Protein AF-0000000080426226 (afdb_homodimer)

Radius of gyration: 27.93 Å; Cα contacts (8 Å, |Δi|>4): 652; chains: 2; bounding box: 45×86×62 Å

Sequence (478 aa):
MFKIFKRGINTQALSTSLQAKRVADLKEIATNCGVIVSGKKSDLVQRLTAHCASAAPRPSSILSFDLGYRNLAYCHLSADKTVLDWARVDLDLPSFHPSVVAPIVRQFIQKRVLQKLEVADRVLVEQQRARSNGSFNVLETTIRVNCVEAILWSGLYEGIDRINRPVDMTPVLRQNIDRAWKDEIQQVIEEDLGSLSKLKSSYEQKKRAGVYLVQKWLDTDAMVTCSDALKEMTTSATVMFKIFKRGINTQALSTSLQAKRVADLKEIATNCGVIVSGKKSDLVQRLTAHCASAAPRPSSILSFDLGYRNLAYCHLSADKTVLDWARVDLDLPSFHPSVVAPIVRQFIQKRVLQKLEVADRVLVEQQRARSNGSFNVLETTIRVNCVEAILWSGLYEGIDRINRPVDMTPVLRQNIDRAWKDEIQQVIEEDLGSLSKLKSSYEQKKRAGVYLVQKWLDTDAMVTCSDALKEMTTSATV

InterPro domains:
  IPR012337 Ribonuclease H-like superfamily [SSF53098] (61-223)
  IPR015242 Mitochondrial resolvase Ydc2, catalytic [PF09159] (62-223)
  IPR036361 SAP domain superfamily [SSF68906] (15-51)
  IPR036397 Ribonuclease H superfamily [G3DSA:3.30.420.10] (19-238)
  IPR039197 Mrs1/Cce1 [PTHR28072] (14-235)

Foldseek 3Di:
DPPLPDAPPPLVVQLVVLLPDDLVVLLVVCLQLQHDSDDDSNVSSVRVSCSSNPPPDQKQWEKEWDFAQQFTKIWIAGSVQATPDIDTDNLVQPDLDLVRLLVSLLVCCVVPNLVSQLRTQEYEYEDQDQDPPPDPDGDPRSVSRVSSVVSNVVSVVVSCVVSVDHHHYDYHYPVSVCVSCVVVLVVLLVVVVPDLVPDPDPVVSSVVSVLVSVLVCDVVVNPHYYDPVNNVVSVVVVD/DPPLLDEPPPLVVQLVVLLPDDLVVLLLVCLQLQHDSDDDSNVSSVRVSCSSHPPPPQKQWEKEWDFAQQFTKIWIAGSVQATPDIDTDNLVQPDLDLVRLLVSLLVCCVVPNLVSQLRTQEYEYEDQDQDPPPDPDGDPRSVSRVSSVVSNVVSVVVSCVVSVDHHHYDYHYPVSVCVSCVVVLVVLQVVVVPDLVPDPDPVVSSVVSVLVSVLVCDVVVNPHYYDPVVNVVSVVVVD

Solvent-accessible surface area (backbone atoms only — not comparable to full-atom values): 26185 Å² total; per-residue (Å²): 130,83,73,75,78,71,75,80,58,56,56,65,58,50,37,54,56,50,64,70,48,54,61,70,56,48,38,50,51,22,42,76,66,71,38,77,63,71,75,53,62,68,53,40,36,52,52,50,37,51,57,59,57,46,73,68,71,80,48,64,18,38,36,35,36,44,78,38,58,67,56,20,28,40,39,31,32,37,64,85,31,32,50,75,45,70,52,74,40,61,66,73,68,91,50,80,48,37,80,57,39,25,61,53,53,41,48,48,36,63,74,67,39,43,75,50,57,73,59,24,36,31,35,39,35,47,50,77,69,78,52,60,90,82,40,52,50,38,52,68,68,48,52,46,32,48,41,49,49,17,24,45,40,33,40,49,54,52,45,40,62,71,66,67,56,86,58,51,73,41,79,36,56,56,67,59,55,49,60,60,42,42,67,62,36,49,48,44,37,64,69,36,75,53,76,46,63,66,44,83,44,68,63,57,28,51,52,52,26,46,52,51,50,51,49,52,24,60,74,64,52,35,96,36,38,66,52,69,72,57,53,54,51,52,60,57,67,77,96,130,83,73,75,76,69,67,76,55,58,56,64,60,49,37,52,58,49,64,70,48,53,63,70,56,49,36,50,51,22,40,74,67,72,39,76,62,71,75,52,65,70,52,40,40,51,52,52,36,49,57,51,49,47,72,68,71,80,49,63,16,38,35,35,37,44,78,40,56,67,56,21,28,40,39,31,31,35,63,85,31,31,49,75,44,72,51,73,40,61,67,74,67,91,48,79,50,38,82,57,39,24,62,54,52,42,47,47,38,63,75,67,39,44,73,50,58,72,60,25,38,31,35,39,34,48,52,79,67,78,52,61,90,81,40,52,48,40,53,68,69,48,53,46,32,48,39,50,49,16,25,46,41,33,41,49,52,52,43,40,63,70,68,67,55,85,58,50,72,42,80,36,56,58,66,58,54,50,60,62,43,41,66,63,36,50,50,44,37,64,69,36,77,53,77,45,63,65,44,84,44,69,63,56,29,50,54,52,24,46,53,52,51,53,48,50,24,60,74,66,52,36,96,36,38,65,51,68,72,58,54,54,54,53,59,56,67,77,97

pLDDT: mean 84.38, std 14.94, range [23.69, 98.69]

Secondary structure (DSSP, 8-state):
------S---HHHHHHHHHTS-HHHHHHHHHHHT----S-HHHHHHHHHHHHH--PPPPSEEEEEE--SSSEEEEEEETTSEEEEEEEE----S--SHHHHHHHHHHHIIIIIHHHHTT-SEEEEEPPPSSSTT-SB--HHHHHHHHHHHHHHHHHHHHHHHHTS--EEEEE-HHHHHHHTHHHHHHHHHH-TTTTTT-S-HHHHHHHHHHHHHHHHHHHT-SSEE-HHHHHHHHHH--/------SS--HHHHHHHHHTS-HHHHHHHHHHHT----S-HHHHHHHHHHHHH--PPPPSEEEEEE--SSSEEEEEEETTSEEEEEEEE----S--SHHHHHHHHHHHIIIIIHHHHTT-SEEEEEPPPSSSTT-SB--HHHHHHHHHHHHHHHHHHHHHHHHTS--EEEEE-HHHHHHHTHHHHHHHHHH-TTTTTT-S-HHHHHHHHHHHHHHHHHHHT-SSEE-HHHHHHHHHHH-

Structure (mmCIF, N/CA/C/O backbone):
data_AF-0000000080426226-model_v1
#
loop_
_entity.id
_entity.type
_entity.pdbx_description
1 polymer 'Mitochondrial resolvase Ydc2 catalytic domain-containing protein'
#
loop_
_atom_site.group_PDB
_atom_site.id
_atom_site.type_symbol
_atom_site.label_atom_id
_atom_site.label_alt_id
_atom_site.label_comp_id
_atom_site.label_asym_id
_atom_site.label_entity_id
_atom_site.label_seq_id
_atom_site.pdbx_PDB_ins_code
_atom_site.Cartn_x
_atom_site.Cartn_y
_atom_site.Cartn_z
_atom_site.occupancy
_atom_site.B_iso_or_equiv
_atom_site.auth_seq_id
_atom_site.auth_comp_id
_atom_site.auth_asym_id
_atom_site.auth_atom_id
_atom_site.pdbx_PDB_model_num
ATOM 1 N N . MET A 1 1 ? 6.176 -39.062 -13.141 1 23.69 1 MET A N 1
ATOM 2 C CA . MET A 1 1 ? 4.75 -39.25 -12.891 1 23.69 1 MET A CA 1
ATOM 3 C C . MET A 1 1 ? 4.441 -39.125 -11.398 1 23.69 1 MET A C 1
ATOM 5 O O . MET A 1 1 ? 4.902 -39.969 -10.602 1 23.69 1 MET A O 1
ATOM 9 N N . PHE A 1 2 ? 4.492 -37.906 -10.883 1 30.28 2 PHE A N 1
ATOM 10 C CA . PHE A 1 2 ? 4.363 -37.656 -9.453 1 30.28 2 PHE A CA 1
ATOM 11 C C . PHE A 1 2 ? 3.064 -38.25 -8.914 1 30.28 2 PHE A C 1
ATOM 13 O O . PHE A 1 2 ? 1.979 -37.938 -9.414 1 30.28 2 PHE A O 1
ATOM 20 N N . LYS A 1 3 ? 3.119 -39.5 -8.508 1 33.75 3 LYS A N 1
ATOM 21 C CA . LYS A 1 3 ? 1.993 -40.188 -7.883 1 33.75 3 LYS A CA 1
ATOM 22 C C . LYS A 1 3 ? 1.352 -39.312 -6.805 1 33.75 3 LYS A C 1
ATOM 24 O O . LYS A 1 3 ? 2.045 -38.781 -5.926 1 33.75 3 LYS A O 1
ATOM 29 N N . ILE A 1 4 ? 0.27 -38.75 -7.109 1 38.12 4 ILE A N 1
ATOM 30 C CA . ILE A 1 4 ? -0.635 -38.031 -6.207 1 38.12 4 ILE A CA 1
ATOM 31 C C . ILE A 1 4 ? -0.785 -38.812 -4.906 1 38.12 4 ILE A C 1
ATOM 33 O O . ILE A 1 4 ? -1.238 -39.969 -4.914 1 38.12 4 ILE A O 1
ATOM 37 N N . PHE A 1 5 ? 0.066 -38.688 -3.992 1 39.19 5 PHE A N 1
ATOM 38 C CA . PHE A 1 5 ? -0.045 -39.344 -2.703 1 39.19 5 PHE A CA 1
ATOM 39 C C . PHE A 1 5 ? -1.458 -39.219 -2.146 1 39.19 5 PHE A C 1
ATOM 41 O O . PHE A 1 5 ? -2.023 -38.125 -2.117 1 39.19 5 PHE A O 1
ATOM 48 N N . LYS A 1 6 ? -2.279 -40.312 -2.273 1 41.34 6 LYS A N 1
ATOM 49 C CA . LYS A 1 6 ? -3.645 -40.438 -1.775 1 41.34 6 LYS A CA 1
ATOM 50 C C . LYS A 1 6 ? -3.773 -39.875 -0.363 1 41.34 6 LYS A C 1
ATOM 52 O O . LYS A 1 6 ? -2.932 -40.156 0.497 1 41.34 6 LYS A O 1
ATOM 57 N N . ARG A 1 7 ? -4.625 -39 -0.032 1 42.53 7 ARG A N 1
ATOM 58 C CA . ARG A 1 7 ? -5.277 -38.438 1.147 1 42.53 7 ARG A CA 1
ATOM 59 C C . ARG A 1 7 ? -5.918 -39.531 1.992 1 42.53 7 ARG A C 1
ATOM 61 O O . ARG A 1 7 ? -6.551 -40.438 1.457 1 42.53 7 ARG A O 1
ATOM 68 N N . GLY A 1 8 ? -5.41 -39.656 3.195 1 48.88 8 GLY A N 1
ATOM 69 C CA . GLY A 1 8 ? -5.766 -40.562 4.285 1 48.88 8 GLY A CA 1
ATOM 70 C C . GLY A 1 8 ? -4.605 -41.406 4.758 1 48.88 8 GLY A C 1
ATOM 71 O O . GLY A 1 8 ? -4.809 -42.5 5.273 1 48.88 8 GLY A O 1
ATOM 72 N N . ILE A 1 9 ? -3.568 -41.062 4.289 1 55.28 9 ILE A N 1
ATOM 73 C CA . ILE A 1 9 ? -2.404 -41.875 4.633 1 55.28 9 ILE A CA 1
ATOM 74 C C . ILE A 1 9 ? -2.086 -41.719 6.117 1 55.28 9 ILE A C 1
ATOM 76 O O . ILE A 1 9 ? -2.32 -40.656 6.699 1 55.28 9 ILE A O 1
ATOM 80 N N . ASN A 1 10 ? -1.938 -42.719 6.828 1 69 10 ASN A N 1
ATOM 81 C CA . ASN A 1 10 ? -1.329 -42.781 8.148 1 69 10 ASN A CA 1
ATOM 82 C C . ASN A 1 10 ? -0.174 -41.781 8.289 1 69 10 ASN A C 1
ATOM 84 O O . ASN A 1 10 ? 0.89 -42 7.699 1 69 10 ASN A O 1
ATOM 88 N N . THR A 1 11 ? -0.521 -40.5 8.82 1 80.5 11 THR A N 1
ATOM 89 C CA . THR A 1 11 ? 0.413 -39.406 9.008 1 80.5 11 THR A CA 1
ATOM 90 C C . THR A 1 11 ? 1.754 -39.906 9.531 1 80.5 11 THR A C 1
ATOM 92 O O . THR A 1 11 ? 2.809 -39.406 9.141 1 80.5 11 THR A O 1
ATOM 95 N N . GLN A 1 12 ? 1.604 -40.875 10.375 1 81.56 12 GLN A N 1
ATOM 96 C CA . GLN A 1 12 ? 2.84 -41.406 10.938 1 81.56 12 GLN A CA 1
ATOM 97 C C . GLN A 1 12 ? 3.652 -42.156 9.883 1 81.56 12 GLN A C 1
ATOM 99 O O . GLN A 1 12 ? 4.875 -42 9.82 1 81.56 12 GLN A O 1
ATOM 104 N N . ALA A 1 13 ? 2.953 -42.938 9.156 1 84.62 13 ALA A N 1
ATOM 105 C CA . ALA A 1 13 ? 3.629 -43.656 8.094 1 84.62 13 ALA A CA 1
ATOM 106 C C . ALA A 1 13 ? 4.234 -42.719 7.066 1 84.62 13 ALA A C 1
ATOM 108 O O . ALA A 1 13 ? 5.348 -42.938 6.59 1 84.62 13 ALA A O 1
ATOM 109 N N . LEU A 1 14 ? 3.523 -41.688 6.789 1 86.94 14 LEU A N 1
ATOM 110 C CA . LEU A 1 14 ? 3.994 -40.688 5.836 1 86.94 14 LEU A CA 1
ATOM 111 C C . LEU A 1 14 ? 5.242 -40 6.359 1 86.94 14 LEU A C 1
ATOM 113 O O . LEU A 1 14 ? 6.238 -39.875 5.641 1 86.94 14 LEU A O 1
ATOM 117 N N . SER A 1 15 ? 5.141 -39.594 7.578 1 89.81 15 SER A N 1
ATOM 118 C CA . SER A 1 15 ? 6.277 -38.906 8.188 1 89.81 15 SER A CA 1
ATOM 119 C C . SER A 1 15 ? 7.52 -39.781 8.18 1 89.81 15 SER A C 1
ATOM 121 O O . SER A 1 15 ? 8.617 -39.344 7.871 1 89.81 15 SER A O 1
ATOM 123 N N . THR A 1 16 ? 7.332 -41.062 8.492 1 89.75 16 THR A N 1
ATOM 124 C CA . THR A 1 16 ? 8.438 -42 8.508 1 89.75 16 THR A CA 1
ATOM 125 C C . THR A 1 16 ? 9.031 -42.156 7.113 1 89.75 16 THR A C 1
ATOM 127 O O . THR A 1 16 ? 10.258 -42.219 6.957 1 89.75 16 THR A O 1
ATOM 130 N N . SER A 1 17 ? 8.18 -42.281 6.152 1 91.38 17 SER A N 1
ATOM 131 C CA . SER A 1 17 ? 8.625 -42.406 4.77 1 91.38 17 SER A CA 1
ATOM 132 C C . SER A 1 17 ? 9.414 -41.188 4.312 1 91.38 17 SER A C 1
ATOM 134 O O . SER A 1 17 ? 10.438 -41.312 3.643 1 91.38 17 SER A O 1
ATOM 136 N N . LEU A 1 18 ? 8.93 -40.031 4.711 1 92.12 18 LEU A N 1
ATOM 137 C CA . LEU A 1 18 ? 9.586 -38.781 4.324 1 92.12 18 LEU A CA 1
ATOM 138 C C . LEU A 1 18 ? 10.922 -38.625 5.039 1 92.12 18 LEU A C 1
ATOM 140 O O . LEU A 1 18 ? 11.891 -38.125 4.457 1 92.12 18 LEU A O 1
ATOM 144 N N . GLN A 1 19 ? 10.977 -39.094 6.273 1 92.06 19 GLN A N 1
ATOM 145 C CA . GLN A 1 19 ? 12.203 -39 7.066 1 92.06 19 GLN A CA 1
ATOM 146 C C . GLN A 1 19 ? 13.312 -39.844 6.457 1 92.06 19 GLN A C 1
ATOM 148 O O . GLN A 1 19 ? 14.5 -39.531 6.629 1 92.06 19 GLN A O 1
ATOM 153 N N . ALA A 1 20 ? 12.93 -40.812 5.715 1 93.25 20 ALA A N 1
ATOM 154 C CA . ALA A 1 20 ? 13.891 -41.719 5.113 1 93.25 20 ALA A CA 1
ATOM 155 C C . ALA A 1 20 ? 14.5 -41.125 3.848 1 93.25 20 ALA A C 1
ATOM 157 O O . ALA A 1 20 ? 15.516 -41.594 3.35 1 93.25 20 ALA A O 1
ATOM 158 N N . LYS A 1 21 ? 13.969 -40.125 3.295 1 93.44 21 LYS A N 1
ATOM 159 C CA . LYS A 1 21 ? 14.422 -39.531 2.041 1 93.44 21 LYS A CA 1
ATOM 160 C C . LYS A 1 21 ? 15.562 -38.562 2.283 1 93.44 21 LYS A C 1
ATOM 162 O O . LYS A 1 21 ? 15.695 -38.031 3.381 1 93.44 21 LYS A O 1
ATOM 167 N N . ARG A 1 22 ? 16.438 -38.406 1.248 1 92.5 22 ARG A N 1
ATOM 168 C CA . ARG A 1 22 ? 17.5 -37.375 1.312 1 92.5 22 ARG A CA 1
ATOM 169 C C . ARG A 1 22 ? 16.922 -35.969 1.198 1 92.5 22 ARG A C 1
ATOM 171 O O . ARG A 1 22 ? 15.836 -35.781 0.641 1 92.5 22 ARG A O 1
ATOM 178 N N . VAL A 1 23 ? 17.578 -35.062 1.82 1 92.31 23 VAL A N 1
ATOM 179 C CA . VAL A 1 23 ? 17.141 -33.688 1.838 1 92.31 23 VAL A CA 1
ATOM 180 C C . VAL A 1 23 ? 16.859 -33.219 0.414 1 92.31 23 VAL A C 1
ATOM 182 O O . VAL A 1 23 ? 15.859 -32.531 0.17 1 92.31 23 VAL A O 1
ATOM 185 N N . ALA A 1 24 ? 17.703 -33.594 -0.491 1 90.69 24 ALA A N 1
ATOM 186 C CA . ALA A 1 24 ? 17.531 -33.188 -1.88 1 90.69 24 ALA A CA 1
ATOM 187 C C . ALA A 1 24 ? 16.188 -33.688 -2.43 1 90.69 24 ALA A C 1
ATOM 189 O O . ALA A 1 24 ? 15.5 -32.938 -3.143 1 90.69 24 ALA A O 1
ATOM 190 N N . ASP A 1 25 ? 15.906 -34.906 -2.102 1 91.81 25 ASP A N 1
ATOM 191 C CA . ASP A 1 25 ? 14.641 -35.469 -2.533 1 91.81 25 ASP A CA 1
ATOM 192 C C . ASP A 1 25 ? 13.461 -34.781 -1.853 1 91.81 25 ASP A C 1
ATOM 194 O O . ASP A 1 25 ? 12.43 -34.531 -2.48 1 91.81 25 ASP A O 1
ATOM 198 N N . LEU A 1 26 ? 13.648 -34.5 -0.612 1 91.69 26 LEU A N 1
ATOM 199 C CA . LEU A 1 26 ? 12.609 -33.812 0.125 1 91.69 26 LEU A CA 1
ATOM 200 C C . LEU A 1 26 ? 12.344 -32.438 -0.485 1 91.69 26 LEU A C 1
ATOM 202 O O . LEU A 1 26 ? 11.188 -32 -0.606 1 91.69 26 LEU A O 1
ATOM 206 N N . LYS A 1 27 ? 13.359 -31.766 -0.881 1 88.06 27 LYS A N 1
ATOM 207 C CA . LYS A 1 27 ? 13.227 -30.438 -1.496 1 88.06 27 LYS A CA 1
ATOM 208 C C . LYS A 1 27 ? 12.5 -30.531 -2.836 1 88.06 27 LYS A C 1
ATOM 210 O O . LYS A 1 27 ? 11.695 -29.656 -3.17 1 88.06 27 LYS A O 1
ATOM 215 N N . GLU A 1 28 ? 12.789 -31.547 -3.506 1 86.38 28 GLU A N 1
ATOM 216 C CA . GLU A 1 28 ? 12.094 -31.766 -4.773 1 86.38 28 GLU A CA 1
ATOM 217 C C . GLU A 1 28 ? 10.602 -31.984 -4.551 1 86.38 28 GLU A C 1
ATOM 219 O O . GLU A 1 28 ? 9.773 -31.422 -5.258 1 86.38 28 GLU A O 1
ATOM 224 N N . ILE A 1 29 ? 10.336 -32.812 -3.574 1 85.25 29 ILE A N 1
ATOM 225 C CA . ILE A 1 29 ? 8.938 -33.062 -3.236 1 85.25 29 ILE A CA 1
ATOM 226 C C . ILE A 1 29 ? 8.266 -31.766 -2.791 1 85.25 29 ILE A C 1
ATOM 228 O O . ILE A 1 29 ? 7.152 -31.453 -3.219 1 85.25 29 ILE A O 1
ATOM 232 N N . ALA A 1 30 ? 8.984 -31.031 -2 1 84.88 30 ALA A N 1
ATOM 233 C CA . ALA A 1 30 ? 8.453 -29.766 -1.503 1 84.88 30 ALA A CA 1
ATOM 234 C C . ALA A 1 30 ? 8.156 -28.812 -2.652 1 84.88 30 ALA A C 1
ATOM 236 O O . ALA A 1 30 ? 7.09 -28.188 -2.699 1 84.88 30 ALA A O 1
ATOM 237 N N . THR A 1 31 ? 9.023 -28.719 -3.543 1 81.44 31 THR A N 1
ATOM 238 C CA . THR A 1 31 ? 8.859 -27.859 -4.707 1 81.44 31 THR A CA 1
ATOM 239 C C . THR A 1 31 ? 7.625 -28.266 -5.508 1 81.44 31 THR A C 1
ATOM 241 O O . THR A 1 31 ? 6.809 -27.406 -5.867 1 81.44 31 THR A O 1
ATOM 244 N N . ASN A 1 32 ? 7.48 -29.547 -5.641 1 78.31 32 ASN A N 1
ATOM 245 C CA . ASN A 1 32 ? 6.367 -30.062 -6.434 1 78.31 32 ASN A CA 1
ATOM 246 C C . ASN A 1 32 ? 5.035 -29.859 -5.719 1 78.31 32 ASN A C 1
ATOM 248 O O . ASN A 1 32 ? 3.984 -29.781 -6.363 1 78.31 32 ASN A O 1
ATOM 252 N N . CYS A 1 33 ? 5.164 -29.75 -4.414 1 76.56 33 CYS A N 1
ATOM 253 C CA . CYS A 1 33 ? 3.957 -29.578 -3.611 1 76.56 33 CYS A CA 1
ATOM 254 C C . CYS A 1 33 ? 3.684 -28.109 -3.332 1 76.56 33 CYS A C 1
ATOM 256 O O . CYS A 1 33 ? 2.682 -27.766 -2.699 1 76.56 33 CYS A O 1
ATOM 258 N N . GLY A 1 34 ? 4.617 -27.297 -3.77 1 74 34 GLY A N 1
ATOM 259 C CA . GLY A 1 34 ? 4.457 -25.875 -3.482 1 74 34 GLY A CA 1
ATOM 260 C C . GLY A 1 34 ? 4.77 -25.516 -2.043 1 74 34 GLY A C 1
ATOM 261 O O . GLY A 1 34 ? 4.238 -24.547 -1.509 1 74 34 GLY A O 1
ATOM 262 N N . VAL A 1 35 ? 5.434 -26.375 -1.431 1 77.38 35 VAL A N 1
ATOM 263 C CA . VAL A 1 35 ? 5.84 -26.156 -0.046 1 77.38 35 VAL A CA 1
ATOM 264 C C . VAL A 1 35 ? 7.215 -25.5 -0.008 1 77.38 35 VAL A C 1
ATOM 266 O O . VAL A 1 35 ? 8.078 -25.797 -0.832 1 77.38 35 VAL A O 1
ATOM 269 N N . ILE A 1 36 ? 7.328 -24.594 0.969 1 79.56 36 ILE A N 1
ATOM 270 C CA . ILE A 1 36 ? 8.586 -23.875 1.104 1 79.56 36 ILE A CA 1
ATOM 271 C C . ILE A 1 36 ? 9.734 -24.859 1.306 1 79.56 36 ILE A C 1
ATOM 273 O O . ILE A 1 36 ? 9.625 -25.797 2.102 1 79.56 36 ILE A O 1
ATOM 277 N N . VAL A 1 37 ? 10.781 -24.656 0.645 1 82 37 VAL A N 1
ATOM 278 C CA . VAL A 1 37 ? 11.875 -25.625 0.623 1 82 37 VAL A CA 1
ATOM 279 C C . VAL A 1 37 ? 12.922 -25.234 1.661 1 82 37 VAL A C 1
ATOM 281 O O . VAL A 1 37 ? 13.781 -26.047 2.021 1 82 37 VAL A O 1
ATOM 284 N N . SER A 1 38 ? 12.766 -24.078 2.295 1 79.56 38 SER A N 1
ATOM 285 C CA . SER A 1 38 ? 13.789 -23.609 3.225 1 79.56 38 SER A CA 1
ATOM 286 C C . SER A 1 38 ? 13.688 -24.328 4.566 1 79.56 38 SER A C 1
ATOM 288 O O . SER A 1 38 ? 12.609 -24.797 4.945 1 79.56 38 SER A O 1
ATOM 290 N N . GLY A 1 39 ? 14.953 -24.453 5.301 1 82.75 39 GLY A N 1
ATOM 291 C CA . GLY A 1 39 ? 14.945 -25.016 6.641 1 82.75 39 GLY A CA 1
ATOM 292 C C . GLY A 1 39 ? 15.68 -26.344 6.73 1 82.75 39 GLY A C 1
ATOM 293 O O . GLY A 1 39 ? 16.188 -26.844 5.727 1 82.75 39 GLY A O 1
ATOM 294 N N . LYS A 1 40 ? 15.727 -26.875 7.977 1 89.12 40 LYS A N 1
ATOM 295 C CA . LYS A 1 40 ? 16.344 -28.156 8.266 1 89.12 40 LYS A CA 1
ATOM 296 C C . LYS A 1 40 ? 15.484 -29.312 7.758 1 89.12 40 LYS A C 1
ATOM 298 O O . LYS A 1 40 ? 14.297 -29.125 7.473 1 89.12 40 LYS A O 1
ATOM 303 N N . LYS A 1 41 ? 16.109 -30.422 7.602 1 92.56 41 LYS A N 1
ATOM 304 C CA . LYS A 1 41 ? 15.406 -31.609 7.148 1 92.56 41 LYS A CA 1
ATOM 305 C C . LYS A 1 41 ? 14.148 -31.859 7.98 1 92.56 41 LYS A C 1
ATOM 307 O O . LYS A 1 41 ? 13.086 -32.188 7.434 1 92.56 41 LYS A O 1
ATOM 312 N N . SER A 1 42 ? 14.305 -31.703 9.266 1 92.62 42 SER A N 1
ATOM 313 C CA . SER A 1 42 ? 13.172 -31.938 10.164 1 92.62 42 SER A CA 1
ATOM 314 C C . SER A 1 42 ? 12.023 -30.984 9.859 1 92.62 42 SER A C 1
ATOM 316 O O . SER A 1 42 ? 10.852 -31.375 9.922 1 92.62 42 SER A O 1
ATOM 318 N N . ASP A 1 43 ? 12.359 -29.734 9.539 1 92.25 43 ASP A N 1
ATOM 319 C CA . ASP A 1 43 ? 11.352 -28.75 9.164 1 92.25 43 ASP A CA 1
ATOM 320 C C . ASP A 1 43 ? 10.625 -29.156 7.887 1 92.25 43 ASP A C 1
ATOM 322 O O . ASP A 1 43 ? 9.398 -29.047 7.793 1 92.25 43 ASP A O 1
ATOM 326 N N . LEU A 1 44 ? 11.406 -29.594 6.977 1 92.12 44 LEU A N 1
ATOM 327 C CA . LEU A 1 44 ? 10.859 -30.016 5.691 1 92.12 44 LEU A CA 1
ATOM 328 C C . LEU A 1 44 ? 9.906 -31.188 5.867 1 92.12 44 LEU A C 1
ATOM 330 O O . LEU A 1 44 ? 8.812 -31.203 5.301 1 92.12 44 LEU A O 1
ATOM 334 N N . VAL A 1 45 ? 10.359 -32.156 6.648 1 92.62 45 VAL A N 1
ATOM 335 C CA . VAL A 1 45 ? 9.547 -33.344 6.887 1 92.62 45 VAL A CA 1
ATOM 336 C C . VAL A 1 45 ? 8.234 -32.938 7.559 1 92.62 45 VAL A C 1
ATOM 338 O O . VAL A 1 45 ? 7.168 -33.406 7.164 1 92.62 45 VAL A O 1
ATOM 341 N N . GLN A 1 46 ? 8.328 -32.125 8.484 1 90.31 46 GLN A N 1
ATOM 342 C CA . GLN A 1 46 ? 7.137 -31.688 9.203 1 90.31 46 GLN A CA 1
ATOM 343 C C . GLN A 1 46 ? 6.176 -30.953 8.281 1 90.31 46 GLN A C 1
ATOM 345 O O . GLN A 1 46 ? 4.973 -31.219 8.281 1 90.31 46 GLN A O 1
ATOM 350 N N . ARG A 1 47 ? 6.707 -30.047 7.508 1 87.62 47 ARG A N 1
ATOM 351 C CA . ARG A 1 47 ? 5.891 -29.25 6.598 1 87.62 47 ARG A CA 1
ATOM 352 C C . ARG A 1 47 ? 5.23 -30.141 5.543 1 87.62 47 ARG A C 1
ATOM 354 O O . ARG A 1 47 ? 4.051 -29.969 5.234 1 87.62 47 ARG A O 1
ATOM 361 N N . LEU A 1 48 ? 5.977 -31.031 5.031 1 88.44 48 LEU A N 1
ATOM 362 C CA . LEU A 1 48 ? 5.461 -31.938 4 1 88.44 48 LEU A CA 1
ATOM 363 C C . LEU A 1 48 ? 4.41 -32.875 4.582 1 88.44 48 LEU A C 1
ATOM 365 O O . LEU A 1 48 ? 3.395 -33.156 3.938 1 88.44 48 LEU A O 1
ATOM 369 N N . THR A 1 49 ? 4.656 -33.344 5.773 1 87.75 49 THR A N 1
ATOM 370 C CA . THR A 1 49 ? 3.695 -34.219 6.434 1 87.75 49 THR A CA 1
ATOM 371 C C . THR A 1 49 ? 2.379 -33.5 6.68 1 87.75 49 THR A C 1
ATOM 373 O O . THR A 1 49 ? 1.304 -34.031 6.402 1 87.75 49 THR A O 1
ATOM 376 N N . ALA A 1 50 ? 2.533 -32.312 7.094 1 84.5 50 ALA A N 1
ATOM 377 C CA . ALA A 1 50 ? 1.344 -31.5 7.355 1 84.5 50 ALA A CA 1
ATOM 378 C C . ALA A 1 50 ? 0.574 -31.219 6.066 1 84.5 50 ALA A C 1
ATOM 380 O O . ALA A 1 50 ? -0.658 -31.281 6.047 1 84.5 50 ALA A O 1
ATOM 381 N N . HIS A 1 51 ? 1.313 -30.906 5.078 1 81.5 51 HIS A N 1
ATOM 382 C CA . HIS A 1 51 ? 0.715 -30.594 3.787 1 81.5 51 HIS A CA 1
ATOM 383 C C . HIS A 1 51 ? -0.046 -31.797 3.23 1 81.5 51 HIS A C 1
ATOM 385 O O . HIS A 1 51 ? -1.18 -31.656 2.768 1 81.5 51 HIS A O 1
ATOM 391 N N . CYS A 1 52 ? 0.594 -32.938 3.307 1 79.44 52 CYS A N 1
ATOM 392 C CA . CYS A 1 52 ? 0.004 -34.125 2.721 1 79.44 52 CYS A CA 1
ATOM 393 C C . CYS A 1 52 ? -1.126 -34.656 3.592 1 79.44 52 CYS A C 1
ATOM 395 O O . CYS A 1 52 ? -2.035 -35.344 3.098 1 79.44 52 CYS A O 1
ATOM 397 N N . ALA A 1 53 ? -0.978 -34.312 4.848 1 75 53 ALA A N 1
ATOM 398 C CA . ALA A 1 53 ? -1.999 -34.781 5.785 1 75 53 ALA A CA 1
ATOM 399 C C . ALA A 1 53 ? -3.254 -33.906 5.695 1 75 53 ALA A C 1
ATOM 401 O O . ALA A 1 53 ? -4.344 -34.344 6.078 1 75 53 ALA A O 1
ATOM 402 N N . SER A 1 54 ? -2.936 -32.75 5.289 1 70.19 54 SER A N 1
ATOM 403 C CA . SER A 1 54 ? -4.062 -31.828 5.258 1 70.19 54 SER A CA 1
ATOM 404 C C . SER A 1 54 ? -5.078 -32.25 4.195 1 70.19 54 SER A C 1
ATOM 406 O O . SER A 1 54 ? -4.707 -32.594 3.078 1 70.19 54 SER A O 1
ATOM 408 N N . ALA A 1 55 ? -6.246 -32.75 4.555 1 62.75 55 ALA A N 1
ATOM 409 C CA . ALA A 1 55 ? -7.391 -33.125 3.715 1 62.75 55 ALA A CA 1
ATOM 410 C C . ALA A 1 55 ? -7.992 -31.875 3.057 1 62.75 55 ALA A C 1
ATOM 412 O O . ALA A 1 55 ? -9.203 -31.812 2.83 1 62.75 55 ALA A O 1
ATOM 413 N N . ALA A 1 56 ? -7.102 -30.969 2.797 1 63.94 56 ALA A N 1
ATOM 414 C CA . ALA A 1 56 ? -7.801 -29.797 2.27 1 63.94 56 ALA A CA 1
ATOM 415 C C . ALA A 1 56 ? -8.469 -30.125 0.932 1 63.94 56 ALA A C 1
ATOM 417 O O . ALA A 1 56 ? -7.863 -30.766 0.07 1 63.94 56 ALA A O 1
ATOM 418 N N . PRO A 1 57 ? -9.766 -29.938 0.994 1 68.56 57 PRO A N 1
ATOM 419 C CA . PRO A 1 57 ? -10.492 -30.203 -0.25 1 68.56 57 PRO A CA 1
ATOM 420 C C . PRO A 1 57 ? -9.875 -29.5 -1.455 1 68.56 57 PRO A C 1
ATOM 422 O O . PRO A 1 57 ? -9.242 -28.438 -1.305 1 68.56 57 PRO A O 1
ATOM 425 N N . ARG A 1 58 ? -9.883 -30.25 -2.502 1 79.19 58 ARG A N 1
ATOM 426 C CA . ARG A 1 58 ? -9.461 -29.656 -3.766 1 79.19 58 ARG A CA 1
ATOM 427 C C . ARG A 1 58 ? -10.219 -28.359 -4.039 1 79.19 58 ARG A C 1
ATOM 429 O O . ARG A 1 58 ? -11.453 -28.328 -3.957 1 79.19 58 ARG A O 1
ATOM 436 N N . PRO A 1 59 ? -9.438 -27.312 -4.277 1 86.88 59 PRO A N 1
ATOM 437 C CA . PRO A 1 59 ? -10.141 -26.062 -4.559 1 86.88 59 PRO A CA 1
ATOM 438 C C . PRO A 1 59 ? -10.953 -26.109 -5.848 1 86.88 59 PRO A C 1
ATOM 440 O O . PRO A 1 59 ? -10.547 -26.766 -6.812 1 86.88 59 PRO A O 1
ATOM 443 N N . SER A 1 60 ? -12.07 -25.5 -5.781 1 90.31 60 SER A N 1
ATOM 444 C CA . SER A 1 60 ? -12.891 -25.406 -6.98 1 90.31 60 SER A CA 1
ATOM 445 C C . SER A 1 60 ? -12.172 -24.641 -8.086 1 90.31 60 SER A C 1
ATOM 447 O O . SER A 1 60 ? -12.234 -25.016 -9.258 1 90.31 60 SER A O 1
ATOM 449 N N . SER A 1 61 ? -11.539 -23.578 -7.707 1 96 61 SER A N 1
ATOM 450 C CA . SER A 1 61 ? -10.727 -22.812 -8.648 1 96 61 SER A CA 1
ATOM 451 C C . SER A 1 61 ? -9.68 -21.969 -7.93 1 96 61 SER A C 1
ATOM 453 O O . SER A 1 61 ? -9.734 -21.828 -6.711 1 96 61 SER A O 1
ATOM 455 N N . ILE A 1 62 ? -8.672 -21.531 -8.703 1 96.62 62 ILE A N 1
ATOM 456 C CA . ILE A 1 62 ? -7.57 -20.75 -8.172 1 96.62 62 ILE A CA 1
ATOM 457 C C . ILE A 1 62 ? -7.434 -19.453 -8.977 1 96.62 62 ILE A C 1
ATOM 459 O O . ILE A 1 62 ? -7.484 -19.469 -10.211 1 96.62 62 ILE A O 1
ATOM 463 N N . LEU A 1 63 ? -7.379 -18.375 -8.266 1 98.12 63 LEU A N 1
ATOM 464 C CA . LEU A 1 63 ? -7.098 -17.062 -8.852 1 98.12 63 LEU A CA 1
ATOM 465 C C . LEU A 1 63 ? -5.684 -16.609 -8.508 1 98.12 63 LEU A C 1
ATOM 467 O O . LEU A 1 63 ? -5.293 -16.609 -7.34 1 98.12 63 LEU A O 1
ATOM 471 N N . SER A 1 64 ? -4.844 -16.344 -9.539 1 97.56 64 SER A N 1
ATOM 472 C CA . SER A 1 64 ? -3.459 -15.945 -9.289 1 97.56 64 SER A CA 1
ATOM 473 C C . SER A 1 64 ? -3.15 -14.586 -9.898 1 97.56 64 SER A C 1
ATOM 475 O O . SER A 1 64 ? -3.746 -14.203 -10.914 1 97.56 64 SER A O 1
ATOM 477 N N . PHE A 1 65 ? -2.236 -13.844 -9.219 1 97.75 65 PHE A N 1
ATOM 478 C CA . PHE A 1 65 ? -1.84 -12.523 -9.695 1 97.75 65 PHE A CA 1
ATOM 479 C C . PHE A 1 65 ? -0.332 -12.453 -9.898 1 97.75 65 PHE A C 1
ATOM 481 O O . PHE A 1 65 ? 0.438 -12.961 -9.078 1 97.75 65 PHE A O 1
ATOM 488 N N . ASP A 1 66 ? 0.103 -11.93 -11.016 1 94.38 66 ASP A N 1
ATOM 489 C CA . ASP A 1 66 ? 1.462 -11.461 -11.273 1 94.38 66 ASP A CA 1
ATOM 490 C C . ASP A 1 66 ? 1.542 -9.938 -11.203 1 94.38 66 ASP A C 1
ATOM 492 O O . ASP A 1 66 ? 0.881 -9.242 -11.977 1 94.38 66 ASP A O 1
ATOM 496 N N . LEU A 1 67 ? 2.377 -9.453 -10.344 1 93.5 67 LEU A N 1
ATOM 497 C CA . LEU A 1 67 ? 2.338 -8.039 -9.984 1 93.5 67 LEU A CA 1
ATOM 498 C C . LEU A 1 67 ? 3.074 -7.191 -11.016 1 93.5 67 LEU A C 1
ATOM 500 O O . LEU A 1 67 ? 4.121 -7.598 -11.523 1 93.5 67 LEU A O 1
ATOM 504 N N . GLY A 1 68 ? 2.568 -6.031 -11.305 1 90.62 68 GLY A N 1
ATOM 505 C CA . GLY A 1 68 ? 3.066 -4.957 -12.148 1 90.62 68 GLY A CA 1
ATOM 506 C C . GLY A 1 68 ? 2.135 -3.762 -12.203 1 90.62 68 GLY A C 1
ATOM 507 O O . GLY A 1 68 ? 0.932 -3.893 -11.969 1 90.62 68 GLY A O 1
ATOM 508 N N . TYR A 1 69 ? 2.744 -2.633 -12.398 1 91 69 TYR A N 1
ATOM 509 C CA . TYR A 1 69 ? 1.86 -1.479 -12.516 1 91 69 TYR A CA 1
ATOM 510 C C . TYR A 1 69 ? 1.489 -1.22 -13.977 1 91 69 TYR A C 1
ATOM 512 O O . TYR A 1 69 ? 0.457 -0.608 -14.258 1 91 69 TYR A O 1
ATOM 520 N N . ARG A 1 70 ? 2.295 -1.742 -14.93 1 92.19 70 ARG A N 1
ATOM 521 C CA . ARG A 1 70 ? 1.977 -1.621 -16.344 1 92.19 70 ARG A CA 1
ATOM 522 C C . ARG A 1 70 ? 1.547 -2.965 -16.938 1 92.19 70 ARG A C 1
ATOM 524 O O . ARG A 1 70 ? 0.967 -3.02 -18.016 1 92.19 70 ARG A O 1
ATOM 531 N N . ASN A 1 71 ? 1.872 -4.023 -16.234 1 92.19 71 ASN A N 1
ATOM 532 C CA . ASN A 1 71 ? 1.618 -5.375 -16.719 1 92.19 71 ASN A CA 1
ATOM 533 C C . ASN A 1 71 ? 1.065 -6.27 -15.609 1 92.19 71 ASN A C 1
ATOM 535 O O . ASN A 1 71 ? 1.479 -7.422 -15.477 1 92.19 71 ASN A O 1
ATOM 539 N N . LEU A 1 72 ? 0.226 -5.688 -14.789 1 95.94 72 LEU A N 1
ATOM 540 C CA . LEU A 1 72 ? -0.485 -6.516 -13.82 1 95.94 72 LEU A CA 1
ATOM 541 C C . LEU A 1 72 ? -1.294 -7.602 -14.523 1 95.94 72 LEU A C 1
ATOM 543 O O . LEU A 1 72 ? -2.002 -7.324 -15.492 1 95.94 72 LEU A O 1
ATOM 547 N N . ALA A 1 73 ? -1.156 -8.828 -14.078 1 95.12 73 ALA A N 1
ATOM 548 C CA . ALA A 1 73 ? -1.863 -9.93 -14.734 1 95.12 73 ALA A CA 1
ATOM 549 C C . ALA A 1 73 ? -2.537 -10.836 -13.711 1 95.12 73 ALA A C 1
ATOM 551 O O . ALA A 1 73 ? -2.094 -10.922 -12.562 1 95.12 73 ALA A O 1
ATOM 552 N N . TYR A 1 74 ? -3.59 -11.398 -14.125 1 97.06 74 TYR A N 1
ATOM 553 C CA . TYR A 1 74 ? -4.223 -12.43 -13.32 1 97.06 74 TYR A CA 1
ATOM 554 C C . TYR A 1 74 ? -4.645 -13.617 -14.18 1 97.06 74 TYR A C 1
ATOM 556 O O . TYR A 1 74 ? -4.75 -13.492 -15.406 1 97.06 74 TYR A O 1
ATOM 564 N N . CYS A 1 75 ? -4.75 -14.766 -13.57 1 95.31 75 CYS A N 1
ATOM 565 C CA . CYS A 1 75 ? -5.242 -15.984 -14.195 1 95.31 75 CYS A CA 1
ATOM 566 C C . CYS A 1 75 ? -6.199 -16.734 -13.273 1 95.31 75 CYS A C 1
ATOM 568 O O . CYS A 1 75 ? -5.91 -16.906 -12.086 1 95.31 75 CYS A O 1
ATOM 570 N N . HIS A 1 76 ? -7.348 -17.047 -13.805 1 96.88 76 HIS A N 1
ATOM 571 C CA . HIS A 1 76 ? -8.336 -17.859 -13.102 1 96.88 76 HIS A CA 1
ATOM 572 C C . HIS A 1 76 ? -8.398 -19.266 -13.672 1 96.88 76 HIS A C 1
ATOM 574 O O . HIS A 1 76 ? -8.766 -19.469 -14.828 1 96.88 76 HIS A O 1
ATOM 580 N N . LEU A 1 77 ? -8.008 -20.25 -12.859 1 95.69 77 LEU A N 1
ATOM 581 C CA . LEU A 1 77 ? -7.879 -21.641 -13.273 1 95.69 77 LEU A CA 1
ATOM 582 C C . LEU A 1 77 ? -8.836 -22.547 -12.492 1 95.69 77 LEU A C 1
ATOM 584 O O . LEU A 1 77 ? -8.914 -22.453 -11.266 1 95.69 77 LEU A O 1
ATOM 588 N N . SER A 1 78 ? -9.555 -23.359 -13.219 1 94.94 78 SER A N 1
ATOM 589 C CA . SER A 1 78 ? -10.469 -24.297 -12.555 1 94.94 78 SER A CA 1
ATOM 590 C C . SER A 1 78 ? -9.719 -25.516 -12.016 1 94.94 78 SER A C 1
ATOM 592 O O . SER A 1 78 ? -8.539 -25.703 -12.336 1 94.94 78 SER A O 1
ATOM 594 N N . ALA A 1 79 ? -10.359 -26.375 -11.211 1 91.62 79 ALA A N 1
ATOM 595 C CA . ALA A 1 79 ? -9.773 -27.578 -10.625 1 91.62 79 ALA A CA 1
ATOM 596 C C . ALA A 1 79 ? -9.336 -28.547 -11.703 1 91.62 79 ALA A C 1
ATOM 598 O O . ALA A 1 79 ? -8.375 -29.297 -11.516 1 91.62 79 ALA A O 1
ATOM 599 N N . ASP A 1 80 ? -10.016 -28.547 -12.781 1 90.06 80 ASP A N 1
ATOM 600 C CA . ASP A 1 80 ? -9.688 -29.453 -13.875 1 90.06 80 ASP A CA 1
ATOM 601 C C . ASP A 1 80 ? -8.672 -28.828 -14.828 1 90.06 80 ASP A C 1
ATOM 603 O O . ASP A 1 80 ? -8.547 -29.25 -15.984 1 90.06 80 ASP A O 1
ATOM 607 N N . LYS A 1 81 ? -8.055 -27.734 -14.375 1 91.62 81 LYS A N 1
ATOM 608 C CA . LYS A 1 81 ? -6.949 -27.078 -15.07 1 91.62 81 LYS A CA 1
ATOM 609 C C . LYS A 1 81 ? -7.43 -26.375 -16.344 1 91.62 81 LYS A C 1
ATOM 611 O O . LYS A 1 81 ? -6.746 -26.406 -17.359 1 91.62 81 LYS A O 1
ATOM 616 N N . THR A 1 82 ? -8.609 -25.953 -16.281 1 92.88 82 THR A N 1
ATOM 617 C CA . THR A 1 82 ? -9.109 -25.125 -17.359 1 92.88 82 THR A CA 1
ATOM 618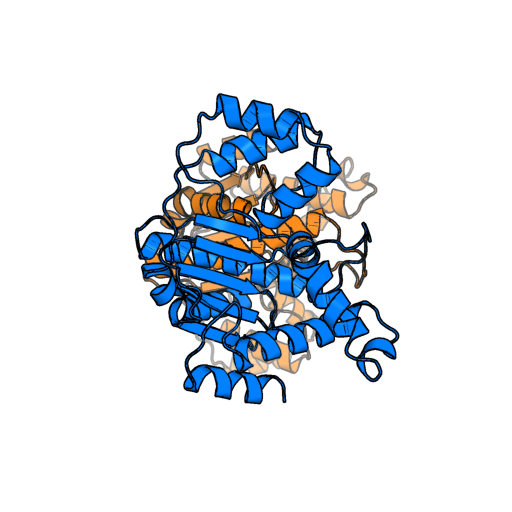 C C . THR A 1 82 ? -8.93 -23.641 -17.031 1 92.88 82 THR A C 1
ATOM 620 O O . THR A 1 82 ? -9.312 -23.203 -15.945 1 92.88 82 THR A O 1
ATOM 623 N N . VAL A 1 83 ? -8.32 -22.891 -17.969 1 93.62 83 VAL A N 1
ATOM 624 C CA . VAL A 1 83 ? -8.211 -21.453 -17.781 1 93.62 83 VAL A CA 1
ATOM 625 C C . VAL A 1 83 ? -9.57 -20.797 -18 1 93.62 83 VAL A C 1
ATOM 627 O O . VAL A 1 83 ? -10.086 -20.766 -19.125 1 93.62 83 VAL A O 1
ATOM 630 N N . LEU A 1 84 ? -10.133 -20.297 -16.922 1 94.06 84 LEU A N 1
ATOM 631 C CA . LEU A 1 84 ? -11.453 -19.688 -16.984 1 94.06 84 LEU A CA 1
ATOM 632 C C . LEU A 1 84 ? -11.367 -18.234 -17.438 1 94.06 84 LEU A C 1
ATOM 634 O O . LEU A 1 84 ? -12.281 -17.734 -18.094 1 94.06 84 LEU A O 1
ATOM 638 N N . ASP A 1 85 ? -10.367 -17.547 -17.031 1 93.44 85 ASP A N 1
ATOM 639 C CA . ASP A 1 85 ? -10.109 -16.156 -17.406 1 93.44 85 ASP A CA 1
ATOM 640 C C . ASP A 1 85 ? -8.641 -15.805 -17.219 1 93.44 85 ASP A C 1
ATOM 642 O O . ASP A 1 85 ? -7.949 -16.391 -16.391 1 93.44 85 ASP A O 1
ATOM 646 N N . TRP A 1 86 ? -8.164 -14.969 -18.031 1 92.69 86 TRP A N 1
ATOM 647 C CA . TRP A 1 86 ? -6.809 -14.445 -17.953 1 92.69 86 TRP A CA 1
ATOM 648 C C . TRP A 1 86 ? -6.715 -13.07 -18.594 1 92.69 86 TRP A C 1
ATOM 650 O O . TRP A 1 86 ? -7.363 -12.812 -19.625 1 92.69 86 TRP A O 1
ATOM 660 N N . ALA A 1 87 ? -5.965 -12.172 -17.953 1 92.44 87 ALA A N 1
ATOM 661 C CA . ALA A 1 87 ? -5.785 -10.859 -18.578 1 92.44 87 ALA A CA 1
ATOM 662 C C . ALA A 1 87 ? -4.508 -10.188 -18.078 1 92.44 87 ALA A C 1
ATOM 664 O O . ALA A 1 87 ? -4.027 -10.492 -16.984 1 92.44 87 ALA A O 1
ATOM 665 N N . ARG A 1 88 ? -3.92 -9.453 -18.906 1 93.25 88 ARG A N 1
ATOM 666 C CA . ARG A 1 88 ? -2.902 -8.469 -18.562 1 93.25 88 ARG A CA 1
ATOM 667 C C . ARG A 1 88 ? -3.488 -7.059 -18.531 1 93.25 88 ARG A C 1
ATOM 669 O O . ARG A 1 88 ? -4.168 -6.648 -19.484 1 93.25 88 ARG A O 1
ATOM 676 N N . VAL A 1 89 ? -3.229 -6.34 -17.516 1 94.75 89 VAL A N 1
ATOM 677 C CA . VAL A 1 89 ? -3.896 -5.059 -17.297 1 94.75 89 VAL A CA 1
ATOM 678 C C . VAL A 1 89 ? -2.855 -3.959 -17.094 1 94.75 89 VAL A C 1
ATOM 680 O O . VAL A 1 89 ? -1.95 -4.102 -16.266 1 94.75 89 VAL A O 1
ATOM 683 N N . ASP A 1 90 ? -2.93 -2.912 -17.938 1 95.75 90 ASP A N 1
ATOM 684 C CA . ASP A 1 90 ? -2.236 -1.662 -17.641 1 95.75 90 ASP A CA 1
ATOM 685 C C . ASP A 1 90 ? -3.082 -0.767 -16.734 1 95.75 90 ASP A C 1
ATOM 687 O O . ASP A 1 90 ? -4.156 -0.31 -17.125 1 95.75 90 ASP A O 1
ATOM 691 N N . LEU A 1 91 ? -2.645 -0.538 -15.562 1 96.5 91 LEU A N 1
ATOM 692 C CA . LEU A 1 91 ? -3.418 0.266 -14.617 1 96.5 91 LEU A CA 1
ATOM 693 C C . LEU A 1 91 ? -3.432 1.731 -15.039 1 96.5 91 LEU A C 1
ATOM 695 O O . LEU A 1 91 ? -4.238 2.52 -14.539 1 96.5 91 LEU A O 1
ATOM 699 N N . ASP A 1 92 ? -2.6 2.104 -15.992 1 95.38 92 ASP A N 1
ATOM 700 C CA . ASP A 1 92 ? -2.539 3.459 -16.531 1 95.38 92 ASP A CA 1
ATOM 701 C C . ASP A 1 92 ? -2.473 4.496 -15.414 1 95.38 92 ASP A C 1
ATOM 703 O O . ASP A 1 92 ? -3.279 5.426 -15.375 1 95.38 92 ASP A O 1
ATOM 707 N N . LEU A 1 93 ? -1.486 4.289 -14.539 1 94.62 93 LEU A N 1
ATOM 708 C CA . LEU A 1 93 ? -1.377 5.137 -13.352 1 94.62 93 LEU A CA 1
ATOM 709 C C . LEU A 1 93 ? -0.843 6.516 -13.719 1 94.62 93 LEU A C 1
ATOM 711 O O . LEU A 1 93 ? 0.286 6.645 -14.195 1 94.62 93 LEU A O 1
ATOM 715 N N . PRO A 1 94 ? -1.639 7.551 -13.516 1 93.94 94 PRO A N 1
ATOM 716 C CA . PRO A 1 94 ? -1.136 8.898 -13.789 1 93.94 94 PRO A CA 1
ATOM 717 C C . PRO A 1 94 ? -0.113 9.375 -12.758 1 93.94 94 PRO A C 1
ATOM 719 O O . PRO A 1 94 ? 0.622 10.328 -13.008 1 93.94 94 PRO A O 1
ATOM 722 N N . SER A 1 95 ? -0.147 8.828 -11.609 1 90.88 95 SER A N 1
ATOM 723 C CA . SER A 1 95 ? 0.775 9.055 -10.5 1 90.88 95 SER A CA 1
ATOM 724 C C . SER A 1 95 ? 0.999 7.773 -9.695 1 90.88 95 SER A C 1
ATOM 726 O O . SER A 1 95 ? 0.179 6.855 -9.742 1 90.88 95 SER A O 1
ATOM 728 N N . PHE A 1 96 ? 2.072 7.781 -8.984 1 90.06 96 PHE A N 1
ATOM 729 C CA . PHE A 1 96 ? 2.373 6.562 -8.242 1 90.06 96 PHE A CA 1
ATOM 730 C C . PHE A 1 96 ? 2.162 6.777 -6.746 1 90.06 96 PHE A C 1
ATOM 732 O O . PHE A 1 96 ? 2.543 5.93 -5.934 1 90.06 96 PHE A O 1
ATOM 739 N N . HIS A 1 97 ? 1.66 7.922 -6.461 1 93.06 97 HIS A N 1
ATOM 740 C CA . HIS A 1 97 ? 1.28 8.125 -5.066 1 93.06 97 HIS A CA 1
ATOM 741 C C . HIS A 1 97 ? 0.083 7.254 -4.695 1 93.06 97 HIS A C 1
ATOM 743 O O . HIS A 1 97 ? -0.863 7.125 -5.473 1 93.06 97 HIS A O 1
ATOM 749 N N . PRO A 1 98 ? 0.091 6.754 -3.439 1 96.62 98 PRO A N 1
ATOM 750 C CA . PRO A 1 98 ? -0.961 5.816 -3.041 1 96.62 98 PRO A CA 1
ATOM 751 C C . PRO A 1 98 ? -2.357 6.434 -3.111 1 96.62 98 PRO A C 1
ATOM 753 O O . PRO A 1 98 ? -3.336 5.723 -3.357 1 96.62 98 PRO A O 1
ATOM 756 N N . SER A 1 99 ? -2.467 7.758 -2.898 1 96.88 99 SER A N 1
ATOM 757 C CA . SER A 1 99 ? -3.77 8.414 -2.971 1 96.88 99 SER A CA 1
ATOM 758 C C . SER A 1 99 ? -4.375 8.289 -4.363 1 96.88 99 SER A C 1
ATOM 760 O O . SER A 1 99 ? -5.598 8.312 -4.52 1 96.88 99 SER A O 1
ATOM 762 N N . VAL A 1 100 ? -3.584 8.148 -5.348 1 97.12 100 VAL A N 1
ATOM 763 C CA . VAL A 1 100 ? -4.027 8.016 -6.73 1 97.12 100 VAL A CA 1
ATOM 764 C C . VAL A 1 100 ? -4.113 6.535 -7.105 1 97.12 100 VAL A C 1
ATOM 766 O O . VAL A 1 100 ? -5.07 6.109 -7.758 1 97.12 100 VAL A O 1
ATOM 769 N N . VAL A 1 101 ? -3.188 5.762 -6.672 1 97.88 101 VAL A N 1
ATOM 770 C CA . VAL A 1 101 ? -3.082 4.352 -7.043 1 97.88 101 VAL A CA 1
ATOM 771 C C . VAL A 1 101 ? -4.219 3.562 -6.398 1 97.88 101 VAL A C 1
ATOM 773 O O . VAL A 1 101 ? -4.82 2.695 -7.039 1 97.88 101 VAL A O 1
ATOM 776 N N . ALA A 1 102 ? -4.555 3.918 -5.188 1 98.5 102 ALA A N 1
ATOM 777 C CA . ALA A 1 102 ? -5.488 3.127 -4.391 1 98.5 102 ALA A CA 1
ATOM 778 C C . ALA A 1 102 ? -6.852 3.041 -5.066 1 98.5 102 ALA A C 1
ATOM 780 O O . ALA A 1 102 ? -7.363 1.944 -5.309 1 98.5 102 ALA A O 1
ATOM 781 N N . PRO A 1 103 ? -7.43 4.176 -5.477 1 98.19 103 PRO A N 1
ATOM 782 C CA . PRO A 1 103 ? -8.742 4.062 -6.117 1 98.19 103 PRO A CA 1
ATOM 783 C C . PRO A 1 103 ? -8.695 3.271 -7.422 1 98.19 103 PRO A C 1
ATOM 785 O O . PRO A 1 103 ? -9.656 2.572 -7.762 1 98.19 103 PRO A O 1
ATOM 788 N N . ILE A 1 104 ? -7.656 3.334 -8.133 1 98.44 104 ILE A N 1
ATOM 789 C CA . ILE A 1 104 ? -7.535 2.66 -9.422 1 98.44 104 ILE A CA 1
ATOM 790 C C . ILE A 1 104 ? -7.43 1.151 -9.211 1 98.44 104 ILE A C 1
ATOM 792 O O . ILE A 1 104 ? -8.117 0.375 -9.875 1 98.44 104 ILE A O 1
ATOM 796 N N . VAL A 1 105 ? -6.586 0.722 -8.281 1 98.5 105 VAL A N 1
ATOM 797 C CA . VAL A 1 105 ? -6.438 -0.699 -7.977 1 98.5 105 VAL A CA 1
ATOM 798 C C . VAL A 1 105 ? -7.738 -1.243 -7.395 1 98.5 105 VAL A C 1
ATOM 800 O O . VAL A 1 105 ? -8.156 -2.354 -7.727 1 98.5 105 VAL A O 1
ATOM 803 N N . ARG A 1 106 ? -8.391 -0.468 -6.547 1 98.12 106 ARG A N 1
ATOM 804 C CA . ARG A 1 106 ? -9.672 -0.882 -5.988 1 98.12 106 ARG A CA 1
ATOM 805 C C . ARG A 1 106 ? -10.719 -1.051 -7.082 1 98.12 106 ARG A C 1
ATOM 807 O O . ARG A 1 106 ? -11.523 -1.985 -7.039 1 98.12 106 ARG A O 1
ATOM 814 N N . GLN A 1 107 ? -10.719 -0.132 -8.008 1 97.81 107 GLN A N 1
ATOM 815 C CA . GLN A 1 107 ? -11.648 -0.245 -9.133 1 97.81 107 GLN A CA 1
ATOM 816 C C . GLN A 1 107 ? -11.359 -1.494 -9.961 1 97.81 107 GLN A C 1
ATOM 818 O O . GLN A 1 107 ? -12.281 -2.186 -10.391 1 97.81 107 GLN A O 1
ATOM 823 N N . PHE A 1 108 ? -10.117 -1.753 -10.219 1 97.94 108 PHE A N 1
ATOM 824 C CA . PHE A 1 108 ? -9.719 -2.979 -10.898 1 97.94 108 PHE A CA 1
ATOM 825 C C . PHE A 1 108 ? -10.281 -4.203 -10.188 1 97.94 108 PHE A C 1
ATOM 827 O O . PHE A 1 108 ? -10.844 -5.094 -10.828 1 97.94 108 PHE A O 1
ATOM 834 N N . ILE A 1 109 ? -10.148 -4.27 -8.891 1 98.12 109 ILE A N 1
ATOM 835 C CA . ILE A 1 109 ? -10.625 -5.398 -8.102 1 98.12 109 ILE A CA 1
ATOM 836 C C . ILE A 1 109 ? -12.148 -5.496 -8.211 1 98.12 109 ILE A C 1
ATOM 838 O O . ILE A 1 109 ? -12.688 -6.582 -8.43 1 98.12 109 ILE A O 1
ATOM 842 N N . GLN A 1 110 ? -12.797 -4.383 -8.094 1 97.19 110 GLN A N 1
ATOM 843 C CA . GLN A 1 110 ? -14.25 -4.355 -8.156 1 97.19 110 GLN A CA 1
ATOM 844 C C . GLN A 1 110 ? -14.75 -4.836 -9.516 1 97.19 110 GLN A C 1
ATOM 846 O O . GLN A 1 110 ? -15.711 -5.609 -9.594 1 97.19 110 GLN A O 1
ATOM 851 N N . LYS A 1 111 ? -14.094 -4.438 -10.531 1 96.94 111 LYS A N 1
ATOM 852 C CA . LYS A 1 111 ? -14.602 -4.668 -11.883 1 96.94 111 LYS A CA 1
ATOM 853 C C . LYS A 1 111 ? -14.172 -6.035 -12.406 1 96.94 111 LYS A C 1
ATOM 855 O O . LYS A 1 111 ? -14.906 -6.684 -13.148 1 96.94 111 LYS A O 1
ATOM 860 N N . ARG A 1 112 ? -13.016 -6.504 -11.984 1 96.69 112 ARG A N 1
ATOM 861 C CA . ARG A 1 112 ? -12.453 -7.648 -12.695 1 96.69 112 ARG A CA 1
ATOM 862 C C . ARG A 1 112 ? -12.219 -8.82 -11.742 1 96.69 112 ARG A C 1
ATOM 864 O O . ARG A 1 112 ? -12.117 -9.969 -12.18 1 96.69 112 ARG A O 1
ATOM 871 N N . VAL A 1 113 ? -12.102 -8.531 -10.484 1 97.94 113 VAL A N 1
ATOM 872 C CA . VAL A 1 113 ? -11.57 -9.547 -9.586 1 97.94 113 VAL A CA 1
ATOM 873 C C . VAL A 1 113 ? -12.688 -10.055 -8.672 1 97.94 113 VAL A C 1
ATOM 875 O O . VAL A 1 113 ? -12.75 -11.25 -8.375 1 97.94 113 VAL A O 1
ATOM 878 N N . LEU A 1 114 ? -13.617 -9.211 -8.289 1 97.81 114 LEU A N 1
ATOM 879 C CA . LEU A 1 114 ? -14.609 -9.508 -7.262 1 97.81 114 LEU A CA 1
ATOM 880 C C . LEU A 1 114 ? -15.445 -10.727 -7.645 1 97.81 114 LEU A C 1
ATOM 882 O O . LEU A 1 114 ? -15.641 -11.625 -6.832 1 97.81 114 LEU A O 1
ATOM 886 N N . GLN A 1 115 ? -15.922 -10.758 -8.844 1 97.19 115 GLN A N 1
ATOM 887 C CA . GLN A 1 115 ? -16.734 -11.883 -9.289 1 97.19 115 GLN A CA 1
ATOM 888 C C . GLN A 1 115 ? -15.961 -13.195 -9.219 1 97.19 115 GLN A C 1
ATOM 890 O O . GLN A 1 115 ? -16.531 -14.242 -8.891 1 97.19 115 GLN A O 1
ATOM 895 N N . LYS A 1 116 ? -14.742 -13.164 -9.5 1 97.56 116 LYS A N 1
ATOM 896 C CA . LYS A 1 116 ? -13.898 -14.359 -9.469 1 97.56 116 LYS A CA 1
ATOM 897 C C . LYS A 1 116 ? -13.648 -14.812 -8.031 1 97.56 116 LYS A C 1
ATOM 899 O O . LYS A 1 116 ? -13.562 -16.016 -7.766 1 97.56 116 LYS A O 1
ATOM 904 N N . LEU A 1 117 ? -13.547 -13.828 -7.129 1 97.12 117 LEU A N 1
ATOM 905 C CA . LEU A 1 117 ? -13.367 -14.156 -5.719 1 97.12 117 LEU A CA 1
ATOM 906 C C . LEU A 1 117 ? -14.57 -14.922 -5.176 1 97.12 117 LEU A C 1
ATOM 908 O O . LEU A 1 117 ? -14.438 -15.68 -4.211 1 97.12 117 LEU A O 1
ATOM 912 N N . GLU A 1 118 ? -15.711 -14.773 -5.781 1 96.69 118 GLU A N 1
ATOM 913 C CA . GLU A 1 118 ? -16.922 -15.438 -5.332 1 96.69 118 GLU A CA 1
ATOM 914 C C . GLU A 1 118 ? -16.844 -16.953 -5.539 1 96.69 118 GLU A C 1
ATOM 916 O O . GLU A 1 118 ? -17.562 -17.703 -4.895 1 96.69 118 GLU A O 1
ATOM 921 N N . VAL A 1 119 ? -15.977 -17.344 -6.43 1 95.88 119 VAL A N 1
ATOM 922 C CA . VAL A 1 119 ? -15.969 -18.766 -6.766 1 95.88 119 VAL A CA 1
ATOM 923 C C . VAL A 1 119 ? -14.594 -19.359 -6.477 1 95.88 119 VAL A C 1
ATOM 925 O O . VAL A 1 119 ? -14.469 -20.562 -6.223 1 95.88 119 VAL A O 1
ATOM 928 N N . ALA A 1 120 ? -13.562 -18.594 -6.508 1 96.94 120 ALA A N 1
ATOM 929 C CA . ALA A 1 120 ? -12.219 -19.094 -6.258 1 96.94 120 ALA A CA 1
ATOM 930 C C . ALA A 1 120 ? -12.023 -19.438 -4.781 1 96.94 120 ALA A C 1
ATOM 932 O O . ALA A 1 120 ? -12.43 -18.672 -3.904 1 96.94 120 ALA A O 1
ATOM 933 N N . ASP A 1 121 ? -11.398 -20.578 -4.516 1 95.81 121 ASP A N 1
ATOM 934 C CA . ASP A 1 121 ? -11.141 -21 -3.141 1 95.81 121 ASP A CA 1
ATOM 935 C C . ASP A 1 121 ? -9.766 -20.531 -2.676 1 95.81 121 ASP A C 1
ATOM 937 O O . ASP A 1 121 ? -9.5 -20.469 -1.474 1 95.81 121 ASP A O 1
ATOM 941 N N . ARG A 1 122 ? -8.93 -20.281 -3.65 1 96 122 ARG A N 1
ATOM 942 C CA . ARG A 1 122 ? -7.562 -19.875 -3.344 1 96 122 ARG A CA 1
ATOM 943 C C . ARG A 1 122 ? -7.125 -18.703 -4.227 1 96 122 ARG A C 1
ATOM 945 O O . ARG A 1 122 ? -7.441 -18.672 -5.418 1 96 122 ARG A O 1
ATOM 952 N N . VAL A 1 123 ? -6.398 -17.812 -3.613 1 97.88 123 VAL A N 1
ATOM 953 C CA . VAL A 1 123 ? -5.789 -16.703 -4.332 1 97.88 123 VAL A CA 1
ATOM 954 C C . VAL A 1 123 ? -4.277 -16.703 -4.113 1 97.88 123 VAL A C 1
ATOM 956 O O . VAL A 1 123 ? -3.811 -16.781 -2.975 1 97.88 123 VAL A O 1
ATOM 959 N N . LEU A 1 124 ? -3.537 -16.75 -5.164 1 96.12 124 LEU A N 1
ATOM 960 C CA . LEU A 1 124 ? -2.08 -16.672 -5.113 1 96.12 124 LEU A CA 1
ATOM 961 C C . LEU A 1 124 ? -1.588 -15.336 -5.637 1 96.12 124 LEU A C 1
ATOM 963 O O . LEU A 1 124 ? -2 -14.898 -6.715 1 96.12 124 LEU A O 1
ATOM 967 N N . VAL A 1 125 ? -0.754 -14.641 -4.84 1 97.19 125 VAL A N 1
ATOM 968 C CA . VAL A 1 125 ? -0.169 -13.383 -5.285 1 97.19 125 VAL A CA 1
ATOM 969 C C . VAL A 1 125 ? 1.354 -13.492 -5.297 1 97.19 125 VAL A C 1
ATOM 971 O O . VAL A 1 125 ? 1.967 -13.797 -4.27 1 97.19 125 VAL A O 1
ATOM 974 N N . GLU A 1 126 ? 1.907 -13.328 -6.469 1 93.06 126 GLU A N 1
ATOM 975 C CA . GLU A 1 126 ? 3.367 -13.312 -6.5 1 93.06 126 GLU A CA 1
ATOM 976 C C . GLU A 1 126 ? 3.928 -12.172 -5.664 1 93.06 126 GLU A C 1
ATOM 978 O O . GLU A 1 126 ? 3.49 -11.023 -5.801 1 93.06 126 GLU A O 1
ATOM 983 N N . GLN A 1 127 ? 4.848 -12.508 -4.883 1 89.38 127 GLN A N 1
ATOM 984 C CA . GLN A 1 127 ? 5.426 -11.516 -3.982 1 89.38 127 GLN A CA 1
ATOM 985 C C . GLN A 1 127 ? 6.555 -10.742 -4.664 1 89.38 127 GLN A C 1
ATOM 987 O O . GLN A 1 127 ? 7.363 -11.328 -5.391 1 89.38 127 GLN A O 1
ATOM 992 N N . GLN A 1 128 ? 6.539 -9.469 -4.43 1 79.56 128 GLN A N 1
ATOM 993 C CA . GLN A 1 128 ? 7.609 -8.625 -4.953 1 79.56 128 GLN A CA 1
ATOM 994 C C . GLN A 1 128 ? 8.711 -8.438 -3.916 1 79.56 128 GLN A C 1
ATOM 996 O O . GLN A 1 128 ? 8.445 -8.383 -2.715 1 79.56 128 GLN A O 1
ATOM 1001 N N . ARG A 1 129 ? 9.859 -8.555 -4.438 1 67.06 129 ARG A N 1
ATOM 1002 C CA . ARG A 1 129 ? 10.984 -8.289 -3.547 1 67.06 129 ARG A CA 1
ATOM 1003 C C . ARG A 1 129 ? 11.18 -6.789 -3.35 1 67.06 129 ARG A C 1
ATOM 1005 O O . ARG A 1 129 ? 11.164 -6.023 -4.316 1 67.06 129 ARG A O 1
ATOM 1012 N N . ALA A 1 130 ? 11.172 -6.41 -2.123 1 59.78 130 ALA A N 1
ATOM 1013 C CA . ALA A 1 130 ? 11.422 -4.992 -1.879 1 59.78 130 ALA A CA 1
ATOM 1014 C C . ALA A 1 130 ? 12.883 -4.641 -2.162 1 59.78 130 ALA A C 1
ATOM 1016 O O . ALA A 1 130 ? 13.188 -3.523 -2.586 1 59.78 130 ALA A O 1
ATOM 1017 N N . ARG A 1 131 ? 13.789 -5.59 -1.823 1 57.09 131 ARG A N 1
ATOM 1018 C CA . ARG A 1 131 ? 15.211 -5.355 -2.025 1 57.09 131 ARG A CA 1
ATOM 1019 C C . ARG A 1 131 ? 15.852 -6.508 -2.797 1 57.09 131 ARG A C 1
ATOM 1021 O O . ARG A 1 131 ? 15.438 -7.66 -2.658 1 57.09 131 ARG A O 1
ATOM 1028 N N . SER A 1 132 ? 16.469 -6.195 -3.91 1 51.31 132 SER A N 1
ATOM 1029 C CA . SER A 1 132 ? 17.25 -7.234 -4.574 1 51.31 132 SER A CA 1
ATOM 1030 C C . SER A 1 132 ? 18.688 -7.258 -4.062 1 51.31 132 SER A C 1
ATOM 1032 O O . SER A 1 132 ? 19.359 -6.223 -4.023 1 51.31 132 SER A O 1
ATOM 1034 N N . ASN A 1 133 ? 19.141 -8.453 -3.748 1 49.69 133 ASN A N 1
ATOM 1035 C CA . ASN A 1 133 ? 20.531 -8.773 -3.43 1 49.69 133 ASN A CA 1
ATOM 1036 C C . ASN A 1 133 ? 21.062 -7.895 -2.303 1 49.69 133 ASN A C 1
ATOM 1038 O O . ASN A 1 133 ? 22.219 -7.457 -2.346 1 49.69 133 ASN A O 1
ATOM 1042 N N . GLY A 1 134 ? 20.188 -7.551 -1.353 1 51.75 134 GLY A N 1
ATOM 1043 C CA . GLY A 1 134 ? 20.703 -6.793 -0.22 1 51.75 134 GLY A CA 1
ATOM 1044 C C . GLY A 1 134 ? 21.062 -5.363 -0.573 1 51.75 134 GLY A C 1
ATOM 1045 O O . GLY A 1 134 ? 21.672 -4.656 0.232 1 51.75 134 GLY A O 1
ATOM 1046 N N . SER A 1 135 ? 20.828 -5.031 -1.861 1 55.72 135 SER A N 1
ATOM 1047 C CA . SER A 1 135 ? 21.2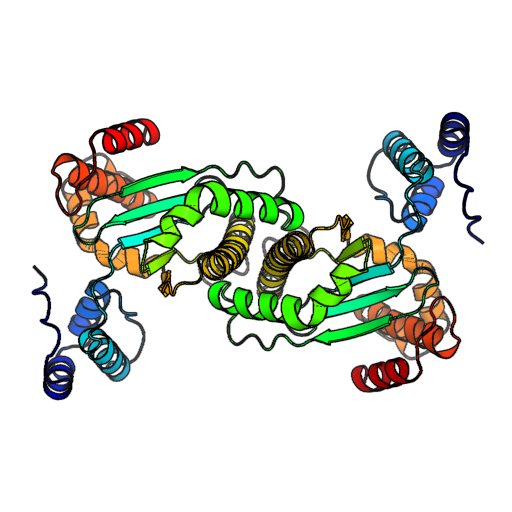81 -3.729 -2.34 1 55.72 135 SER A CA 1
ATOM 1048 C C . SER A 1 135 ? 20.469 -2.6 -1.708 1 55.72 135 SER A C 1
ATOM 1050 O O . SER A 1 135 ? 19.281 -2.77 -1.409 1 55.72 135 SER A O 1
ATOM 1052 N N . PHE A 1 136 ? 21.188 -1.715 -1.256 1 57.91 136 PHE A N 1
ATOM 1053 C CA . PHE A 1 136 ? 20.625 -0.507 -0.672 1 57.91 136 PHE A CA 1
ATOM 1054 C C . PHE A 1 136 ? 19.844 0.284 -1.717 1 57.91 136 PHE A C 1
ATOM 1056 O O . PHE A 1 136 ? 19 1.111 -1.373 1 57.91 136 PHE A O 1
ATOM 1063 N N . ASN A 1 137 ? 20.016 -0.178 -3.039 1 63.41 137 ASN A N 1
ATOM 1064 C CA . ASN A 1 137 ? 19.391 0.547 -4.145 1 63.41 137 ASN A CA 1
ATOM 1065 C C . ASN A 1 137 ? 18.031 -0.046 -4.512 1 63.41 137 ASN A C 1
ATOM 1067 O O . ASN A 1 137 ? 17.938 -1.243 -4.785 1 63.41 137 ASN A O 1
ATOM 1071 N N . VAL A 1 138 ? 17.016 0.572 -4.027 1 66.31 138 VAL A N 1
ATOM 1072 C CA . VAL A 1 138 ? 15.711 0.131 -4.52 1 66.31 138 VAL A CA 1
ATOM 1073 C C . VAL A 1 138 ? 15.289 0.997 -5.703 1 66.31 138 VAL A C 1
ATOM 1075 O O . VAL A 1 138 ? 15.211 2.223 -5.586 1 66.31 138 VAL A O 1
ATOM 1078 N N . LEU A 1 139 ? 15.109 0.295 -6.816 1 72.62 139 LEU A N 1
ATOM 1079 C CA . LEU A 1 139 ? 14.703 0.971 -8.047 1 72.62 139 LEU A CA 1
ATOM 1080 C C . LEU A 1 139 ? 13.312 1.586 -7.898 1 72.62 139 LEU A C 1
ATOM 1082 O O . LEU A 1 139 ? 12.477 1.065 -7.156 1 72.62 139 LEU A O 1
ATOM 1086 N N . GLU A 1 140 ? 13.141 2.705 -8.5 1 79.25 140 GLU A N 1
ATOM 1087 C CA . GLU A 1 140 ? 11.852 3.383 -8.508 1 79.25 140 GLU A CA 1
ATOM 1088 C C . GLU A 1 140 ? 10.734 2.441 -8.961 1 79.25 140 GLU A C 1
ATOM 1090 O O . GLU A 1 140 ? 9.641 2.451 -8.391 1 79.25 140 GLU A O 1
ATOM 1095 N N . THR A 1 141 ? 11.055 1.666 -9.961 1 81.12 141 THR A N 1
ATOM 1096 C CA . THR A 1 141 ? 10.078 0.713 -10.477 1 81.12 141 THR A CA 1
ATOM 1097 C C . THR A 1 141 ? 9.648 -0.262 -9.383 1 81.12 141 THR A C 1
ATOM 1099 O O . THR A 1 141 ? 8.469 -0.618 -9.289 1 81.12 141 THR A O 1
ATOM 1102 N N . THR A 1 142 ? 10.586 -0.66 -8.516 1 83.31 142 THR A N 1
ATOM 1103 C CA . THR A 1 142 ? 10.281 -1.576 -7.426 1 83.31 142 THR A CA 1
ATOM 1104 C C . THR A 1 142 ? 9.352 -0.915 -6.41 1 83.31 142 THR A C 1
ATOM 1106 O O . THR A 1 142 ? 8.406 -1.539 -5.922 1 83.31 142 THR A O 1
ATOM 1109 N N . ILE A 1 143 ? 9.555 0.31 -6.195 1 85.75 143 ILE A N 1
ATOM 1110 C CA . ILE A 1 143 ? 8.727 1.051 -5.246 1 85.75 143 ILE A CA 1
ATOM 1111 C C . ILE A 1 143 ? 7.297 1.154 -5.777 1 85.75 143 ILE A C 1
ATOM 1113 O O . ILE A 1 143 ? 6.336 0.97 -5.027 1 85.75 143 ILE A O 1
ATOM 1117 N N . ARG A 1 144 ? 7.207 1.403 -7 1 89.06 144 ARG A N 1
ATOM 1118 C CA . ARG A 1 144 ? 5.898 1.54 -7.629 1 89.06 144 ARG A CA 1
ATOM 1119 C C . ARG A 1 144 ? 5.121 0.228 -7.57 1 89.06 144 ARG A C 1
ATOM 1121 O O . ARG A 1 144 ? 3.941 0.213 -7.219 1 89.06 144 ARG A O 1
ATOM 1128 N N . VAL A 1 145 ? 5.766 -0.844 -7.863 1 91.88 145 VAL A N 1
ATOM 1129 C CA . VAL A 1 145 ? 5.109 -2.148 -7.855 1 91.88 145 VAL A CA 1
ATOM 1130 C C . VAL A 1 145 ? 4.758 -2.545 -6.426 1 91.88 145 VAL A C 1
ATOM 1132 O O . VAL A 1 145 ? 3.715 -3.154 -6.18 1 91.88 145 VAL A O 1
ATOM 1135 N N . ASN A 1 146 ? 5.656 -2.201 -5.504 1 91.44 146 ASN A N 1
ATOM 1136 C CA . ASN A 1 146 ? 5.371 -2.475 -4.102 1 91.44 146 ASN A CA 1
ATOM 1137 C C . ASN A 1 146 ? 4.113 -1.746 -3.633 1 91.44 146 ASN A C 1
ATOM 1139 O O . ASN A 1 146 ? 3.332 -2.287 -2.848 1 91.44 146 ASN A O 1
ATOM 1143 N N . CYS A 1 147 ? 3.992 -0.553 -4.102 1 94.44 147 CYS A N 1
ATOM 1144 C CA . CYS A 1 147 ? 2.785 0.205 -3.791 1 94.44 147 CYS A CA 1
ATOM 1145 C C . CYS A 1 147 ? 1.545 -0.503 -4.32 1 94.44 147 CYS A C 1
ATOM 1147 O O . CYS A 1 147 ? 0.569 -0.686 -3.592 1 94.44 147 CYS A O 1
ATOM 1149 N N . VAL A 1 148 ? 1.617 -0.942 -5.516 1 97.12 148 VAL A N 1
ATOM 1150 C CA . VAL A 1 148 ? 0.508 -1.657 -6.137 1 97.12 148 VAL A CA 1
ATOM 1151 C C . VAL A 1 148 ? 0.22 -2.941 -5.359 1 97.12 148 VAL A C 1
ATOM 1153 O O . VAL A 1 148 ? -0.938 -3.26 -5.082 1 97.12 148 VAL A O 1
ATOM 1156 N N . GLU A 1 149 ? 1.248 -3.639 -5.023 1 97.06 149 GLU A N 1
ATOM 1157 C CA . GLU A 1 149 ? 1.084 -4.879 -4.27 1 97.06 149 GLU A CA 1
ATOM 1158 C C . GLU A 1 149 ? 0.363 -4.629 -2.947 1 97.06 149 GLU A C 1
ATOM 1160 O O . GLU A 1 149 ? -0.573 -5.352 -2.598 1 97.06 149 GLU A O 1
ATOM 1165 N N . ALA A 1 150 ? 0.832 -3.635 -2.248 1 97.5 150 ALA A N 1
ATOM 1166 C CA . ALA A 1 150 ? 0.243 -3.324 -0.949 1 97.5 150 ALA A CA 1
ATOM 1167 C C . ALA A 1 150 ? -1.249 -3.029 -1.078 1 97.5 150 ALA A C 1
ATOM 1169 O O . ALA A 1 150 ? -2.061 -3.559 -0.317 1 97.5 150 ALA A O 1
ATOM 1170 N N . ILE A 1 151 ? -1.572 -2.266 -2.027 1 98.56 151 ILE A N 1
ATOM 1171 C CA . ILE A 1 151 ? -2.957 -1.851 -2.227 1 98.56 151 ILE A CA 1
ATOM 1172 C C . ILE A 1 151 ? -3.779 -3.029 -2.742 1 98.56 151 ILE A C 1
ATOM 1174 O O . ILE A 1 151 ? -4.945 -3.188 -2.377 1 98.56 151 ILE A O 1
ATOM 1178 N N . LEU A 1 152 ? -3.191 -3.861 -3.564 1 98.62 152 LEU A N 1
ATOM 1179 C CA . LEU A 1 152 ? -3.879 -5.059 -4.043 1 98.62 152 LEU A CA 1
ATOM 1180 C C . LEU A 1 152 ? -4.262 -5.965 -2.877 1 98.62 152 LEU A C 1
ATOM 1182 O O . LEU A 1 152 ? -5.406 -6.422 -2.791 1 98.62 152 LEU A O 1
ATOM 1186 N N . TRP A 1 153 ? -3.328 -6.242 -2.004 1 98.62 153 TRP A N 1
ATOM 1187 C CA . TRP A 1 153 ? -3.619 -7.07 -0.84 1 98.62 153 TRP A CA 1
ATOM 1188 C C . TRP A 1 153 ? -4.754 -6.473 -0.016 1 98.62 153 TRP A C 1
ATOM 1190 O O . TRP A 1 153 ? -5.688 -7.18 0.371 1 98.62 153 TRP A O 1
ATOM 1200 N N . SER A 1 154 ? -4.617 -5.152 0.24 1 98.69 154 SER A N 1
ATOM 1201 C CA . SER A 1 154 ? -5.668 -4.477 0.999 1 98.69 154 SER A CA 1
ATOM 1202 C C . SER A 1 154 ? -7.02 -4.609 0.308 1 98.69 154 SER A C 1
ATOM 1204 O O . SER A 1 154 ? -8.023 -4.914 0.953 1 98.69 154 SER A O 1
ATOM 1206 N N . GLY A 1 155 ? -7.012 -4.406 -0.977 1 98.44 155 GLY A N 1
ATOM 1207 C CA . GLY A 1 155 ? -8.234 -4.512 -1.757 1 98.44 155 GLY A CA 1
ATOM 1208 C C . GLY A 1 155 ? -8.797 -5.922 -1.802 1 98.44 155 GLY A C 1
ATOM 1209 O O . GLY A 1 155 ? -10.008 -6.109 -1.832 1 98.44 155 GLY A O 1
ATOM 1210 N N . LEU A 1 156 ? -7.922 -6.914 -1.885 1 98.56 156 LEU A N 1
ATOM 1211 C CA . LEU A 1 156 ? -8.367 -8.297 -1.862 1 98.56 156 LEU A CA 1
ATOM 1212 C C . LEU A 1 156 ? -9.055 -8.625 -0.539 1 98.56 156 LEU A C 1
ATOM 1214 O O . LEU A 1 156 ? -10.102 -9.281 -0.521 1 98.56 156 LEU A O 1
ATOM 1218 N N . TYR A 1 157 ? -8.477 -8.172 0.564 1 98.31 157 TYR A N 1
ATOM 1219 C CA . TYR A 1 157 ? -9.117 -8.391 1.857 1 98.31 157 TYR A CA 1
ATOM 1220 C C . TYR A 1 157 ? -10.477 -7.711 1.914 1 98.31 157 TYR A C 1
ATOM 1222 O O . TYR A 1 157 ? -11.438 -8.281 2.443 1 98.31 157 TYR A O 1
ATOM 1230 N N . GLU A 1 158 ? -10.531 -6.492 1.371 1 97.94 158 GLU A N 1
ATOM 1231 C CA . GLU A 1 158 ? -11.812 -5.809 1.267 1 97.94 158 GLU A CA 1
ATOM 1232 C C . GLU A 1 158 ? -12.812 -6.637 0.463 1 97.94 158 GLU A C 1
ATOM 1234 O O . GLU A 1 158 ? -13.977 -6.77 0.856 1 97.94 158 GLU A O 1
ATOM 1239 N N . GLY A 1 159 ? -12.344 -7.168 -0.654 1 97.69 159 GLY A N 1
ATOM 1240 C CA . GLY A 1 159 ? -13.195 -8.008 -1.485 1 97.69 159 GLY A CA 1
ATOM 1241 C C . GLY A 1 159 ? -13.703 -9.242 -0.766 1 97.69 159 GLY A C 1
ATOM 1242 O O . GLY A 1 159 ? -14.883 -9.578 -0.865 1 97.69 159 GLY A O 1
ATOM 1243 N N . ILE A 1 160 ? -12.828 -9.867 -0.055 1 97.44 160 ILE A N 1
ATOM 1244 C CA . ILE A 1 160 ? -13.18 -11.07 0.683 1 97.44 160 ILE A CA 1
ATOM 1245 C C . ILE A 1 160 ? -14.242 -10.742 1.734 1 97.44 160 ILE A C 1
ATOM 1247 O O . ILE A 1 160 ? -15.195 -11.5 1.922 1 97.44 160 ILE A O 1
ATOM 1251 N N . ASP A 1 161 ? -14.094 -9.609 2.4 1 96.25 161 ASP A N 1
ATOM 1252 C CA . ASP A 1 161 ? -15.086 -9.172 3.373 1 96.25 161 ASP A CA 1
ATOM 1253 C C . ASP A 1 161 ? -16.453 -8.961 2.713 1 96.25 161 ASP A C 1
ATOM 1255 O O . ASP A 1 161 ? -17.484 -9.273 3.303 1 96.25 161 ASP A O 1
ATOM 1259 N N . ARG A 1 162 ? -16.469 -8.492 1.553 1 95.19 162 ARG A N 1
ATOM 1260 C CA . ARG A 1 162 ? -17.703 -8.18 0.833 1 95.19 162 ARG A CA 1
ATOM 1261 C C . ARG A 1 162 ? -18.422 -9.453 0.415 1 95.19 162 ARG A C 1
ATOM 1263 O O . ARG A 1 162 ? -19.656 -9.531 0.516 1 95.19 162 ARG A O 1
ATOM 1270 N N . ILE A 1 163 ? -17.688 -10.391 -0.096 1 96.19 163 ILE A N 1
ATOM 1271 C CA . ILE A 1 163 ? -18.328 -11.602 -0.596 1 96.19 163 ILE A CA 1
ATOM 1272 C C . ILE A 1 163 ? -18.703 -12.508 0.574 1 96.19 163 ILE A C 1
ATOM 1274 O O . ILE A 1 163 ? -19.5 -13.43 0.421 1 96.19 163 ILE A O 1
ATOM 1278 N N . ASN A 1 164 ? -18.125 -12.359 1.668 1 94.94 164 ASN A N 1
ATOM 1279 C CA . ASN A 1 164 ? -18.438 -13.023 2.928 1 94.94 164 ASN A CA 1
ATOM 1280 C C . ASN A 1 164 ? -18.266 -14.531 2.828 1 94.94 164 ASN A C 1
ATOM 1282 O O . ASN A 1 164 ? -19.156 -15.297 3.211 1 94.94 164 ASN A O 1
ATOM 1286 N N . ARG A 1 165 ? -17.234 -15.039 2.303 1 93.44 165 ARG A N 1
ATOM 1287 C CA . ARG A 1 165 ? -16.812 -16.438 2.277 1 93.44 165 ARG A CA 1
ATOM 1288 C C . ARG A 1 165 ? -15.305 -16.562 2.441 1 93.44 165 ARG A C 1
ATOM 1290 O O . ARG A 1 165 ? -14.562 -15.664 2.068 1 93.44 165 ARG A O 1
ATOM 1297 N N . PRO A 1 166 ? -14.969 -17.656 2.92 1 93.12 166 PRO A N 1
ATOM 1298 C CA . PRO A 1 166 ? -13.531 -17.828 3.143 1 93.12 166 PRO A CA 1
ATOM 1299 C C . PRO A 1 166 ? -12.758 -18.062 1.845 1 93.12 166 PRO A C 1
ATOM 1301 O O . PRO A 1 166 ? -13.234 -18.766 0.952 1 93.12 166 PRO A O 1
ATOM 1304 N N . VAL A 1 167 ? -11.742 -17.422 1.646 1 96.19 167 VAL A N 1
ATOM 1305 C CA . VAL A 1 167 ? -10.789 -17.609 0.555 1 96.19 167 VAL A CA 1
ATOM 1306 C C . VAL A 1 167 ? -9.367 -17.641 1.11 1 96.19 167 VAL A C 1
ATOM 1308 O O . VAL A 1 167 ? -8.977 -16.781 1.898 1 96.19 167 VAL A O 1
ATOM 1311 N N . ASP A 1 168 ? -8.625 -18.656 0.741 1 94.06 168 ASP A N 1
ATOM 1312 C CA . ASP A 1 168 ? -7.234 -18.75 1.173 1 94.06 168 ASP A CA 1
ATOM 1313 C C . ASP A 1 168 ? -6.316 -17.938 0.266 1 94.06 168 ASP A C 1
ATOM 1315 O O . ASP A 1 168 ? -6.18 -18.234 -0.921 1 94.06 168 ASP A O 1
ATOM 1319 N N . MET A 1 169 ? -5.73 -16.891 0.81 1 96.56 169 MET A N 1
ATOM 1320 C CA . MET A 1 169 ? -4.816 -16.062 0.038 1 96.56 169 MET A CA 1
ATOM 1321 C C . MET A 1 169 ? -3.373 -16.297 0.472 1 96.56 169 MET A C 1
ATOM 1323 O O . MET A 1 169 ? -3.072 -16.281 1.667 1 96.56 169 MET A O 1
ATOM 1327 N N . THR A 1 170 ? -2.5 -16.484 -0.53 1 92.94 170 THR A N 1
ATOM 1328 C CA . THR A 1 170 ? -1.125 -16.859 -0.221 1 92.94 170 THR A CA 1
ATOM 1329 C C . THR A 1 170 ? -0.142 -16.078 -1.093 1 92.94 170 THR A C 1
ATOM 1331 O O . THR A 1 170 ? -0.265 -16.078 -2.318 1 92.94 170 THR A O 1
ATOM 1334 N N . PRO A 1 171 ? 0.778 -15.328 -0.403 1 93.44 171 PRO A N 1
ATOM 1335 C CA . PRO A 1 171 ? 1.888 -14.812 -1.208 1 93.44 171 PRO A CA 1
ATOM 1336 C C . PRO A 1 171 ? 2.826 -15.914 -1.694 1 93.44 171 PRO A C 1
ATOM 1338 O O . PRO A 1 171 ? 3.111 -16.859 -0.954 1 93.44 171 PRO A O 1
ATOM 1341 N N . VAL A 1 172 ? 3.293 -15.844 -2.926 1 90.12 172 VAL A N 1
ATOM 1342 C CA . VAL A 1 172 ? 4.164 -16.859 -3.496 1 90.12 172 VAL A CA 1
ATOM 1343 C C . VAL A 1 172 ? 5.469 -16.234 -3.971 1 90.12 172 VAL A C 1
ATOM 1345 O O . VAL A 1 172 ? 5.449 -15.227 -4.688 1 90.12 172 VAL A O 1
ATOM 1348 N N . LEU A 1 173 ? 6.527 -16.812 -3.59 1 85.12 173 LEU A N 1
ATOM 1349 C CA . LEU A 1 173 ? 7.832 -16.328 -4.031 1 85.12 173 LEU A CA 1
ATOM 1350 C C . LEU A 1 173 ? 8.086 -16.703 -5.488 1 85.12 173 LEU A C 1
ATOM 1352 O O . LEU A 1 173 ? 7.832 -17.844 -5.895 1 85.12 173 LEU A O 1
ATOM 1356 N N . ARG A 1 174 ? 8.578 -15.758 -6.168 1 81.31 174 ARG A N 1
ATOM 1357 C CA . ARG A 1 174 ? 8.922 -16 -7.566 1 81.31 174 ARG A CA 1
ATOM 1358 C C . ARG A 1 174 ? 9.898 -17.172 -7.699 1 81.31 174 ARG A C 1
ATOM 1360 O O . ARG A 1 174 ? 9.797 -17.969 -8.633 1 81.31 174 ARG A O 1
ATOM 1367 N N . GLN A 1 175 ? 10.844 -17.219 -6.789 1 80.56 175 GLN A N 1
ATOM 1368 C CA . GLN A 1 175 ? 11.867 -18.25 -6.828 1 80.56 175 GLN A CA 1
ATOM 1369 C C . GLN A 1 175 ? 11.25 -19.641 -6.785 1 80.56 175 GLN A C 1
ATOM 1371 O O . GLN A 1 175 ? 11.75 -20.578 -7.418 1 80.56 175 GLN A O 1
ATOM 1376 N N . ASN A 1 176 ? 10.258 -19.734 -6 1 81.56 176 ASN A N 1
ATOM 1377 C CA . ASN A 1 176 ? 9.57 -21.016 -5.914 1 81.56 176 ASN A CA 1
ATOM 1378 C C . ASN A 1 176 ? 8.93 -21.406 -7.25 1 81.56 176 ASN A C 1
ATOM 1380 O O . ASN A 1 176 ? 8.961 -22.578 -7.637 1 81.56 176 ASN A O 1
ATOM 1384 N N . ILE A 1 177 ? 8.43 -20.453 -7.953 1 81.25 177 ILE A N 1
ATOM 1385 C CA . ILE A 1 177 ? 7.805 -20.688 -9.25 1 81.25 177 ILE A CA 1
ATOM 1386 C C . ILE A 1 177 ? 8.867 -21.078 -10.273 1 81.25 177 ILE A C 1
ATOM 1388 O O . ILE A 1 177 ? 8.68 -22.031 -11.031 1 81.25 177 ILE A O 1
ATOM 1392 N N . ASP A 1 178 ? 9.938 -20.359 -10.164 1 81.88 178 ASP A N 1
ATOM 1393 C CA . ASP A 1 178 ? 11.047 -20.672 -11.07 1 81.88 178 ASP A CA 1
ATOM 1394 C C . ASP A 1 178 ? 11.523 -22.109 -10.891 1 81.88 178 ASP A C 1
ATOM 1396 O O . ASP A 1 178 ? 11.797 -22.797 -11.875 1 81.88 178 ASP A O 1
ATOM 1400 N N . ARG A 1 179 ? 11.641 -22.484 -9.719 1 83.19 179 ARG A N 1
ATOM 1401 C CA . ARG A 1 179 ? 12.148 -23.812 -9.406 1 83.19 179 ARG A CA 1
ATOM 1402 C C . ARG A 1 179 ? 11.172 -24.891 -9.875 1 83.19 179 ARG A C 1
ATOM 1404 O O . ARG A 1 179 ? 11.594 -25.938 -10.359 1 83.19 179 ARG A O 1
ATOM 1411 N N . ALA A 1 180 ? 9.953 -24.609 -9.797 1 82.56 180 ALA A N 1
ATOM 1412 C CA . ALA A 1 180 ? 8.93 -25.594 -10.141 1 82.56 180 ALA A CA 1
ATOM 1413 C C . ALA A 1 180 ? 8.984 -25.953 -11.625 1 82.56 180 ALA A C 1
ATOM 1415 O O . ALA A 1 180 ? 8.68 -27.078 -12.016 1 82.56 180 ALA A O 1
ATOM 1416 N N . TRP A 1 181 ? 9.492 -24.984 -12.477 1 86.38 181 TRP A N 1
ATOM 1417 C CA . TRP A 1 181 ? 9.43 -25.219 -13.914 1 86.38 181 TRP A CA 1
ATOM 1418 C C . TRP A 1 181 ? 10.836 -25.234 -14.523 1 86.38 181 TRP A C 1
ATOM 1420 O O . TRP A 1 181 ? 10.984 -25.109 -15.742 1 86.38 181 TRP A O 1
ATOM 1430 N N . LYS A 1 182 ? 11.766 -25.328 -13.664 1 86.12 182 LYS A N 1
ATOM 1431 C CA . LYS A 1 182 ? 13.156 -25.234 -14.086 1 86.12 182 LYS A CA 1
ATOM 1432 C C . LYS A 1 182 ? 13.484 -26.266 -15.164 1 86.12 182 LYS A C 1
ATOM 1434 O O . LYS A 1 182 ? 14.094 -25.922 -16.188 1 86.12 182 LYS A O 1
ATOM 1439 N N . ASP A 1 183 ? 13.094 -27.484 -14.984 1 86.94 183 ASP A N 1
ATOM 1440 C CA . ASP A 1 183 ? 13.43 -28.562 -15.906 1 86.94 183 ASP A CA 1
ATOM 1441 C C . ASP A 1 183 ? 12.727 -28.359 -17.25 1 86.94 183 ASP A C 1
ATOM 1443 O O . ASP A 1 183 ? 13.344 -28.547 -18.312 1 86.94 183 ASP A O 1
ATOM 1447 N N . GLU A 1 184 ? 11.461 -28.016 -17.219 1 87 184 GLU A N 1
ATOM 1448 C CA . GLU A 1 184 ? 10.703 -27.781 -18.438 1 87 184 GLU A CA 1
ATOM 1449 C C . GLU A 1 184 ? 11.281 -26.609 -19.219 1 87 184 GLU A C 1
ATOM 1451 O O . GLU A 1 184 ? 11.383 -26.656 -20.453 1 87 184 GLU A O 1
ATOM 1456 N N . ILE A 1 185 ? 11.633 -25.594 -18.516 1 88.69 185 ILE A N 1
ATOM 1457 C CA . ILE A 1 185 ? 12.195 -24.406 -19.141 1 88.69 185 ILE A CA 1
ATOM 1458 C C . ILE A 1 185 ? 13.547 -24.766 -19.781 1 88.69 185 ILE A C 1
ATOM 1460 O O . ILE A 1 185 ? 13.828 -24.359 -20.906 1 88.69 185 ILE A O 1
ATOM 1464 N N . GLN A 1 186 ? 14.312 -25.531 -19.031 1 87.81 186 GLN A N 1
ATOM 1465 C CA . GLN A 1 186 ? 15.609 -25.953 -19.547 1 87.81 186 GLN A CA 1
ATOM 1466 C C . GLN A 1 186 ? 15.445 -26.797 -20.812 1 87.81 186 GLN A C 1
ATOM 1468 O O . GLN A 1 186 ? 16.219 -26.672 -21.766 1 87.81 186 GLN A O 1
ATOM 1473 N N . GLN A 1 187 ? 14.508 -27.656 -20.812 1 89.31 187 GLN A N 1
ATOM 1474 C CA . GLN A 1 187 ? 14.227 -28.484 -21.984 1 89.31 187 GLN A CA 1
ATOM 1475 C C . GLN A 1 187 ? 13.875 -27.625 -23.188 1 89.31 187 GLN A C 1
ATOM 1477 O O . GLN A 1 187 ? 14.344 -27.875 -24.297 1 89.31 187 GLN A O 1
ATOM 1482 N N . VAL A 1 188 ? 13.086 -26.594 -22.969 1 88.44 188 VAL A N 1
ATOM 1483 C CA . VAL A 1 188 ? 12.695 -25.688 -24.047 1 88.44 188 VAL A CA 1
ATOM 1484 C C . VAL A 1 188 ? 13.922 -24.984 -24.609 1 88.44 188 VAL A C 1
ATOM 1486 O O . VAL A 1 188 ? 14.062 -24.812 -25.812 1 88.44 188 VAL A O 1
ATOM 1489 N N . ILE A 1 189 ? 14.734 -24.578 -23.719 1 87.56 189 ILE A N 1
ATOM 1490 C CA . ILE A 1 189 ? 15.938 -23.859 -24.125 1 87.56 189 ILE A CA 1
ATOM 1491 C C . ILE A 1 189 ? 16.844 -24.781 -24.938 1 87.56 189 ILE A C 1
ATOM 1493 O O . ILE A 1 189 ? 17.359 -24.375 -25.984 1 87.56 189 ILE A O 1
ATOM 1497 N N . GLU A 1 190 ? 16.953 -25.984 -24.547 1 86.12 190 GLU A N 1
ATOM 1498 C CA . GLU A 1 190 ? 17.812 -26.953 -25.219 1 86.12 190 GLU A CA 1
ATOM 1499 C C . GLU A 1 190 ? 17.234 -27.344 -26.578 1 86.12 190 GLU A C 1
ATOM 1501 O O . GLU A 1 190 ? 18 -27.641 -27.5 1 86.12 190 GLU A O 1
ATOM 1506 N N . GLU A 1 191 ? 15.953 -27.422 -26.531 1 84.5 191 GLU A N 1
ATOM 1507 C CA . GLU A 1 191 ? 15.297 -27.812 -27.781 1 84.5 191 GLU A CA 1
ATOM 1508 C C . GLU A 1 191 ? 15.344 -26.688 -28.812 1 84.5 191 GLU A C 1
ATOM 1510 O O . GLU A 1 191 ? 15.258 -26.938 -30.016 1 84.5 191 GLU A O 1
ATOM 1515 N N . ASP A 1 192 ? 15.297 -25.422 -28.234 1 74.88 192 ASP A N 1
ATOM 1516 C CA . ASP A 1 192 ? 15.344 -24.281 -29.125 1 74.88 192 ASP A CA 1
ATOM 1517 C C . ASP A 1 192 ? 16.781 -23.953 -29.531 1 74.88 192 ASP A C 1
ATOM 1519 O O . ASP A 1 192 ? 17.5 -23.266 -28.797 1 74.88 192 ASP A O 1
ATOM 1523 N N . LEU A 1 193 ? 17.5 -24.781 -30.156 1 62.38 193 LEU A N 1
ATOM 1524 C CA . LEU A 1 193 ? 18.875 -24.781 -30.625 1 62.38 193 LEU A CA 1
ATOM 1525 C C . LEU A 1 193 ? 19.281 -23.406 -31.141 1 62.38 193 LEU A C 1
ATOM 1527 O O . LEU A 1 193 ? 20.453 -23.141 -31.375 1 62.38 193 LEU A O 1
ATOM 1531 N N . GLY A 1 194 ? 18.422 -22.438 -31.312 1 66.19 194 GLY A N 1
ATOM 1532 C CA . GLY A 1 194 ? 18.891 -21.25 -32.031 1 66.19 194 GLY A CA 1
ATOM 1533 C C . GLY A 1 194 ? 18.609 -19.953 -31.25 1 66.19 194 GLY A C 1
ATOM 1534 O O . GLY A 1 194 ? 19.547 -19.344 -30.719 1 66.19 194 GLY A O 1
ATOM 1535 N N . SER A 1 195 ? 17.391 -19.609 -31.234 1 74.5 195 SER A N 1
ATOM 1536 C CA . SER A 1 195 ? 17.031 -18.234 -30.906 1 74.5 195 SER A CA 1
ATOM 1537 C C . SER A 1 195 ? 17.188 -17.984 -29.406 1 74.5 195 SER A C 1
ATOM 1539 O O . SER A 1 195 ? 17.766 -16.969 -29 1 74.5 195 SER A O 1
ATOM 1541 N N . LEU A 1 196 ? 16.906 -18.953 -28.609 1 77.44 196 LEU A N 1
ATOM 1542 C CA . LEU A 1 196 ? 16.891 -18.734 -27.172 1 77.44 196 LEU A CA 1
ATOM 1543 C C . LEU A 1 196 ? 18.297 -18.875 -26.594 1 77.44 196 LEU A C 1
ATOM 1545 O O . LEU A 1 196 ? 18.703 -18.109 -25.719 1 77.44 196 LEU A O 1
ATOM 1549 N N . SER A 1 197 ? 19.016 -19.859 -27.156 1 72.5 197 SER A N 1
ATOM 1550 C CA . SER A 1 197 ? 20.344 -20.156 -26.625 1 72.5 197 SER A CA 1
ATOM 1551 C C . SER A 1 197 ? 21.328 -19.031 -26.922 1 72.5 197 SER A C 1
ATOM 1553 O O . SER A 1 197 ? 22.344 -18.891 -26.25 1 72.5 197 SER A O 1
ATOM 1555 N N . LYS A 1 198 ? 20.953 -18.281 -27.828 1 74.88 198 LYS A N 1
ATOM 1556 C CA . LYS A 1 198 ? 21.844 -17.188 -28.25 1 74.88 198 LYS A CA 1
ATOM 1557 C C . LYS A 1 198 ? 21.625 -15.953 -27.391 1 74.88 198 LYS A C 1
ATOM 1559 O O . LYS A 1 198 ? 22.406 -15 -27.438 1 74.88 198 LYS A O 1
ATOM 1564 N N . LEU A 1 199 ? 20.672 -16.094 -26.594 1 76.12 199 LEU A N 1
ATOM 1565 C CA . LEU A 1 199 ? 20.406 -14.945 -25.75 1 76.12 199 LEU A CA 1
ATOM 1566 C C . LEU A 1 199 ? 21.422 -14.859 -24.609 1 76.12 199 LEU A C 1
ATOM 1568 O O . LEU A 1 199 ? 21.781 -15.875 -24 1 76.12 199 LEU A O 1
ATOM 1572 N N . LYS A 1 200 ? 21.938 -13.719 -24.422 1 69.38 200 LYS A N 1
ATOM 1573 C CA . LYS A 1 200 ? 23.016 -13.484 -23.469 1 69.38 200 LYS A CA 1
ATOM 1574 C C . LYS A 1 200 ? 22.5 -13.461 -22.031 1 69.38 200 LYS A C 1
ATOM 1576 O O . LYS A 1 200 ? 23.172 -13.922 -21.109 1 69.38 200 LYS A O 1
ATOM 1581 N N . SER A 1 201 ? 21.344 -12.977 -21.953 1 76.25 201 SER A N 1
ATOM 1582 C CA . SER A 1 201 ? 20.812 -12.812 -20.609 1 76.25 201 SER A CA 1
ATOM 1583 C C . SER A 1 201 ? 20.016 -14.023 -20.172 1 76.25 201 SER A C 1
ATOM 1585 O O . SER A 1 201 ? 19.062 -14.414 -20.844 1 76.25 201 SER A O 1
ATOM 1587 N N . SER A 1 202 ? 20.453 -14.633 -19.109 1 78.75 202 SER A N 1
ATOM 1588 C CA . SER A 1 202 ? 19.734 -15.766 -18.547 1 78.75 202 SER A CA 1
ATOM 1589 C C . SER A 1 202 ? 18.297 -15.406 -18.203 1 78.75 202 SER A C 1
ATOM 1591 O O . SER A 1 202 ? 17.391 -16.234 -18.359 1 78.75 202 SER A O 1
ATOM 1593 N N . TYR A 1 203 ? 18.156 -14.195 -17.922 1 80.12 203 TYR A N 1
ATOM 1594 C CA . TYR A 1 203 ? 16.812 -13.727 -17.594 1 80.12 203 TYR A CA 1
ATOM 1595 C C . TYR A 1 203 ? 15.914 -13.719 -18.812 1 80.12 203 TYR A C 1
ATOM 1597 O O . TYR A 1 203 ? 14.805 -14.25 -18.781 1 80.12 203 TYR A O 1
ATOM 1605 N N . GLU A 1 204 ? 16.406 -13.141 -19.812 1 82.94 204 GLU A N 1
ATOM 1606 C CA . GLU A 1 204 ? 15.648 -13.07 -21.062 1 82.94 204 GLU A CA 1
ATOM 1607 C C . GLU A 1 204 ? 15.406 -14.469 -21.625 1 82.94 204 GLU A C 1
ATOM 1609 O O . GLU A 1 204 ? 14.344 -14.734 -22.188 1 82.94 204 GLU A O 1
ATOM 1614 N N . GLN A 1 205 ? 16.375 -15.266 -21.5 1 85.06 205 GLN A N 1
ATOM 1615 C CA . GLN A 1 205 ? 16.25 -16.641 -21.953 1 85.06 205 GLN A CA 1
ATOM 1616 C C . GLN A 1 205 ? 15.102 -17.359 -21.25 1 85.06 205 GLN A C 1
ATOM 1618 O O . GLN A 1 205 ? 14.258 -17.984 -21.891 1 85.06 205 GLN A O 1
ATOM 1623 N N . LYS A 1 206 ? 15.102 -17.203 -19.984 1 83.75 206 LYS A N 1
ATOM 1624 C CA . LYS A 1 206 ? 14.07 -17.859 -19.172 1 83.75 206 LYS A CA 1
ATOM 1625 C C . LYS A 1 206 ? 12.688 -17.297 -19.484 1 83.75 206 LYS A C 1
ATOM 1627 O O . LYS A 1 206 ? 11.711 -18.047 -19.562 1 83.75 206 LYS A O 1
ATOM 1632 N N . LYS A 1 207 ? 12.711 -16.016 -19.641 1 85.12 207 LYS A N 1
ATOM 1633 C CA . LYS A 1 207 ? 11.438 -15.359 -19.938 1 85.12 207 LYS A CA 1
ATOM 1634 C C . LYS A 1 207 ? 10.867 -15.859 -21.266 1 85.12 207 LYS A C 1
ATOM 1636 O O . LYS A 1 207 ? 9.703 -16.266 -21.328 1 85.12 207 LYS A O 1
ATOM 1641 N N . ARG A 1 208 ? 11.641 -15.875 -22.234 1 87.75 208 ARG A N 1
ATOM 1642 C CA . ARG A 1 208 ? 11.203 -16.312 -23.562 1 87.75 208 ARG A CA 1
ATOM 1643 C C . ARG A 1 208 ? 10.867 -17.812 -23.547 1 87.75 208 ARG A C 1
ATOM 1645 O O . ARG A 1 208 ? 9.898 -18.234 -24.172 1 87.75 208 ARG A O 1
ATOM 1652 N N . ALA A 1 209 ? 11.742 -18.516 -22.922 1 89.12 209 ALA A N 1
ATOM 1653 C CA . ALA A 1 209 ? 11.484 -19.953 -22.797 1 89.12 209 ALA A CA 1
ATOM 1654 C C . ALA A 1 209 ? 10.148 -20.203 -22.125 1 89.12 209 ALA A C 1
ATOM 1656 O O . ALA A 1 209 ? 9.422 -21.141 -22.484 1 89.12 209 ALA A O 1
ATOM 1657 N N . GLY A 1 210 ? 9.82 -19.422 -21.125 1 89 210 GLY A N 1
ATOM 1658 C CA . GLY A 1 210 ? 8.539 -19.531 -20.453 1 89 210 GLY A CA 1
ATOM 1659 C C . GLY A 1 210 ? 7.359 -19.281 -21.375 1 89 210 GLY A C 1
ATOM 1660 O O . GLY A 1 210 ? 6.367 -20.016 -21.328 1 89 210 GLY A O 1
ATOM 1661 N N . VAL A 1 211 ? 7.488 -18.297 -22.188 1 87.5 211 VAL A N 1
ATOM 1662 C CA . VAL A 1 211 ? 6.438 -17.984 -23.156 1 87.5 211 VAL A CA 1
ATOM 1663 C C . VAL A 1 211 ? 6.223 -19.172 -24.094 1 87.5 211 VAL A C 1
ATOM 1665 O O . VAL A 1 211 ? 5.082 -19.578 -24.344 1 87.5 211 VAL A O 1
ATOM 1668 N N . TYR A 1 212 ? 7.328 -19.719 -24.531 1 87.75 212 TYR A N 1
ATOM 1669 C CA . TYR A 1 212 ? 7.25 -20.875 -25.438 1 87.75 212 TYR A CA 1
ATOM 1670 C C . TYR A 1 212 ? 6.598 -22.062 -24.734 1 87.75 212 TYR A C 1
ATOM 1672 O O . TYR A 1 212 ? 5.797 -22.781 -25.344 1 87.75 212 TYR A O 1
ATOM 1680 N N . LEU A 1 213 ? 6.977 -22.25 -23.594 1 88.62 213 LEU A N 1
ATOM 1681 C CA . LEU A 1 213 ? 6.426 -23.359 -22.828 1 88.62 213 LEU A CA 1
ATOM 1682 C C . LEU A 1 213 ? 4.91 -23.234 -22.688 1 88.62 213 LEU A C 1
ATOM 1684 O O . LEU A 1 213 ? 4.18 -24.203 -22.953 1 88.62 213 LEU A O 1
ATOM 1688 N N . VAL A 1 214 ? 4.445 -22.094 -22.328 1 87.75 214 VAL A N 1
ATOM 1689 C CA . VAL A 1 214 ? 3.016 -21.875 -22.156 1 87.75 214 VAL A CA 1
ATOM 1690 C C . VAL A 1 214 ? 2.299 -22.016 -23.484 1 87.75 214 VAL A C 1
ATOM 1692 O O . VAL A 1 214 ? 1.216 -22.594 -23.562 1 87.75 214 VAL A O 1
ATOM 1695 N N . GLN A 1 215 ? 2.904 -21.469 -24.484 1 85.88 215 GLN A N 1
ATOM 1696 C CA . GLN A 1 215 ? 2.33 -21.609 -25.828 1 85.88 215 GLN A CA 1
ATOM 1697 C C . GLN A 1 215 ? 2.154 -23.078 -26.188 1 85.88 215 GLN A C 1
ATOM 1699 O O . GLN A 1 215 ? 1.119 -23.469 -26.734 1 85.88 215 GLN A O 1
ATOM 1704 N N . LYS A 1 216 ? 3.156 -23.828 -25.922 1 86 216 LYS A N 1
ATOM 1705 C CA . LYS A 1 216 ? 3.088 -25.266 -26.188 1 86 216 LYS A CA 1
ATOM 1706 C C . LYS A 1 216 ? 1.943 -25.922 -25.406 1 86 216 LYS A C 1
ATOM 1708 O O . LYS A 1 216 ? 1.215 -26.75 -25.953 1 86 216 LYS A O 1
ATOM 1713 N N . TRP A 1 217 ? 1.811 -25.516 -24.172 1 87.38 217 TRP A N 1
ATOM 1714 C CA . TRP A 1 217 ? 0.735 -26.047 -23.344 1 87.38 217 TRP A CA 1
ATOM 1715 C C . TRP A 1 217 ? -0.629 -25.703 -23.922 1 87.38 217 TRP A C 1
ATOM 1717 O O . TRP A 1 217 ? -1.529 -26.547 -23.953 1 87.38 217 TRP A O 1
ATOM 1727 N N . LEU A 1 218 ? -0.767 -24.516 -24.375 1 84.19 218 LEU A N 1
ATOM 1728 C CA . LEU A 1 218 ? -2.041 -24.047 -24.922 1 84.19 218 LEU A CA 1
ATOM 1729 C C . LEU A 1 218 ? -2.342 -24.719 -26.25 1 84.19 218 LEU A C 1
ATOM 1731 O O . LEU A 1 218 ? -3.49 -25.078 -26.531 1 84.19 218 LEU A O 1
ATOM 1735 N N . ASP A 1 219 ? -1.316 -24.891 -27.031 1 84.75 219 ASP A N 1
ATOM 1736 C CA . ASP A 1 219 ? -1.485 -25.469 -28.359 1 84.75 219 ASP A CA 1
ATOM 1737 C C . ASP A 1 219 ? -1.838 -26.953 -28.281 1 84.75 219 ASP A C 1
ATOM 1739 O O . ASP A 1 219 ? -2.588 -27.469 -29.109 1 84.75 219 ASP A O 1
ATOM 1743 N N . THR A 1 220 ? -1.369 -27.609 -27.297 1 86.38 220 THR A N 1
ATOM 1744 C CA . THR A 1 220 ? -1.52 -29.062 -27.219 1 86.38 220 THR A CA 1
ATOM 1745 C C . THR A 1 220 ? -2.553 -29.438 -26.172 1 86.38 220 THR A C 1
ATOM 1747 O O . THR A 1 220 ? -2.797 -30.625 -25.938 1 86.38 220 THR A O 1
ATOM 1750 N N . ASP A 1 221 ? -3.127 -28.391 -25.516 1 83.25 221 ASP A N 1
ATOM 1751 C CA . ASP A 1 221 ? -4.027 -28.609 -24.391 1 83.25 221 ASP A CA 1
ATOM 1752 C C . ASP A 1 221 ? -3.389 -29.531 -23.359 1 83.25 221 ASP A C 1
ATOM 1754 O O . ASP A 1 221 ? -4.055 -30.422 -22.812 1 83.25 221 ASP A O 1
ATOM 1758 N N . ALA A 1 222 ? -2.062 -29.328 -23.453 1 82.44 222 ALA A N 1
ATOM 1759 C CA . ALA A 1 222 ? -1.312 -30.047 -22.438 1 82.44 222 ALA A CA 1
ATOM 1760 C C . ALA A 1 222 ? -1.295 -29.281 -21.109 1 82.44 222 ALA A C 1
ATOM 1762 O O . ALA A 1 222 ? -1.344 -28.047 -21.109 1 82.44 222 ALA A O 1
ATOM 1763 N N . MET A 1 223 ? -1.308 -29.906 -19.969 1 82.88 223 MET A N 1
ATOM 1764 C CA . MET A 1 223 ? -1.186 -29.344 -18.625 1 82.88 223 MET A CA 1
ATOM 1765 C C . MET A 1 223 ? -2.414 -28.516 -18.281 1 82.88 223 MET A C 1
ATOM 1767 O O . MET A 1 223 ? -2.955 -28.641 -17.172 1 82.88 223 MET A O 1
ATOM 1771 N N . VAL A 1 224 ? -2.762 -27.484 -19.344 1 87.44 224 VAL A N 1
ATOM 1772 C CA . VAL A 1 224 ? -3.943 -26.656 -19.141 1 87.44 224 VAL A CA 1
ATOM 1773 C C . VAL A 1 224 ? -4.789 -26.641 -20.406 1 87.44 224 VAL A C 1
ATOM 1775 O O . VAL A 1 224 ? -4.273 -26.844 -21.5 1 87.44 224 VAL A O 1
ATOM 1778 N N . THR A 1 225 ? -6.094 -26.484 -20.203 1 88.62 225 THR A N 1
ATOM 1779 C CA . THR A 1 225 ? -7.004 -26.312 -21.328 1 88.62 225 THR A CA 1
ATOM 1780 C C . THR A 1 225 ? -7.57 -24.891 -21.344 1 88.62 225 THR A C 1
ATOM 1782 O O . THR A 1 225 ? -7.617 -24.219 -20.312 1 88.62 225 THR A O 1
ATOM 1785 N N . CYS A 1 226 ? -7.805 -24.359 -22.469 1 87.19 226 CYS A N 1
ATOM 1786 C CA . CYS A 1 226 ? -8.297 -23 -22.641 1 87.19 226 CYS A CA 1
ATOM 1787 C C . CYS A 1 226 ? -9.266 -22.906 -23.797 1 87.19 226 CYS A C 1
ATOM 1789 O O . CYS A 1 226 ? -9.125 -23.609 -24.797 1 87.19 226 CYS A O 1
ATOM 1791 N N . SER A 1 227 ? -10.305 -22.094 -23.547 1 81.94 227 SER A N 1
ATOM 1792 C CA . SER A 1 227 ? -11.242 -21.875 -24.641 1 81.94 227 SER A CA 1
ATOM 1793 C C . SER A 1 227 ? -10.539 -21.219 -25.828 1 81.94 227 SER A C 1
ATOM 1795 O O . SER A 1 227 ? -9.5 -20.578 -25.672 1 81.94 227 SER A O 1
ATOM 1797 N N . ASP A 1 228 ? -11.102 -21.406 -26.969 1 80.12 228 ASP A N 1
ATOM 1798 C CA . ASP A 1 228 ? -10.531 -20.828 -28.188 1 80.12 228 ASP A CA 1
ATOM 1799 C C . ASP A 1 228 ? -10.508 -19.312 -28.125 1 80.12 228 ASP A C 1
ATOM 1801 O O . ASP A 1 228 ? -9.57 -18.672 -28.609 1 80.12 228 ASP A O 1
ATOM 1805 N N . ALA A 1 229 ? -11.5 -18.766 -27.484 1 76.06 229 ALA A N 1
ATOM 1806 C CA . ALA A 1 229 ? -11.57 -17.312 -27.359 1 76.06 229 ALA A CA 1
ATOM 1807 C C . ALA A 1 229 ? -10.391 -16.781 -26.562 1 76.06 229 ALA A C 1
ATOM 1809 O O . ALA A 1 229 ? -9.805 -15.758 -26.922 1 76.06 229 ALA A O 1
ATOM 1810 N N . LEU A 1 230 ? -10 -17.469 -25.578 1 76.81 230 LEU A N 1
ATOM 1811 C CA . LEU A 1 230 ? -8.906 -17.047 -24.719 1 76.81 230 LEU A CA 1
ATOM 1812 C C . LEU A 1 230 ? -7.559 -17.281 -25.406 1 76.81 230 LEU A C 1
ATOM 1814 O O . LEU A 1 230 ? -6.629 -16.484 -25.219 1 76.81 230 LEU A O 1
ATOM 1818 N N . LYS A 1 231 ? -7.496 -18.297 -26.203 1 75.88 231 LYS A N 1
ATOM 1819 C CA . LYS A 1 231 ? -6.273 -18.594 -26.953 1 75.88 231 LYS A CA 1
ATOM 1820 C C . LYS A 1 231 ? -5.949 -17.469 -27.938 1 75.88 231 LYS A C 1
ATOM 1822 O O . LYS A 1 231 ? -4.785 -17.125 -28.125 1 75.88 231 LYS A O 1
ATOM 1827 N N . GLU A 1 232 ? -6.969 -16.891 -28.453 1 73.69 232 GLU A N 1
ATOM 1828 C CA . GLU A 1 232 ? -6.789 -15.828 -29.438 1 73.69 232 GLU A CA 1
ATOM 1829 C C . GLU A 1 232 ? -6.32 -14.539 -28.781 1 73.69 232 GLU A C 1
ATOM 1831 O O . GLU A 1 232 ? -5.586 -13.758 -29.375 1 73.69 232 GLU A O 1
ATOM 1836 N N . MET A 1 233 ? -6.703 -14.32 -27.578 1 63.12 233 MET A N 1
ATOM 1837 C CA . MET A 1 233 ? -6.285 -13.125 -26.844 1 63.12 233 MET A CA 1
ATOM 1838 C C . MET A 1 233 ? -4.793 -13.164 -26.547 1 63.12 233 MET A C 1
ATOM 1840 O O . MET A 1 233 ? -4.129 -12.125 -26.547 1 63.12 233 MET A O 1
ATOM 1844 N N . THR A 1 234 ? -4.309 -14.336 -26.203 1 59.31 234 THR A N 1
ATOM 1845 C CA . THR A 1 234 ? -2.906 -14.516 -25.844 1 59.31 234 THR A CA 1
ATOM 1846 C C . THR A 1 234 ? -2.008 -14.266 -27.047 1 59.31 234 THR A C 1
ATOM 1848 O O . THR A 1 234 ? -0.911 -13.719 -26.922 1 59.31 234 THR A O 1
ATOM 1851 N N . THR A 1 235 ? -2.457 -14.711 -28.141 1 56.06 235 THR A N 1
ATOM 1852 C CA . THR A 1 235 ? -1.675 -14.531 -29.359 1 56.06 235 THR A CA 1
ATOM 1853 C C . THR A 1 235 ? -1.57 -13.047 -29.719 1 56.06 235 THR A C 1
ATOM 1855 O O . THR A 1 235 ? -0.54 -12.594 -30.219 1 56.06 235 THR A O 1
ATOM 1858 N N . SER A 1 236 ? -2.613 -12.367 -29.344 1 49.28 236 SER A N 1
ATOM 1859 C CA . SER A 1 236 ? -2.602 -10.945 -29.672 1 49.28 236 SER A CA 1
ATOM 1860 C C . SER A 1 236 ? -1.774 -10.156 -28.672 1 49.28 236 SER A C 1
ATOM 1862 O O . SER A 1 236 ? -1.275 -9.078 -28.969 1 49.28 236 SER A O 1
ATOM 1864 N N . ALA A 1 237 ? -1.705 -10.625 -27.469 1 46.16 237 ALA A N 1
ATOM 1865 C CA . ALA A 1 237 ? -0.994 -9.914 -26.406 1 46.16 237 ALA A CA 1
ATOM 1866 C C . ALA A 1 237 ? 0.515 -10.109 -26.531 1 46.16 237 ALA A C 1
ATOM 1868 O O . ALA A 1 237 ? 1.295 -9.312 -26.016 1 46.16 237 ALA A O 1
ATOM 1869 N N . THR A 1 238 ? 1.028 -11.219 -27 1 40.5 238 THR A N 1
ATOM 1870 C CA . THR A 1 238 ? 2.445 -11.508 -27.188 1 40.5 238 THR A CA 1
ATOM 1871 C C . THR A 1 238 ? 2.986 -10.766 -28.422 1 40.5 238 THR A C 1
ATOM 1873 O O . THR A 1 238 ? 4.199 -10.641 -28.578 1 40.5 238 THR A O 1
ATOM 1876 N N . VAL A 1 239 ? 2.092 -10.32 -29.25 1 32.22 239 VAL A N 1
ATOM 1877 C CA . VAL A 1 239 ? 2.578 -9.57 -30.406 1 32.22 239 VAL A CA 1
ATOM 1878 C C . VAL A 1 239 ? 2.705 -8.094 -30.047 1 32.22 239 VAL A C 1
ATOM 1880 O O . VAL A 1 239 ? 1.833 -7.531 -29.375 1 32.22 239 VAL A O 1
ATOM 1883 N N . MET B 1 1 ? -0.553 38.188 12.18 1 25.33 1 MET B N 1
ATOM 1884 C CA . MET B 1 1 ? -1.978 37.906 12.344 1 25.33 1 MET B CA 1
ATOM 1885 C C . MET B 1 1 ? -2.682 37.875 10.992 1 25.33 1 MET B C 1
ATOM 1887 O O . MET B 1 1 ? -2.725 38.875 10.273 1 25.33 1 MET B O 1
ATOM 1891 N N . PHE B 1 2 ? -2.471 36.812 10.234 1 31.27 2 PHE B N 1
ATOM 1892 C CA . PHE B 1 2 ? -2.98 36.688 8.875 1 31.27 2 PHE B CA 1
ATOM 1893 C C . PHE B 1 2 ? -4.48 36.969 8.836 1 31.27 2 PHE B C 1
ATOM 1895 O O . PHE B 1 2 ? -5.246 36.344 9.57 1 31.27 2 PHE B O 1
ATOM 1902 N N . LYS B 1 3 ? -4.852 38.188 8.609 1 35.16 3 LYS B N 1
ATOM 1903 C CA . LYS B 1 3 ? -6.238 38.594 8.375 1 35.16 3 LYS B CA 1
ATOM 1904 C C . LYS B 1 3 ? -6.941 37.594 7.445 1 35.16 3 LYS B C 1
ATOM 1906 O O . LYS B 1 3 ? -6.414 37.25 6.383 1 35.16 3 LYS B O 1
ATOM 1911 N N . ILE B 1 4 ? -7.773 36.781 7.965 1 38.84 4 ILE B N 1
ATOM 1912 C CA . ILE B 1 4 ? -8.695 35.844 7.32 1 38.84 4 ILE B CA 1
ATOM 1913 C C . ILE B 1 4 ? -9.305 36.5 6.082 1 38.84 4 ILE B C 1
ATOM 1915 O O . ILE B 1 4 ? -9.984 37.531 6.184 1 38.84 4 ILE B O 1
ATOM 1919 N N . PHE B 1 5 ? -8.672 36.469 5.012 1 40.53 5 PHE B N 1
ATOM 1920 C CA . PHE B 1 5 ? -9.266 36.969 3.779 1 40.53 5 PHE B CA 1
ATOM 1921 C C . PHE B 1 5 ? -10.703 36.5 3.627 1 40.53 5 PHE B C 1
ATOM 1923 O O . PHE B 1 5 ? -10.977 35.312 3.777 1 40.53 5 PHE B O 1
ATOM 1930 N N . LYS B 1 6 ? -11.68 37.375 3.984 1 43.12 6 LYS B N 1
ATOM 1931 C CA . LYS B 1 6 ? -13.109 37.125 3.857 1 43.12 6 LYS B CA 1
ATOM 1932 C C . LYS B 1 6 ? -13.445 36.469 2.518 1 43.12 6 LYS B C 1
ATOM 1934 O O . LYS B 1 6 ? -13 36.938 1.467 1 43.12 6 LYS B O 1
ATOM 1939 N N . ARG B 1 7 ? -14 35.375 2.42 1 44.62 7 ARG B N 1
ATOM 1940 C CA . ARG B 1 7 ? -14.703 34.594 1.406 1 44.62 7 ARG B CA 1
ATOM 1941 C C . ARG B 1 7 ? -15.875 35.375 0.822 1 44.62 7 ARG B C 1
ATOM 1943 O O . ARG B 1 7 ? -16.547 36.125 1.538 1 44.62 7 ARG B O 1
ATOM 1950 N N . GLY B 1 8 ? -15.836 35.5 -0.483 1 49.53 8 GLY B N 1
ATOM 1951 C CA . GLY B 1 8 ? -16.797 36.156 -1.364 1 49.53 8 GLY B CA 1
ATOM 1952 C C . GLY B 1 8 ? -16.203 37.344 -2.107 1 49.53 8 GLY B C 1
ATOM 1953 O O . GLY B 1 8 ? -16.922 38.281 -2.473 1 49.53 8 GLY B O 1
ATOM 1954 N N . ILE B 1 9 ? -15.016 37.375 -1.999 1 56.06 9 ILE B N 1
ATOM 1955 C CA . ILE B 1 9 ? -14.359 38.531 -2.6 1 56.06 9 ILE B CA 1
ATOM 1956 C C . ILE B 1 9 ? -14.445 38.438 -4.121 1 56.06 9 ILE B C 1
ATOM 1958 O O . ILE B 1 9 ? -14.492 37.344 -4.684 1 56.06 9 ILE B O 1
ATOM 1962 N N . ASN B 1 10 ? -14.781 39.469 -4.773 1 69.56 10 ASN B N 1
ATOM 1963 C CA . ASN B 1 10 ? -14.602 39.656 -6.207 1 69.56 10 ASN B CA 1
ATOM 1964 C C . ASN B 1 10 ? -13.305 39.031 -6.703 1 69.56 10 ASN B C 1
ATOM 1966 O O . ASN B 1 10 ? -12.211 39.531 -6.414 1 69.56 10 ASN B O 1
ATOM 1970 N N . THR B 1 11 ? -13.422 37.719 -7.219 1 80.62 11 THR B N 1
ATOM 1971 C CA . THR B 1 11 ? -12.312 36.875 -7.684 1 80.62 11 THR B CA 1
ATOM 1972 C C . THR B 1 11 ? -11.352 37.719 -8.539 1 80.62 11 THR B C 1
ATOM 1974 O O . THR B 1 11 ? -10.133 37.531 -8.469 1 80.62 11 THR B O 1
ATOM 1977 N N . GLN B 1 12 ? -11.977 38.562 -9.297 1 81.38 12 GLN B N 1
ATOM 1978 C CA . GLN B 1 12 ? -11.133 39.375 -10.172 1 81.38 12 GLN B CA 1
ATOM 1979 C C . GLN B 1 12 ? -10.281 40.344 -9.359 1 81.38 12 GLN B C 1
ATOM 1981 O O . GLN B 1 12 ? -9.102 40.531 -9.641 1 81.38 12 GLN B O 1
ATOM 1986 N N . ALA B 1 13 ? -10.93 40.969 -8.445 1 84.31 13 ALA B N 1
ATOM 1987 C CA . ALA B 1 13 ? -10.211 41.906 -7.59 1 84.31 13 ALA B CA 1
ATOM 1988 C C . ALA B 1 13 ? -9.125 41.188 -6.797 1 84.31 13 ALA B C 1
ATOM 1990 O O . ALA B 1 13 ? -8.016 41.719 -6.641 1 84.31 13 ALA B O 1
ATOM 1991 N N . LEU B 1 14 ? -9.438 40.031 -6.367 1 86.31 14 LEU B N 1
ATOM 1992 C CA . LEU B 1 14 ? -8.477 39.25 -5.609 1 86.31 14 LEU B CA 1
ATOM 1993 C C . LEU B 1 14 ? -7.277 38.875 -6.473 1 86.31 14 LEU B C 1
ATOM 1995 O O . LEU B 1 14 ? -6.133 39.062 -6.059 1 86.31 14 LEU B O 1
ATOM 1999 N N . SER B 1 15 ? -7.586 38.406 -7.637 1 89.56 15 SER B N 1
ATOM 2000 C CA . SER B 1 15 ? -6.52 38 -8.555 1 89.56 15 SER B CA 1
ATOM 2001 C C . SER B 1 15 ? -5.598 39.188 -8.859 1 89.56 15 SER B C 1
ATOM 2003 O O . SER B 1 15 ? -4.375 39.031 -8.867 1 89.56 15 SER B O 1
ATOM 2005 N N . THR B 1 16 ? -6.18 40.344 -9.086 1 89.31 16 THR B N 1
ATOM 2006 C CA . THR B 1 16 ? -5.41 41.531 -9.383 1 89.31 16 THR B CA 1
ATOM 2007 C C . THR B 1 16 ? -4.523 41.906 -8.195 1 89.31 16 THR B C 1
ATOM 2009 O O . THR B 1 16 ? -3.359 42.281 -8.383 1 89.31 16 THR B O 1
ATOM 2012 N N . SER B 1 17 ? -5.094 41.844 -7.035 1 91 17 SER B N 1
ATOM 2013 C CA . SER B 1 17 ? -4.348 42.156 -5.824 1 91 17 SER B CA 1
ATOM 2014 C C . SER B 1 17 ? -3.172 41.219 -5.629 1 91 17 SER B C 1
ATOM 2016 O O . SER B 1 17 ? -2.074 41.625 -5.262 1 91 17 SER B O 1
ATOM 2018 N N . LEU B 1 18 ? -3.424 39.938 -5.914 1 91.81 18 LEU B N 1
ATOM 2019 C CA . LEU B 1 18 ? -2.385 38.938 -5.746 1 91.81 18 LEU B CA 1
ATOM 2020 C C . LEU B 1 18 ? -1.297 39.094 -6.805 1 91.81 18 LEU B C 1
ATOM 2022 O O . LEU B 1 18 ? -0.113 38.906 -6.516 1 91.81 18 LEU B O 1
ATOM 2026 N N . GLN B 1 19 ? -1.662 39.5 -7.996 1 91.69 19 GLN B N 1
ATOM 2027 C CA . GLN B 1 19 ? -0.718 39.688 -9.094 1 91.69 19 GLN B CA 1
ATOM 2028 C C . GLN B 1 19 ? 0.258 40.812 -8.789 1 91.69 19 GLN B C 1
ATOM 2030 O O . GLN B 1 19 ? 1.389 40.812 -9.281 1 91.69 19 GLN B O 1
ATOM 2035 N N . ALA B 1 20 ? -0.168 41.688 -7.953 1 92.81 20 ALA B N 1
ATOM 2036 C CA . ALA B 1 20 ? 0.649 42.844 -7.617 1 92.81 20 ALA B CA 1
ATOM 2037 C C . ALA B 1 20 ? 1.708 42.5 -6.578 1 92.81 20 ALA B C 1
ATOM 2039 O O . ALA B 1 20 ? 2.658 43.25 -6.363 1 92.81 20 ALA B O 1
ATOM 2040 N N . LYS B 1 21 ? 1.598 41.406 -5.906 1 93.19 21 LYS B N 1
ATOM 2041 C CA . LYS B 1 21 ? 2.518 41.031 -4.844 1 93.19 21 LYS B CA 1
ATOM 2042 C C . LYS B 1 21 ? 3.766 40.375 -5.414 1 93.19 21 LYS B C 1
ATOM 2044 O O . LYS B 1 21 ? 3.734 39.812 -6.52 1 93.19 21 LYS B O 1
ATOM 2049 N N . ARG B 1 22 ? 4.918 40.469 -4.684 1 92.19 22 ARG B N 1
ATOM 2050 C CA . ARG B 1 22 ? 6.141 39.781 -5.062 1 92.19 22 ARG B CA 1
ATOM 2051 C C . ARG B 1 22 ? 6.012 38.281 -4.832 1 92.19 22 ARG B C 1
ATOM 2053 O O . ARG B 1 22 ? 5.211 37.844 -4.004 1 92.19 22 ARG B O 1
ATOM 2060 N N . VAL B 1 23 ? 6.68 37.531 -5.594 1 92 23 VAL B N 1
ATOM 2061 C CA . VAL B 1 23 ? 6.645 36.094 -5.535 1 92 23 VAL B CA 1
ATOM 2062 C C . VAL B 1 23 ? 6.883 35.625 -4.098 1 92 23 VAL B C 1
ATOM 2064 O O . VAL B 1 23 ? 6.207 34.719 -3.615 1 92 23 VAL B O 1
ATOM 2067 N N . ALA B 1 24 ? 7.805 36.25 -3.447 1 90.31 24 ALA B N 1
ATOM 2068 C CA . ALA B 1 24 ? 8.117 35.875 -2.072 1 90.31 24 ALA B CA 1
ATOM 2069 C C . ALA B 1 24 ? 6.898 36.031 -1.17 1 90.31 24 ALA B C 1
ATOM 2071 O O . ALA B 1 24 ? 6.637 35.188 -0.316 1 90.31 24 ALA B O 1
ATOM 2072 N N . ASP B 1 25 ? 6.211 37.125 -1.376 1 91.56 25 ASP B N 1
ATOM 2073 C CA . ASP B 1 25 ? 4.996 37.375 -0.599 1 91.56 25 ASP B CA 1
ATOM 2074 C C . ASP B 1 25 ? 3.904 36.375 -0.954 1 91.56 25 ASP B C 1
ATOM 2076 O O . ASP B 1 25 ? 3.178 35.906 -0.076 1 91.56 25 ASP B O 1
ATOM 2080 N N . LEU B 1 26 ? 3.82 36.06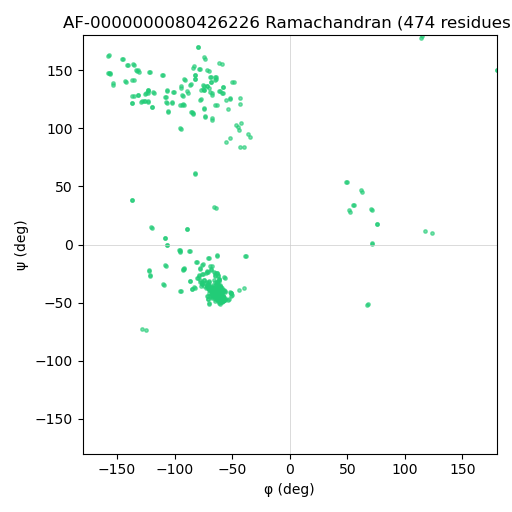2 -2.184 1 91.44 26 LEU B N 1
ATOM 2081 C CA . LEU B 1 26 ? 2.842 35.094 -2.629 1 91.44 26 LEU B CA 1
ATOM 2082 C C . LEU B 1 26 ? 3.121 33.719 -2.008 1 91.44 26 LEU B C 1
ATOM 2084 O O . LEU B 1 26 ? 2.193 33.031 -1.589 1 91.44 26 LEU B O 1
ATOM 2088 N N . LYS B 1 27 ? 4.352 33.375 -1.92 1 87.75 27 LYS B N 1
ATOM 2089 C CA . LYS B 1 27 ? 4.738 32.094 -1.33 1 87.75 27 LYS B CA 1
ATOM 2090 C C . LYS B 1 27 ? 4.398 32.062 0.157 1 87.75 27 LYS B C 1
ATOM 2092 O O . LYS B 1 27 ? 3.969 31.016 0.67 1 87.75 27 LYS B O 1
ATOM 2097 N N . GLU B 1 28 ? 4.586 33.156 0.756 1 86.06 28 GLU B N 1
ATOM 2098 C CA . GLU B 1 28 ? 4.227 33.219 2.168 1 86.06 28 GLU B CA 1
ATOM 2099 C C . GLU B 1 28 ? 2.725 33.031 2.367 1 86.06 28 GLU B C 1
ATOM 2101 O O . GLU B 1 28 ? 2.295 32.312 3.256 1 86.06 28 GLU B O 1
ATOM 2106 N N . ILE B 1 29 ? 1.985 33.719 1.516 1 85 29 ILE B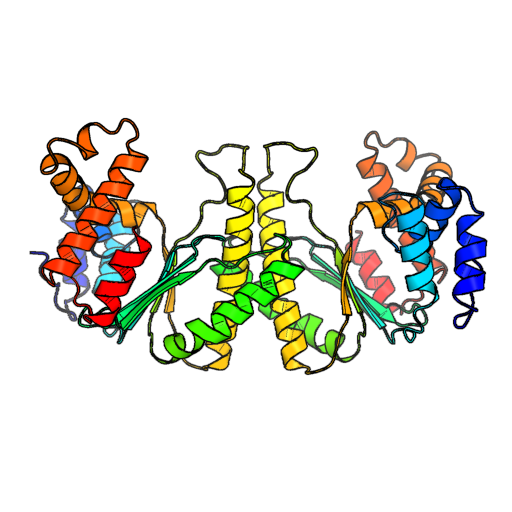 N 1
ATOM 2107 C CA . ILE B 1 29 ? 0.534 33.562 1.575 1 85 29 ILE B CA 1
ATOM 2108 C C . ILE B 1 29 ? 0.137 32.125 1.293 1 85 29 ILE B C 1
ATOM 2110 O O . ILE B 1 29 ? -0.7 31.562 1.997 1 85 29 ILE B O 1
ATOM 2114 N N . ALA B 1 30 ? 0.791 31.594 0.321 1 84.56 30 ALA B N 1
ATOM 2115 C CA . ALA B 1 30 ? 0.496 30.203 -0.051 1 84.56 30 ALA B CA 1
ATOM 2116 C C . ALA B 1 30 ? 0.784 29.25 1.106 1 84.56 30 ALA B C 1
ATOM 2118 O O . ALA B 1 30 ? -0.032 28.391 1.419 1 84.56 30 ALA B O 1
ATOM 2119 N N . THR B 1 31 ? 1.853 29.438 1.723 1 81.19 31 THR B N 1
ATOM 2120 C CA . THR B 1 31 ? 2.238 28.609 2.863 1 81.19 31 THR B CA 1
ATOM 2121 C C . THR B 1 31 ? 1.199 28.703 3.979 1 81.19 31 THR B C 1
ATOM 2123 O O . THR B 1 31 ? 0.761 27.688 4.516 1 81.19 31 THR B O 1
ATOM 2126 N N . ASN B 1 32 ? 0.754 29.922 4.195 1 78 32 ASN B N 1
ATOM 2127 C CA . ASN B 1 32 ? -0.199 30.156 5.277 1 78 32 ASN B CA 1
ATOM 2128 C C . ASN B 1 32 ? -1.576 29.594 4.941 1 78 32 ASN B C 1
ATOM 2130 O O . ASN B 1 32 ? -2.357 29.281 5.84 1 78 32 ASN B O 1
ATOM 2134 N N . CYS B 1 33 ? -1.778 29.453 3.645 1 76.31 33 CYS B N 1
ATOM 2135 C CA . CYS B 1 33 ? -3.07 28.953 3.189 1 76.31 33 CYS B CA 1
ATOM 2136 C C . CYS B 1 33 ? -3.016 27.453 2.947 1 76.31 33 CYS B C 1
ATOM 2138 O O . CYS B 1 33 ? -4.027 26.828 2.598 1 76.31 33 CYS B O 1
ATOM 2140 N N . GLY B 1 34 ? -1.815 26.922 3.092 1 73.81 34 GLY B N 1
ATOM 2141 C CA . GLY B 1 34 ? -1.674 25.5 2.814 1 73.81 34 GLY B CA 1
ATOM 2142 C C . GLY B 1 34 ? -1.674 25.188 1.331 1 73.81 34 GLY B C 1
ATOM 2143 O O . GLY B 1 34 ? -2.059 24.078 0.928 1 73.81 34 GLY B O 1
ATOM 2144 N N . VAL B 1 35 ? -1.446 26.156 0.585 1 77.12 35 VAL B N 1
ATOM 2145 C CA . VAL B 1 35 ? -1.381 26 -0.864 1 77.12 35 VAL B CA 1
ATOM 2146 C C . VAL B 1 35 ? 0.058 25.703 -1.288 1 77.12 35 VAL B C 1
ATOM 2148 O O . VAL B 1 35 ? 1.001 26.266 -0.716 1 77.12 35 VAL B O 1
ATOM 2151 N N . ILE B 1 36 ? 0.143 24.828 -2.273 1 79.31 36 ILE B N 1
ATOM 2152 C CA . ILE B 1 36 ? 1.464 24.453 -2.762 1 79.31 36 ILE B CA 1
ATOM 2153 C C . ILE B 1 36 ? 2.215 25.688 -3.24 1 79.31 36 ILE B C 1
ATOM 2155 O O . ILE B 1 36 ? 1.652 26.531 -3.947 1 79.31 36 ILE B O 1
ATOM 2159 N N . VAL B 1 37 ? 3.422 25.797 -2.893 1 81.19 37 VAL B N 1
ATOM 2160 C CA . VAL B 1 37 ? 4.195 27.016 -3.145 1 81.19 37 VAL B CA 1
ATOM 2161 C C . VAL B 1 37 ? 4.992 26.859 -4.438 1 81.19 37 VAL B C 1
ATOM 2163 O O . VAL B 1 37 ? 5.48 27.844 -4.992 1 81.19 37 VAL B O 1
ATOM 2166 N N . SER B 1 38 ? 4.969 25.672 -5.035 1 78.81 38 SER B N 1
ATOM 2167 C CA . SER B 1 38 ? 5.793 25.438 -6.215 1 78.81 38 SER B CA 1
ATOM 2168 C C . SER B 1 38 ? 5.152 26.031 -7.465 1 78.81 38 SER B C 1
ATOM 2170 O O . SER B 1 38 ? 3.93 26.188 -7.527 1 78.81 38 SER B O 1
ATOM 2172 N N . GLY B 1 39 ? 6.098 26.469 -8.523 1 82.44 39 GLY B N 1
ATOM 2173 C CA . GLY B 1 39 ? 5.59 26.953 -9.797 1 82.44 39 GLY B CA 1
ATOM 2174 C C . GLY B 1 39 ? 5.898 28.406 -10.055 1 82.44 39 GLY B C 1
ATOM 2175 O O . GLY B 1 39 ? 6.512 29.078 -9.219 1 82.44 39 GLY B O 1
ATOM 2176 N N . LYS B 1 40 ? 5.445 28.828 -11.227 1 90.62 40 LYS B N 1
ATOM 2177 C CA . LYS B 1 40 ? 5.613 30.219 -11.641 1 90.62 40 LYS B CA 1
ATOM 2178 C C . LYS B 1 40 ? 4.652 31.141 -10.891 1 90.62 40 LYS B C 1
ATOM 2180 O O . LYS B 1 40 ? 3.674 30.672 -10.297 1 90.62 40 LYS B O 1
ATOM 2185 N N . LYS B 1 41 ? 5 32.375 -10.914 1 92.5 41 LYS B N 1
ATOM 2186 C CA . LYS B 1 41 ? 4.156 33.375 -10.258 1 92.5 41 LYS B CA 1
ATOM 2187 C C . LYS B 1 41 ? 2.705 33.25 -10.711 1 92.5 41 LYS B C 1
ATOM 2189 O O . LYS B 1 41 ? 1.787 33.312 -9.891 1 92.5 41 LYS B O 1
ATOM 2194 N N . SER B 1 42 ? 2.568 33.094 -11.977 1 92.31 42 SER B N 1
ATOM 2195 C CA . SER B 1 42 ? 1.22 32.969 -12.523 1 92.31 42 SER B CA 1
ATOM 2196 C C . SER B 1 42 ? 0.476 31.781 -11.945 1 92.31 42 SER B C 1
ATOM 2198 O O . SER B 1 42 ? -0.726 31.859 -11.68 1 92.31 42 SER B O 1
ATOM 2200 N N . ASP B 1 43 ? 1.19 30.672 -11.742 1 91.94 43 ASP B N 1
ATOM 2201 C CA . ASP B 1 43 ? 0.604 29.484 -11.141 1 91.94 43 ASP B CA 1
ATOM 2202 C C . ASP B 1 43 ? 0.168 29.75 -9.703 1 91.94 43 ASP B C 1
ATOM 2204 O O . ASP B 1 43 ? -0.917 29.328 -9.289 1 91.94 43 ASP B O 1
ATOM 2208 N N . LEU B 1 44 ? 1.008 30.406 -9.031 1 91.94 44 LEU B N 1
ATOM 2209 C CA . LEU B 1 44 ? 0.734 30.734 -7.637 1 91.94 44 LEU B CA 1
ATOM 2210 C C . LEU B 1 44 ? -0.502 31.625 -7.516 1 91.94 44 LEU B C 1
ATOM 2212 O O . LEU B 1 44 ? -1.367 31.375 -6.672 1 91.94 44 LEU B O 1
ATOM 2216 N N . VAL B 1 45 ? -0.539 32.625 -8.359 1 92.44 45 VAL B N 1
ATOM 2217 C CA . VAL B 1 45 ? -1.66 33.562 -8.344 1 92.44 45 VAL B CA 1
ATOM 2218 C C . VAL B 1 45 ? -2.959 32.812 -8.641 1 92.44 45 VAL B C 1
ATOM 2220 O O . VAL B 1 45 ? -3.967 33 -7.957 1 92.44 45 VAL B O 1
ATOM 2223 N N . GLN B 1 46 ? -2.895 32 -9.562 1 90.31 46 GLN B N 1
ATOM 2224 C CA . GLN B 1 46 ? -4.078 31.234 -9.945 1 90.31 46 GLN B CA 1
ATOM 2225 C C . GLN B 1 46 ? -4.535 30.312 -8.812 1 90.31 46 GLN B C 1
ATOM 2227 O O . GLN B 1 46 ? -5.723 30.266 -8.484 1 90.31 46 GLN B O 1
ATOM 2232 N N . ARG B 1 47 ? -3.611 29.625 -8.242 1 87.44 47 ARG B N 1
ATOM 2233 C CA . ARG B 1 47 ? -3.922 28.688 -7.164 1 87.44 47 ARG B CA 1
ATOM 2234 C C . ARG B 1 47 ? -4.484 29.422 -5.949 1 87.44 47 ARG B C 1
ATOM 2236 O O . ARG B 1 47 ? -5.449 28.953 -5.336 1 87.44 47 ARG B O 1
ATOM 2243 N N . LEU B 1 48 ? -3.877 30.5 -5.629 1 88.31 48 LEU B N 1
ATOM 2244 C CA . LEU B 1 48 ? -4.312 31.281 -4.473 1 88.31 48 LEU B CA 1
ATOM 2245 C C . LEU B 1 48 ? -5.688 31.891 -4.723 1 88.31 48 LEU B C 1
ATOM 2247 O O . LEU B 1 48 ? -6.531 31.922 -3.82 1 88.31 48 LEU B O 1
ATOM 2251 N N . THR B 1 49 ? -5.906 32.344 -5.934 1 87.5 49 THR B N 1
ATOM 2252 C CA . THR B 1 49 ? -7.203 32.906 -6.285 1 87.5 49 THR B CA 1
ATOM 2253 C C . THR B 1 49 ? -8.297 31.859 -6.184 1 87.5 49 THR B C 1
ATOM 2255 O O . THR B 1 49 ? -9.359 32.125 -5.609 1 87.5 49 THR B O 1
ATOM 2258 N N . ALA B 1 50 ? -7.957 30.734 -6.652 1 84.31 50 ALA B N 1
ATOM 2259 C CA . ALA B 1 50 ? -8.922 29.641 -6.602 1 84.31 50 ALA B CA 1
ATOM 2260 C C . ALA B 1 50 ? -9.219 29.234 -5.16 1 84.31 50 ALA B C 1
ATOM 2262 O O . ALA B 1 50 ? -10.375 28.984 -4.809 1 84.31 50 ALA B O 1
ATOM 2263 N N . HIS B 1 51 ? -8.195 29.172 -4.422 1 81.44 51 HIS B N 1
ATOM 2264 C CA . HIS B 1 51 ? -8.32 28.781 -3.021 1 81.44 51 HIS B CA 1
ATOM 2265 C C . HIS B 1 51 ? -9.195 29.766 -2.252 1 81.44 51 HIS B C 1
ATOM 2267 O O . HIS B 1 51 ? -10.086 29.359 -1.501 1 81.44 51 HIS B O 1
ATOM 2273 N N . CYS B 1 52 ? -8.914 31.031 -2.475 1 79.25 52 CYS B N 1
ATOM 2274 C CA . CYS B 1 52 ? -9.617 32.062 -1.721 1 79.25 52 CYS B CA 1
ATOM 2275 C C . CYS B 1 52 ? -11.039 32.25 -2.24 1 79.25 52 CYS B C 1
ATOM 2277 O O . CYS B 1 52 ? -11.922 32.688 -1.498 1 79.25 52 CYS B O 1
ATOM 2279 N N . ALA B 1 53 ? -11.148 31.891 -3.496 1 75 53 ALA B N 1
ATOM 2280 C CA . ALA B 1 53 ? -12.469 32.031 -4.109 1 75 53 ALA B CA 1
ATOM 2281 C C . ALA B 1 53 ? -13.383 30.891 -3.697 1 75 53 ALA B C 1
ATOM 2283 O O . ALA B 1 53 ? -14.609 31.016 -3.758 1 75 53 ALA B O 1
ATOM 2284 N N . SER B 1 54 ? -12.68 29.859 -3.422 1 70.06 54 SER B N 1
ATOM 2285 C CA . SER B 1 54 ? -13.477 28.688 -3.104 1 70.06 54 SER B CA 1
ATOM 2286 C C . SER B 1 54 ? -14.234 28.859 -1.794 1 70.06 54 SER B C 1
ATOM 2288 O O . SER B 1 54 ? -13.68 29.359 -0.81 1 70.06 54 SER B O 1
ATOM 2290 N N . ALA B 1 55 ? -15.562 29.062 -1.812 1 62.5 55 ALA B N 1
ATOM 2291 C CA . ALA B 1 55 ? -16.484 29.156 -0.684 1 62.5 55 ALA B CA 1
ATOM 2292 C C . ALA B 1 55 ? -16.547 27.828 0.08 1 62.5 55 ALA B C 1
ATOM 2294 O O . ALA B 1 55 ? -17.562 27.531 0.719 1 62.5 55 ALA B O 1
ATOM 2295 N N . ALA B 1 56 ? -15.438 27.172 0.044 1 63.72 56 ALA B N 1
ATOM 2296 C CA . ALA B 1 56 ? -15.648 25.875 0.7 1 63.72 56 ALA B CA 1
ATOM 2297 C C . ALA B 1 56 ? -15.992 26.062 2.174 1 63.72 56 ALA B C 1
ATOM 2299 O O . ALA B 1 56 ? -15.375 26.875 2.865 1 63.72 56 ALA B O 1
ATOM 2300 N N . PRO B 1 57 ? -17.172 25.547 2.457 1 67.75 57 PRO B N 1
ATOM 2301 C CA . PRO B 1 57 ? -17.594 25.641 3.859 1 67.75 57 PRO B CA 1
ATOM 2302 C C . PRO B 1 57 ? -16.5 25.188 4.828 1 67.75 57 PRO B C 1
ATOM 2304 O O . PRO B 1 57 ? -15.672 24.344 4.48 1 67.75 57 PRO B O 1
ATOM 2307 N N . ARG B 1 58 ? -16.438 25.938 5.875 1 78.94 58 ARG B N 1
ATOM 2308 C CA . ARG B 1 58 ? -15.555 25.531 6.953 1 78.94 58 ARG B CA 1
ATOM 2309 C C . ARG B 1 58 ? -15.828 24.094 7.371 1 78.94 58 ARG B C 1
ATOM 2311 O O . ARG B 1 58 ? -16.969 23.719 7.629 1 78.94 58 ARG B O 1
ATOM 2318 N N . PRO B 1 59 ? -14.742 23.312 7.336 1 86.62 59 PRO B N 1
ATOM 2319 C CA . PRO B 1 59 ? -14.977 21.922 7.754 1 86.62 59 PRO B CA 1
ATOM 2320 C C . PRO B 1 59 ? -15.398 21.812 9.219 1 86.62 59 PRO B C 1
ATOM 2322 O O . PRO B 1 59 ? -14.938 22.594 10.055 1 86.62 59 PRO B O 1
ATOM 2325 N N . SER B 1 60 ? -16.281 20.906 9.43 1 90.06 60 SER B N 1
ATOM 2326 C CA . SER B 1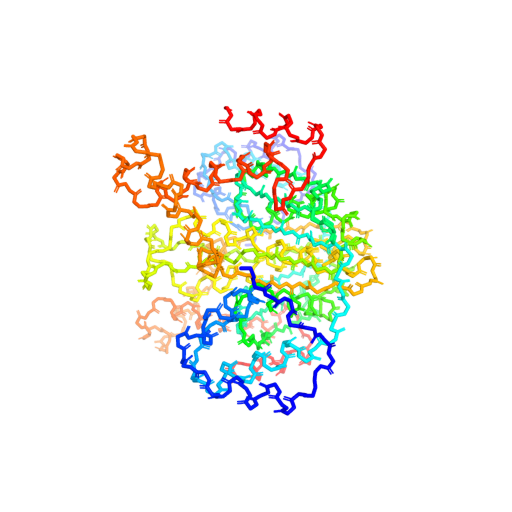 60 ? -16.703 20.641 10.805 1 90.06 60 SER B CA 1
ATOM 2327 C C . SER B 1 60 ? -15.531 20.156 11.648 1 90.06 60 SER B C 1
ATOM 2329 O O . SER B 1 60 ? -15.383 20.562 12.805 1 90.06 60 SER B O 1
ATOM 2331 N N . SER B 1 61 ? -14.773 19.281 11.086 1 95.94 61 SER B N 1
ATOM 2332 C CA . SER B 1 61 ? -13.562 18.812 11.75 1 95.94 61 SER B CA 1
ATOM 2333 C C . SER B 1 61 ? -12.562 18.25 10.75 1 95.94 61 SER B C 1
ATOM 2335 O O . SER B 1 61 ? -12.891 18.047 9.578 1 95.94 61 SER B O 1
ATOM 2337 N N . ILE B 1 62 ? -11.297 18.125 11.211 1 96.56 62 ILE B N 1
ATOM 2338 C CA . ILE B 1 62 ? -10.211 17.625 10.375 1 96.56 62 ILE B CA 1
ATOM 2339 C C . ILE B 1 62 ? -9.531 16.438 11.062 1 96.56 62 ILE B C 1
ATOM 2341 O O . ILE B 1 62 ? -9.258 16.484 12.266 1 96.56 62 ILE B O 1
ATOM 2345 N N . LEU B 1 63 ? -9.375 15.391 10.328 1 98.06 63 LEU B N 1
ATOM 2346 C CA . LEU B 1 63 ? -8.617 14.234 10.773 1 98.06 63 LEU B CA 1
ATOM 2347 C C . LEU B 1 63 ? -7.277 14.148 10.047 1 98.06 63 LEU B C 1
ATOM 2349 O O . LEU B 1 63 ? -7.23 14.203 8.812 1 98.06 63 LEU B O 1
ATOM 2353 N N . SER B 1 64 ? -6.156 14.141 10.805 1 97.5 64 SER B N 1
ATOM 2354 C CA . SER B 1 64 ? -4.836 14.109 10.18 1 97.5 64 SER B CA 1
ATOM 2355 C C . SER B 1 64 ? -4.027 12.906 10.641 1 97.5 64 SER B C 1
ATOM 2357 O O . SER B 1 64 ? -4.215 12.414 11.758 1 97.5 64 SER B O 1
ATOM 2359 N N . PHE B 1 65 ? -3.166 12.406 9.711 1 97.75 65 PHE B N 1
ATOM 2360 C CA . PHE B 1 65 ? -2.326 11.258 10.016 1 97.75 65 PHE B CA 1
ATOM 2361 C C . PHE B 1 65 ? -0.854 11.586 9.805 1 97.75 65 PHE B C 1
ATOM 2363 O O . PHE B 1 65 ? -0.491 12.242 8.828 1 97.75 65 PHE B O 1
ATOM 2370 N N . ASP B 1 66 ? -0.016 11.234 10.75 1 94.38 66 ASP B N 1
ATOM 2371 C CA . ASP B 1 66 ? 1.435 11.148 10.617 1 94.38 66 ASP B CA 1
ATOM 2372 C C . ASP B 1 66 ? 1.885 9.695 10.469 1 94.38 66 ASP B C 1
ATOM 2374 O O . ASP B 1 66 ? 1.656 8.875 11.359 1 94.38 66 ASP B O 1
ATOM 2378 N N . LEU B 1 67 ? 2.566 9.414 9.398 1 93.56 67 LEU B N 1
ATOM 2379 C CA . LEU B 1 67 ? 2.799 8.031 9.008 1 93.56 67 LEU B CA 1
ATOM 2380 C C . LEU B 1 67 ? 3.977 7.438 9.773 1 93.56 67 LEU B C 1
ATOM 2382 O O . LEU B 1 67 ? 4.984 8.117 9.984 1 93.56 67 LEU B O 1
ATOM 2386 N N . GLY B 1 68 ? 3.883 6.195 10.148 1 90.75 68 GLY B N 1
ATOM 2387 C CA . GLY B 1 68 ? 4.848 5.32 10.797 1 90.75 68 GLY B CA 1
ATOM 2388 C C . GLY B 1 68 ? 4.309 3.928 11.062 1 90.75 68 GLY B C 1
ATOM 2389 O O . GLY B 1 68 ? 3.094 3.732 11.148 1 90.75 68 GLY B O 1
ATOM 2390 N N . TYR B 1 69 ? 5.207 2.996 11.055 1 91.31 69 TYR B N 1
ATOM 2391 C CA . TYR B 1 69 ? 4.715 1.658 11.367 1 91.31 69 TYR B CA 1
ATOM 2392 C C . TYR B 1 69 ? 4.828 1.368 12.859 1 91.31 69 TYR B C 1
ATOM 2394 O O . TYR B 1 69 ? 4.102 0.527 13.391 1 91.31 69 TYR B O 1
ATOM 2402 N N . ARG B 1 70 ? 5.711 2.115 13.578 1 92.38 70 ARG B N 1
ATOM 2403 C CA . ARG B 1 70 ? 5.824 1.973 15.023 1 92.38 70 ARG B CA 1
ATOM 2404 C C . ARG B 1 70 ? 5.234 3.182 15.742 1 92.38 70 ARG B C 1
ATOM 2406 O O . ARG B 1 70 ? 4.973 3.127 16.953 1 92.38 70 ARG B O 1
ATOM 2413 N N . ASN B 1 71 ? 5.078 4.262 15.016 1 92.19 71 ASN B N 1
ATOM 2414 C CA . ASN B 1 71 ? 4.621 5.523 15.594 1 92.19 71 ASN B CA 1
ATOM 2415 C C . ASN B 1 71 ? 3.582 6.203 14.703 1 92.19 71 ASN B C 1
ATOM 2417 O O . ASN B 1 71 ? 3.633 7.418 14.5 1 92.19 71 ASN B O 1
ATOM 2421 N N . LEU B 1 72 ? 2.734 5.387 14.133 1 95.94 72 LEU B N 1
ATOM 2422 C CA . LEU B 1 72 ? 1.602 5.965 13.414 1 95.94 72 LEU B CA 1
ATOM 2423 C C . LEU B 1 72 ? 0.753 6.824 14.344 1 95.94 72 LEU B C 1
ATOM 2425 O O . LEU B 1 72 ? 0.426 6.406 15.461 1 95.94 72 LEU B O 1
ATOM 2429 N N . ALA B 1 73 ? 0.448 8.039 13.93 1 95.12 73 ALA B N 1
ATOM 2430 C CA . ALA B 1 73 ? -0.325 8.938 14.789 1 95.12 73 ALA B CA 1
ATOM 2431 C C . ALA B 1 73 ? -1.461 9.594 14.008 1 95.12 73 ALA B C 1
ATOM 2433 O O . ALA B 1 73 ? -1.378 9.75 12.789 1 95.12 73 ALA B O 1
ATOM 2434 N N . TYR B 1 74 ? -2.49 9.867 14.727 1 97 74 TYR B N 1
ATOM 2435 C CA . TYR B 1 74 ? -3.564 10.672 14.156 1 97 74 TYR B CA 1
ATOM 2436 C C . TYR B 1 74 ? -4.035 11.734 15.141 1 97 74 TYR B C 1
ATOM 2438 O O . TYR B 1 74 ? -3.779 11.625 16.344 1 97 74 TYR B O 1
ATOM 2446 N N . CYS B 1 75 ? -4.582 12.812 14.609 1 95.19 75 CYS B N 1
ATOM 2447 C CA . CYS B 1 75 ? -5.191 13.883 15.391 1 95.19 75 CYS B CA 1
ATOM 2448 C C . CYS B 1 75 ? -6.52 14.312 14.781 1 95.19 75 CYS B C 1
ATOM 2450 O O . CYS B 1 75 ? -6.613 14.516 13.562 1 95.19 75 CYS B O 1
ATOM 2452 N N . HIS B 1 76 ? -7.531 14.328 15.602 1 96.81 76 HIS B N 1
ATOM 2453 C CA . HIS B 1 76 ? -8.852 14.82 15.219 1 96.81 76 HIS B CA 1
ATOM 2454 C C . HIS B 1 76 ? -9.125 16.188 15.828 1 96.81 76 HIS B C 1
ATOM 2456 O O . HIS B 1 76 ? -9.219 16.328 17.047 1 96.81 76 HIS B O 1
ATOM 2462 N N . LEU B 1 77 ? -9.25 17.203 14.992 1 95.56 77 LEU B N 1
ATOM 2463 C CA . LEU B 1 77 ? -9.383 18.594 15.414 1 95.56 77 LEU B CA 1
ATOM 2464 C C . LEU B 1 77 ? -10.711 19.172 14.953 1 95.56 77 LEU B C 1
ATOM 2466 O O . LEU B 1 77 ? -11.086 19.016 13.789 1 95.56 77 LEU B O 1
ATOM 2470 N N . SER B 1 78 ? -11.398 19.797 15.859 1 94.75 78 SER B N 1
ATOM 2471 C CA . SER B 1 78 ? -12.664 20.438 15.508 1 94.75 78 SER B CA 1
ATOM 2472 C C . SER B 1 78 ? -12.43 21.781 14.828 1 94.75 78 SER B C 1
ATOM 2474 O O . SER B 1 78 ? -11.312 22.297 14.82 1 94.75 78 SER B O 1
ATOM 2476 N N . ALA B 1 79 ? -13.477 22.406 14.25 1 91.44 79 ALA B N 1
ATOM 2477 C CA . ALA B 1 79 ? -13.414 23.703 13.57 1 91.44 79 ALA B CA 1
ATOM 2478 C C . ALA B 1 79 ? -12.984 24.812 14.523 1 91.44 79 ALA B C 1
ATOM 2480 O O . ALA B 1 79 ? -12.336 25.781 14.117 1 91.44 79 ALA B O 1
ATOM 2481 N N . ASP B 1 80 ? -13.32 24.672 15.742 1 89.69 80 ASP B N 1
ATOM 2482 C CA . ASP B 1 80 ? -12.961 25.672 16.734 1 89.69 80 ASP B CA 1
ATOM 2483 C C . ASP B 1 80 ? -11.602 25.375 17.359 1 89.69 80 ASP B C 1
ATOM 2485 O O . ASP B 1 80 ? -11.289 25.859 18.453 1 89.69 80 ASP B O 1
ATOM 2489 N N . LYS B 1 81 ? -10.859 24.453 16.734 1 91.38 81 LYS B N 1
ATOM 2490 C CA . LYS B 1 81 ? -9.469 24.141 17.078 1 91.38 81 LYS B CA 1
ATOM 2491 C C . LYS B 1 81 ? -9.391 23.391 18.406 1 91.38 81 LYS B C 1
ATOM 2493 O O . LYS B 1 81 ? -8.492 23.641 19.219 1 91.38 81 LYS B O 1
ATOM 2498 N N . THR B 1 82 ? -10.383 22.688 18.656 1 92.62 82 THR B N 1
ATOM 2499 C CA . THR B 1 82 ? -10.336 21.781 19.797 1 92.62 82 THR B CA 1
ATOM 2500 C C . THR B 1 82 ? -9.875 20.391 19.375 1 92.62 82 THR B C 1
ATOM 2502 O O . THR B 1 82 ? -10.398 19.828 18.422 1 92.62 82 THR B O 1
ATOM 2505 N N . VAL B 1 83 ? -8.852 19.859 20.078 1 93.44 83 VAL B N 1
ATOM 2506 C CA . VAL B 1 83 ? -8.414 18.484 19.812 1 93.44 83 VAL B CA 1
ATOM 2507 C C . VAL B 1 83 ? -9.445 17.5 20.375 1 93.44 83 VAL B C 1
ATOM 2509 O O . VAL B 1 83 ? -9.602 17.391 21.594 1 93.44 83 VAL B O 1
ATOM 2512 N N . LEU B 1 84 ? -10.141 16.844 19.469 1 93.69 84 LEU B N 1
ATOM 2513 C CA . LEU B 1 84 ? -11.188 15.914 19.844 1 93.69 84 LEU B CA 1
ATOM 2514 C C . LEU B 1 84 ? -10.602 14.555 20.203 1 93.69 84 LEU B C 1
ATOM 2516 O O . LEU B 1 84 ? -11.148 13.844 21.062 1 93.69 84 LEU B O 1
ATOM 2520 N N . ASP B 1 85 ? -9.602 14.125 19.531 1 93.25 85 ASP B N 1
ATOM 2521 C CA . ASP B 1 85 ? -8.906 12.867 19.766 1 93.25 85 ASP B CA 1
ATOM 2522 C C . ASP B 1 85 ? -7.484 12.906 19.203 1 93.25 85 ASP B C 1
ATOM 2524 O O . ASP B 1 85 ? -7.215 13.617 18.234 1 93.25 85 ASP B O 1
ATOM 2528 N N . TRP B 1 86 ? -6.621 12.25 19.828 1 92.81 86 TRP B N 1
ATOM 2529 C CA . TRP B 1 86 ? -5.234 12.109 19.406 1 92.81 86 TRP B CA 1
ATOM 2530 C C . TRP B 1 86 ? -4.625 10.82 19.938 1 92.81 86 TRP B C 1
ATOM 2532 O O . TRP B 1 86 ? -4.895 10.43 21.078 1 92.81 86 TRP B O 1
ATOM 2542 N N . ALA B 1 87 ? -3.863 10.125 19.078 1 92.44 87 ALA B N 1
ATOM 2543 C CA . ALA B 1 87 ? -3.197 8.93 19.562 1 92.44 87 ALA B CA 1
ATOM 2544 C C . ALA B 1 87 ? -1.965 8.602 18.719 1 92.44 87 ALA B C 1
ATOM 2546 O O . ALA B 1 87 ? -1.887 8.977 17.547 1 92.44 87 ALA B O 1
ATOM 2547 N N . ARG B 1 88 ? -1.003 8.07 19.328 1 93.25 88 ARG B N 1
ATOM 2548 C CA . ARG B 1 88 ? 0.109 7.375 18.688 1 93.25 88 ARG B CA 1
ATOM 2549 C C . ARG B 1 88 ? -0.07 5.863 18.781 1 93.25 88 ARG B C 1
ATOM 2551 O O . ARG B 1 88 ? -0.339 5.324 19.859 1 93.25 88 ARG B O 1
ATOM 2558 N N . VAL B 1 89 ? 0.083 5.207 17.703 1 94.81 89 VAL B N 1
ATOM 2559 C CA . VAL B 1 89 ? -0.255 3.789 17.625 1 94.81 89 VAL B CA 1
ATOM 2560 C C . VAL B 1 89 ? 0.943 2.994 17.109 1 94.81 89 VAL B C 1
ATOM 2562 O O . VAL B 1 89 ? 1.531 3.344 16.094 1 94.81 89 VAL B O 1
ATOM 2565 N N . ASP B 1 90 ? 1.372 1.993 17.891 1 95.88 90 ASP B N 1
ATOM 2566 C CA . ASP B 1 90 ? 2.266 0.959 17.375 1 95.88 90 ASP B CA 1
ATOM 2567 C C . ASP B 1 90 ? 1.478 -0.16 16.703 1 95.88 90 ASP B C 1
ATOM 2569 O O . ASP B 1 90 ? 0.709 -0.869 17.359 1 95.88 90 ASP B O 1
ATOM 2573 N N . LEU B 1 91 ? 1.629 -0.317 15.445 1 96.62 91 LEU B N 1
ATOM 2574 C CA . LEU B 1 91 ? 0.872 -1.329 14.719 1 96.62 91 LEU B CA 1
ATOM 2575 C C . LEU B 1 91 ? 1.356 -2.73 15.07 1 96.62 91 LEU B C 1
ATOM 2577 O O . LEU B 1 91 ? 0.684 -3.719 14.773 1 96.62 91 LEU B O 1
ATOM 2581 N N . ASP B 1 92 ? 2.482 -2.834 15.742 1 95.56 92 ASP B N 1
ATOM 2582 C CA . ASP B 1 92 ? 3.039 -4.102 16.203 1 95.56 92 ASP B CA 1
ATOM 2583 C C . ASP B 1 92 ? 3.072 -5.129 15.07 1 95.56 92 ASP B C 1
ATOM 2585 O O . ASP B 1 92 ? 2.559 -6.238 15.219 1 95.56 92 ASP B O 1
ATOM 2589 N N . LEU B 1 93 ? 3.688 -4.711 13.977 1 94.81 93 LEU B N 1
ATOM 2590 C CA . LEU B 1 93 ? 3.693 -5.543 12.773 1 94.81 93 LEU B CA 1
ATOM 2591 C C . LEU B 1 93 ? 4.645 -6.723 12.938 1 94.81 93 LEU B C 1
ATOM 2593 O O . LEU B 1 93 ? 5.855 -6.531 13.094 1 94.81 93 LEU B O 1
ATOM 2597 N N . PRO B 1 94 ? 4.137 -7.926 12.906 1 94.12 94 PRO B N 1
ATOM 2598 C CA . PRO B 1 94 ? 5.031 -9.086 12.992 1 94.12 94 PRO B CA 1
ATOM 2599 C C . PRO B 1 94 ? 5.832 -9.312 11.711 1 94.12 94 PRO B C 1
ATOM 2601 O O . PRO B 1 94 ? 6.836 -10.023 11.719 1 94.12 94 PRO B O 1
ATOM 2604 N N . SER B 1 95 ? 5.336 -8.844 10.633 1 91.12 95 SER B N 1
ATOM 2605 C CA . SER B 1 95 ? 5.957 -8.867 9.312 1 91.12 95 SER B CA 1
ATOM 2606 C C . SER B 1 95 ? 5.609 -7.605 8.523 1 91.12 95 SER B C 1
ATOM 2608 O O . SER B 1 95 ? 4.621 -6.934 8.82 1 91.12 95 SER B O 1
ATOM 2610 N N . PHE B 1 96 ? 6.422 -7.352 7.559 1 90.25 96 PHE B N 1
ATOM 2611 C CA . PHE B 1 96 ? 6.18 -6.125 6.809 1 90.25 96 PHE B CA 1
ATOM 2612 C C . PHE B 1 96 ? 5.637 -6.438 5.418 1 90.25 96 PHE B C 1
ATOM 2614 O O . PHE B 1 96 ? 5.543 -5.547 4.57 1 90.25 96 PHE B O 1
ATOM 2621 N N . HIS B 1 97 ? 5.395 -7.688 5.223 1 93.19 97 HIS B N 1
ATOM 2622 C CA . HIS B 1 97 ? 4.723 -8.023 3.973 1 93.19 97 HIS B CA 1
ATOM 2623 C C . HIS B 1 97 ? 3.285 -7.52 3.967 1 93.19 97 HIS B C 1
ATOM 2625 O O . HIS B 1 97 ? 2.582 -7.617 4.977 1 93.19 97 HIS B O 1
ATOM 2631 N N . PRO B 1 98 ? 2.828 -7.074 2.783 1 96.69 98 PRO B N 1
ATOM 2632 C CA . PRO B 1 98 ? 1.499 -6.461 2.719 1 96.69 98 PRO B CA 1
ATOM 2633 C C . PRO B 1 98 ? 0.386 -7.418 3.135 1 96.69 98 PRO B C 1
ATOM 2635 O O . PRO B 1 98 ? -0.643 -6.984 3.658 1 96.69 98 PRO B O 1
ATOM 2638 N N . SER B 1 99 ? 0.579 -8.734 2.908 1 96.94 99 SER B N 1
ATOM 2639 C CA . SER B 1 99 ? -0.438 -9.703 3.299 1 96.94 99 SER B CA 1
ATOM 2640 C C . SER B 1 99 ? -0.66 -9.695 4.809 1 96.94 99 SER B C 1
ATOM 2642 O O . SER B 1 99 ? -1.743 -10.047 5.285 1 96.94 99 SER B O 1
ATOM 2644 N N . VAL B 1 100 ? 0.302 -9.336 5.547 1 97.19 100 VAL B N 1
ATOM 2645 C CA . VAL B 1 100 ? 0.222 -9.266 7.004 1 97.19 100 VAL B CA 1
ATOM 2646 C C . VAL B 1 100 ? -0.146 -7.852 7.438 1 97.19 100 VAL B C 1
ATOM 2648 O O . VAL B 1 100 ? -0.971 -7.664 8.336 1 97.19 100 VAL B O 1
ATOM 2651 N N . VAL B 1 101 ? 0.387 -6.871 6.805 1 97.94 101 VAL B N 1
ATOM 2652 C CA . VAL B 1 101 ? 0.217 -5.473 7.188 1 97.94 101 VAL B CA 1
ATOM 2653 C C . VAL B 1 101 ? -1.215 -5.027 6.898 1 97.94 101 VAL B C 1
ATOM 2655 O O . VAL B 1 101 ? -1.828 -4.328 7.707 1 97.94 101 VAL B O 1
ATOM 2658 N N . ALA B 1 102 ? -1.758 -5.496 5.809 1 98.56 102 ALA B N 1
ATOM 2659 C CA . ALA B 1 102 ? -3.043 -5.004 5.32 1 98.56 102 ALA B CA 1
ATOM 2660 C C . ALA B 1 102 ? -4.148 -5.254 6.34 1 98.56 102 ALA B C 1
ATOM 2662 O O . ALA B 1 102 ? -4.848 -4.32 6.75 1 98.56 102 ALA B O 1
ATOM 2663 N N . PRO B 1 103 ? -4.281 -6.488 6.844 1 98.25 103 PRO B N 1
ATOM 2664 C CA . PRO B 1 103 ? -5.355 -6.703 7.816 1 98.25 103 PRO B CA 1
ATOM 2665 C C . PRO B 1 103 ? -5.168 -5.879 9.094 1 98.25 103 PRO B C 1
ATOM 2667 O O . PRO B 1 103 ? -6.152 -5.445 9.695 1 98.25 103 PRO B O 1
ATOM 2670 N N . ILE B 1 104 ? -3.998 -5.637 9.5 1 98.44 104 ILE B N 1
ATOM 2671 C CA . ILE B 1 104 ? -3.717 -4.906 10.734 1 98.44 104 ILE B CA 1
ATOM 2672 C C . ILE B 1 104 ? -4.074 -3.434 10.555 1 98.44 104 ILE B C 1
ATOM 2674 O O . ILE B 1 104 ? -4.738 -2.84 11.406 1 98.44 104 ILE B O 1
ATOM 2678 N N . VAL B 1 105 ? -3.646 -2.834 9.438 1 98.56 105 VAL B N 1
ATOM 2679 C CA . VAL B 1 105 ? -3.961 -1.437 9.164 1 98.56 105 VAL B CA 1
ATOM 2680 C C . VAL B 1 105 ? -5.465 -1.273 8.969 1 98.56 105 VAL B C 1
ATOM 2682 O O . VAL B 1 105 ? -6.059 -0.3 9.438 1 98.56 105 VAL B O 1
ATOM 2685 N N . ARG B 1 106 ? -6.094 -2.221 8.297 1 98.12 106 ARG B N 1
ATOM 2686 C CA . ARG B 1 106 ? -7.543 -2.178 8.117 1 98.12 106 ARG B CA 1
ATOM 2687 C C . ARG B 1 106 ? -8.266 -2.246 9.453 1 98.12 106 ARG B C 1
ATOM 2689 O O . ARG B 1 106 ? -9.266 -1.556 9.664 1 98.12 106 ARG B O 1
ATOM 2696 N N . GLN B 1 107 ? -7.773 -3.096 10.32 1 97.88 107 GLN B N 1
ATOM 2697 C CA . GLN B 1 107 ? -8.359 -3.188 11.648 1 97.88 107 GLN B CA 1
ATOM 2698 C C . GLN B 1 107 ? -8.203 -1.878 12.414 1 97.88 107 GLN B C 1
ATOM 2700 O O . GLN B 1 107 ? -9.125 -1.437 13.102 1 97.88 107 GLN B O 1
ATOM 2705 N N . PHE B 1 108 ? -7.043 -1.296 12.344 1 98 108 PHE B N 1
ATOM 2706 C CA . PHE B 1 108 ? -6.809 0.016 12.938 1 98 108 PHE B CA 1
ATOM 2707 C C . PHE B 1 108 ? -7.844 1.024 12.445 1 98 108 PHE B C 1
ATOM 2709 O O . PHE B 1 108 ? -8.422 1.762 13.242 1 98 108 PHE B O 1
ATOM 2716 N N . ILE B 1 109 ? -8.094 1.08 11.164 1 98.12 109 ILE B N 1
ATOM 2717 C CA . ILE B 1 109 ? -9.039 2.016 10.57 1 98.12 109 ILE B CA 1
ATOM 2718 C C . ILE B 1 109 ? -10.445 1.719 11.086 1 98.12 109 ILE B C 1
ATOM 2720 O O . ILE B 1 109 ? -11.172 2.631 11.492 1 98.12 109 ILE B O 1
ATOM 2724 N N . GLN B 1 110 ? -10.789 0.471 11.109 1 97.25 110 GLN B N 1
ATOM 2725 C CA . GLN B 1 110 ? -12.117 0.068 11.555 1 97.25 110 GLN B CA 1
ATOM 2726 C C . GLN B 1 110 ? -12.344 0.448 13.016 1 97.25 110 GLN B C 1
ATOM 2728 O O . GLN B 1 110 ? -13.414 0.95 13.375 1 97.25 110 GLN B O 1
ATOM 2733 N N . LYS B 1 111 ? -11.367 0.273 13.805 1 96.94 111 LYS B N 1
ATOM 2734 C CA . LYS B 1 111 ? -11.539 0.413 15.25 1 96.94 111 LYS B CA 1
ATOM 2735 C C . LYS B 1 111 ? -11.359 1.864 15.688 1 96.94 111 LYS B C 1
ATOM 2737 O O . LYS B 1 111 ? -12.016 2.324 16.625 1 96.94 111 LYS B O 1
ATOM 2742 N N . ARG B 1 112 ? -10.516 2.6 14.992 1 96.69 112 ARG B N 1
ATOM 2743 C CA . ARG B 1 112 ? -10.109 3.877 15.562 1 96.69 112 ARG B CA 1
ATOM 2744 C C . ARG B 1 112 ? -10.445 5.031 14.625 1 96.69 112 ARG B C 1
ATOM 2746 O O . ARG B 1 112 ? -10.547 6.184 15.055 1 96.69 112 ARG B O 1
ATOM 2753 N N . VAL B 1 113 ? -10.594 4.746 13.383 1 98 113 VAL B N 1
ATOM 2754 C CA . VAL B 1 113 ? -10.609 5.828 12.398 1 98 113 VAL B CA 1
ATOM 2755 C C . VAL B 1 113 ? -12.016 5.996 11.836 1 98 113 VAL B C 1
ATOM 2757 O O . VAL B 1 113 ? -12.477 7.117 11.617 1 98 113 VAL B O 1
ATOM 2760 N N . LEU B 1 114 ? -12.758 4.914 11.688 1 97.88 114 LEU B N 1
ATOM 2761 C CA . LEU B 1 114 ? -14.031 4.902 10.977 1 97.88 114 LEU B CA 1
ATOM 2762 C C . LEU B 1 114 ? -15.023 5.871 11.617 1 97.88 114 LEU B C 1
ATOM 2764 O O . LEU B 1 114 ? -15.656 6.664 10.914 1 97.88 114 LEU B O 1
ATOM 2768 N N . GLN B 1 115 ? -15.156 5.828 12.898 1 97.25 115 GLN B N 1
ATOM 2769 C CA . GLN B 1 115 ? -16.094 6.711 13.586 1 97.25 115 GLN B CA 1
ATOM 2770 C C . GLN B 1 115 ? -15.734 8.18 13.359 1 97.25 115 GLN B C 1
ATOM 2772 O O . GLN B 1 115 ? -16.625 9.023 13.234 1 97.25 115 GLN B O 1
ATOM 2777 N N . LYS B 1 116 ? -14.516 8.484 13.297 1 97.56 116 LYS B N 1
ATOM 2778 C CA . LYS B 1 116 ? -14.047 9.852 13.078 1 97.56 116 LYS B CA 1
ATOM 2779 C C . LYS B 1 116 ? -14.328 10.305 11.648 1 97.56 116 LYS B C 1
ATOM 2781 O O . LYS B 1 116 ? -14.625 11.477 11.414 1 97.56 116 LYS B O 1
ATOM 2786 N N . LEU B 1 117 ? -14.219 9.352 10.719 1 97.12 117 LEU B N 1
ATOM 2787 C CA . LEU B 1 117 ? -14.508 9.656 9.32 1 97.12 117 LEU B CA 1
ATOM 2788 C C . LEU B 1 117 ? -15.969 10.062 9.148 1 97.12 117 LEU B C 1
ATOM 2790 O O . LEU B 1 117 ? -16.312 10.789 8.211 1 97.12 117 LEU B O 1
ATOM 2794 N N . GLU B 1 118 ? -16.828 9.648 10.031 1 96.69 118 GLU B N 1
ATOM 2795 C CA . GLU B 1 118 ? -18.25 9.953 9.953 1 96.69 118 GLU B CA 1
ATOM 2796 C C . GLU B 1 118 ? -18.516 11.438 10.188 1 96.69 118 GLU B C 1
ATOM 2798 O O . GLU B 1 118 ? -19.562 11.961 9.789 1 96.69 118 GLU B O 1
ATOM 2803 N N . VAL B 1 119 ? -17.578 12.078 10.828 1 95.88 119 VAL B N 1
ATOM 2804 C CA . VAL B 1 119 ? -17.859 13.469 11.203 1 95.88 119 VAL B CA 1
ATOM 2805 C C . VAL B 1 119 ? -16.812 14.383 10.57 1 95.88 119 VAL B C 1
ATOM 2807 O O . VAL B 1 119 ? -17.078 15.562 10.328 1 95.88 119 VAL B O 1
ATOM 2810 N N . ALA B 1 120 ? -15.648 13.914 10.305 1 96.94 120 ALA B N 1
ATOM 2811 C CA . ALA B 1 120 ? -14.602 14.742 9.719 1 96.94 120 ALA B CA 1
ATOM 2812 C C . ALA B 1 120 ? -14.898 15.062 8.258 1 96.94 120 ALA B C 1
ATOM 2814 O O . ALA B 1 120 ? -15.32 14.18 7.5 1 96.94 120 ALA B O 1
ATOM 2815 N N . ASP B 1 121 ? -14.695 16.312 7.871 1 95.75 121 ASP B N 1
ATOM 2816 C CA . ASP B 1 121 ? -14.93 16.734 6.492 1 95.75 121 ASP B CA 1
ATOM 2817 C C . ASP B 1 121 ? -13.656 16.641 5.66 1 95.75 121 ASP B C 1
ATOM 2819 O O . ASP B 1 121 ? -13.711 16.609 4.43 1 95.75 121 ASP B O 1
ATOM 2823 N N . ARG B 1 122 ? -12.555 16.641 6.367 1 95.88 122 ARG B N 1
ATOM 2824 C CA . ARG B 1 122 ? -11.258 16.594 5.691 1 95.88 122 ARG B CA 1
ATOM 2825 C C . ARG B 1 122 ? -10.312 15.625 6.383 1 95.88 122 ARG B C 1
ATOM 2827 O O . ARG B 1 122 ? -10.281 15.547 7.613 1 95.88 122 ARG B O 1
ATOM 2834 N N . VAL B 1 123 ? -9.57 14.938 5.57 1 97.88 123 VAL B N 1
ATOM 2835 C CA . VAL B 1 123 ? -8.523 14.047 6.059 1 97.88 123 VAL B CA 1
ATOM 2836 C C . VAL B 1 123 ? -7.184 14.438 5.445 1 97.88 123 VAL B C 1
ATOM 2838 O O . VAL B 1 123 ? -7.07 14.586 4.223 1 97.88 123 VAL B O 1
ATOM 2841 N N . LEU B 1 124 ? -6.227 14.727 6.258 1 96.06 124 LEU B N 1
ATOM 2842 C CA . LEU B 1 124 ? -4.871 15.031 5.816 1 96.06 124 LEU B CA 1
ATOM 2843 C C . LEU B 1 124 ? -3.92 13.883 6.145 1 96.06 124 LEU B C 1
ATOM 2845 O O . LEU B 1 124 ? -3.896 13.398 7.277 1 96.06 124 LEU B O 1
ATOM 2849 N N . VAL B 1 125 ? -3.184 13.398 5.133 1 97.12 125 VAL B N 1
ATOM 2850 C CA . VAL B 1 125 ? -2.191 12.352 5.359 1 97.12 125 VAL B CA 1
ATOM 2851 C C . VAL B 1 125 ? -0.806 12.859 4.965 1 97.12 125 VAL B C 1
ATOM 2853 O O . VAL B 1 125 ? -0.589 13.266 3.82 1 97.12 125 VAL B O 1
ATOM 2856 N N . GLU B 1 126 ? 0.07 12.898 5.934 1 92.94 126 GLU B N 1
ATOM 2857 C CA . GLU B 1 126 ? 1.435 13.273 5.574 1 92.94 126 GLU B CA 1
ATOM 2858 C C . GLU B 1 126 ? 2.039 12.273 4.59 1 92.94 126 GLU B C 1
ATOM 2860 O O . GLU B 1 126 ? 1.979 11.062 4.809 1 92.94 126 GLU B O 1
ATOM 2865 N N . GLN B 1 127 ? 2.588 12.805 3.604 1 89.06 127 GLN B N 1
ATOM 2866 C CA . GLN B 1 127 ? 3.145 11.961 2.555 1 89.06 127 GLN B CA 1
ATOM 2867 C C . GLN B 1 127 ? 4.57 11.531 2.891 1 89.06 127 GLN B C 1
ATOM 2869 O O . GLN B 1 127 ? 5.359 12.328 3.396 1 89.06 127 GLN B O 1
ATOM 2874 N N . GLN B 1 128 ? 4.828 10.289 2.617 1 79.12 128 GLN B N 1
ATOM 2875 C CA . GLN B 1 128 ? 6.18 9.766 2.799 1 79.12 128 GLN B CA 1
ATOM 2876 C C . GLN B 1 128 ? 6.977 9.836 1.499 1 79.12 128 GLN B C 1
ATOM 2878 O O . GLN B 1 128 ? 6.414 9.68 0.412 1 79.12 128 GLN B O 1
ATOM 2883 N N . ARG B 1 129 ? 8.141 10.281 1.693 1 66.56 129 ARG B N 1
ATOM 2884 C CA . ARG B 1 129 ? 9.008 10.289 0.522 1 66.56 129 ARG B CA 1
ATOM 2885 C C . ARG B 1 129 ? 9.539 8.891 0.221 1 66.56 129 ARG B C 1
ATOM 2887 O O . ARG B 1 129 ? 9.984 8.18 1.127 1 66.56 129 ARG B O 1
ATOM 2894 N N . ALA B 1 130 ? 9.312 8.484 -0.972 1 59.56 130 ALA B N 1
ATOM 2895 C CA . ALA B 1 130 ? 9.859 7.18 -1.333 1 59.56 130 ALA B CA 1
ATOM 2896 C C . ALA B 1 130 ? 11.383 7.242 -1.464 1 59.56 130 ALA B C 1
ATOM 2898 O O . ALA B 1 130 ? 12.078 6.262 -1.194 1 59.56 130 ALA B O 1
ATOM 2899 N N . ARG B 1 131 ? 11.883 8.391 -1.982 1 57 131 ARG B N 1
ATOM 2900 C CA . ARG B 1 131 ? 13.32 8.555 -2.18 1 57 131 ARG B CA 1
ATOM 2901 C C . ARG B 1 131 ? 13.82 9.852 -1.562 1 57 131 ARG B C 1
ATOM 2903 O O . ARG B 1 131 ? 13.094 10.852 -1.54 1 57 131 ARG B O 1
ATOM 2910 N N . SER B 1 132 ? 14.766 9.742 -0.674 1 51.09 132 SER B N 1
ATOM 2911 C CA . SER B 1 132 ? 15.398 10.969 -0.199 1 51.09 132 SER B CA 1
ATOM 2912 C C . SER B 1 132 ? 16.578 11.359 -1.079 1 51.09 132 SER B C 1
ATOM 2914 O O . SER B 1 132 ? 17.469 10.547 -1.331 1 51.09 132 SER B O 1
ATOM 2916 N N . ASN B 1 133 ? 16.578 12.625 -1.477 1 49.62 133 ASN B N 1
ATOM 2917 C CA . ASN B 1 133 ? 17.688 13.289 -2.152 1 49.62 133 ASN B CA 1
ATOM 2918 C C . ASN B 1 133 ? 18.109 12.547 -3.414 1 49.62 133 ASN B C 1
ATOM 2920 O O . ASN B 1 133 ? 19.297 12.438 -3.711 1 49.62 133 ASN B O 1
ATOM 2924 N N . GLY B 1 134 ? 17.125 11.945 -4.09 1 51.81 134 GLY B N 1
ATOM 2925 C CA . GLY B 1 134 ? 17.484 11.312 -5.352 1 51.81 134 GLY B CA 1
ATOM 2926 C C . GLY B 1 134 ? 18.297 10.047 -5.168 1 51.81 134 GLY B C 1
ATOM 2927 O O . GLY B 1 134 ? 18.828 9.492 -6.141 1 51.81 134 GLY B O 1
ATOM 2928 N N . SER B 1 135 ? 18.531 9.719 -3.879 1 55.84 135 SER B N 1
ATOM 2929 C CA . SER B 1 135 ? 19.406 8.586 -3.596 1 55.84 135 SER B CA 1
ATOM 2930 C C . SER B 1 135 ? 18.781 7.27 -4.027 1 55.84 135 SER B C 1
ATOM 2932 O O . SER B 1 135 ? 17.562 7.121 -3.992 1 55.84 135 SER B O 1
ATOM 2934 N N . PHE B 1 136 ? 19.562 6.586 -4.703 1 58.03 136 PHE B N 1
ATOM 2935 C CA . PHE B 1 136 ? 19.172 5.254 -5.156 1 58.03 136 PHE B CA 1
ATOM 2936 C C . PHE B 1 136 ? 18.938 4.324 -3.969 1 58.03 136 PHE B C 1
ATOM 2938 O O . PHE B 1 136 ? 18.281 3.289 -4.105 1 58.03 136 PHE B O 1
ATOM 2945 N N . ASN B 1 137 ? 19.328 4.871 -2.727 1 63.44 137 ASN B N 1
ATOM 2946 C CA . ASN B 1 137 ? 19.25 4.047 -1.527 1 63.44 137 ASN B CA 1
ATOM 2947 C C . ASN B 1 137 ? 17.938 4.273 -0.78 1 63.44 137 ASN B C 1
ATOM 2949 O O . ASN B 1 137 ? 17.594 5.414 -0.459 1 63.44 137 ASN B O 1
ATOM 2953 N N . VAL B 1 138 ? 17.031 3.379 -0.97 1 66.25 138 VAL B N 1
ATOM 2954 C CA . VAL B 1 138 ? 15.844 3.479 -0.126 1 66.25 138 VAL B CA 1
ATOM 2955 C C . VAL B 1 138 ? 16 2.574 1.094 1 66.25 138 VAL B C 1
ATOM 2957 O O . VAL B 1 138 ? 16.234 1.37 0.957 1 66.25 138 VAL B O 1
ATOM 2960 N N . LEU B 1 139 ? 15.945 3.246 2.238 1 72.62 139 LEU B N 1
ATOM 2961 C CA . LEU B 1 139 ? 16.094 2.531 3.502 1 72.62 139 LEU B CA 1
ATOM 2962 C C . LEU B 1 139 ? 14.93 1.564 3.709 1 72.62 139 LEU B C 1
ATOM 2964 O O . LEU B 1 139 ? 13.812 1.814 3.242 1 72.62 139 LEU B O 1
ATOM 2968 N N . GLU B 1 140 ? 15.227 0.45 4.293 1 79.38 140 GLU B N 1
ATOM 2969 C CA . GLU B 1 140 ? 14.211 -0.544 4.625 1 79.38 140 GLU B CA 1
ATOM 2970 C C . GLU B 1 140 ? 13.047 0.085 5.391 1 79.38 140 GLU B C 1
ATOM 2972 O O . GLU B 1 140 ? 11.883 -0.234 5.141 1 79.38 140 GLU B O 1
ATOM 2977 N N . THR B 1 141 ? 13.406 0.949 6.301 1 81.19 141 THR B N 1
ATOM 2978 C CA . THR B 1 141 ? 12.391 1.628 7.094 1 81.19 141 THR B CA 1
ATOM 2979 C C . THR B 1 141 ? 11.438 2.414 6.191 1 81.19 141 THR B C 1
ATOM 2981 O O . THR B 1 141 ? 10.227 2.436 6.426 1 81.19 141 THR B O 1
ATOM 2984 N N . THR B 1 142 ? 11.969 3.016 5.125 1 83.38 142 THR B N 1
ATOM 2985 C CA . THR B 1 142 ? 11.156 3.779 4.191 1 83.38 142 THR B CA 1
ATOM 2986 C C . THR B 1 142 ? 10.203 2.861 3.43 1 83.38 142 THR B C 1
ATOM 2988 O O . THR B 1 142 ? 9.031 3.197 3.236 1 83.38 142 THR B O 1
ATOM 2991 N N . ILE B 1 143 ? 10.648 1.73 3.125 1 85.81 143 ILE B N 1
ATOM 2992 C CA . ILE B 1 143 ? 9.828 0.766 2.402 1 85.81 143 ILE B CA 1
ATOM 2993 C C . ILE B 1 143 ? 8.672 0.306 3.291 1 85.81 143 ILE B C 1
ATOM 2995 O O . ILE B 1 143 ? 7.531 0.205 2.832 1 85.81 143 ILE B O 1
ATOM 2999 N N . ARG B 1 144 ? 8.984 0.079 4.477 1 89.25 144 ARG B N 1
ATOM 3000 C CA . ARG B 1 144 ? 7.977 -0.378 5.43 1 89.25 144 ARG B CA 1
ATOM 3001 C C . ARG B 1 144 ? 6.895 0.678 5.629 1 89.25 144 ARG B C 1
ATOM 3003 O O . ARG B 1 144 ? 5.703 0.366 5.602 1 89.25 144 ARG B O 1
ATOM 3010 N N . VAL B 1 145 ? 7.285 1.893 5.781 1 92 145 VAL B N 1
ATOM 3011 C CA . VAL B 1 145 ? 6.332 2.977 6 1 92 145 VAL B CA 1
ATOM 3012 C C . VAL B 1 145 ? 5.523 3.217 4.73 1 92 145 VAL B C 1
ATOM 3014 O O . VAL B 1 145 ? 4.328 3.521 4.797 1 92 145 VAL B O 1
ATOM 3017 N N . ASN B 1 146 ? 6.203 3.094 3.596 1 91.44 146 ASN B N 1
ATOM 3018 C CA . ASN B 1 146 ? 5.488 3.234 2.33 1 91.44 146 ASN B CA 1
ATOM 3019 C C . ASN B 1 146 ? 4.391 2.186 2.186 1 91.44 146 ASN B C 1
ATOM 3021 O O . ASN B 1 146 ? 3.314 2.475 1.659 1 91.44 146 ASN B O 1
ATOM 3025 N N . CYS B 1 147 ? 4.711 1.018 2.621 1 94.44 147 CYS B N 1
ATOM 3026 C CA . CYS B 1 147 ? 3.707 -0.042 2.615 1 94.44 147 CYS B CA 1
ATOM 3027 C C . CYS B 1 147 ? 2.5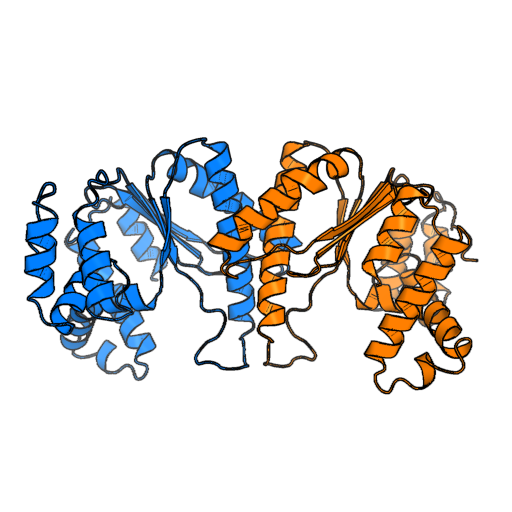14 0.332 3.486 1 94.44 147 CYS B C 1
ATOM 3029 O O . CYS B 1 147 ? 1.366 0.225 3.053 1 94.44 147 CYS B O 1
ATOM 3031 N N . VAL B 1 148 ? 2.785 0.818 4.641 1 97.12 148 VAL B N 1
ATOM 3032 C CA . VAL B 1 148 ? 1.736 1.239 5.562 1 97.12 148 VAL B CA 1
ATOM 3033 C C . VAL B 1 148 ? 0.923 2.371 4.938 1 97.12 148 VAL B C 1
ATOM 3035 O O . VAL B 1 148 ? -0.309 2.363 4.992 1 97.12 148 VAL B O 1
ATOM 3038 N N . GLU B 1 149 ? 1.601 3.311 4.367 1 97.06 149 GLU B N 1
ATOM 3039 C CA . GLU B 1 149 ? 0.92 4.434 3.73 1 97.06 149 GLU B CA 1
ATOM 3040 C C . GLU B 1 149 ? -0.034 3.953 2.641 1 97.06 149 GLU B C 1
ATOM 3042 O O . GLU B 1 149 ? -1.184 4.395 2.578 1 97.06 149 GLU B O 1
ATOM 3047 N N . ALA B 1 150 ? 0.474 3.09 1.805 1 97.5 150 ALA B N 1
ATOM 3048 C CA . ALA B 1 150 ? -0.338 2.59 0.698 1 97.5 150 ALA B CA 1
ATOM 3049 C C . ALA B 1 150 ? -1.609 1.919 1.211 1 97.5 150 ALA B C 1
ATOM 3051 O O . ALA B 1 150 ? -2.705 2.188 0.712 1 97.5 150 ALA B O 1
ATOM 3052 N N . ILE B 1 151 ? -1.453 1.128 2.186 1 98.56 151 ILE B N 1
ATOM 3053 C CA . ILE B 1 151 ? -2.576 0.374 2.734 1 98.56 151 ILE B CA 1
ATOM 3054 C C . ILE B 1 151 ? -3.512 1.316 3.488 1 98.56 151 ILE B C 1
ATOM 3056 O O . ILE B 1 151 ? -4.73 1.148 3.453 1 98.56 151 ILE B O 1
ATOM 3060 N N . LEU B 1 152 ? -2.973 2.303 4.156 1 98.62 152 LEU B N 1
ATOM 3061 C CA . LEU B 1 152 ? -3.793 3.295 4.844 1 98.62 152 LEU B CA 1
ATOM 3062 C C . LEU B 1 152 ? -4.699 4.027 3.857 1 98.62 152 LEU B C 1
ATOM 3064 O O . LEU B 1 152 ? -5.898 4.164 4.094 1 98.62 152 LEU B O 1
ATOM 3068 N N . TRP B 1 153 ? -4.137 4.508 2.775 1 98.62 153 TRP B N 1
ATOM 3069 C CA . TRP B 1 153 ? -4.934 5.191 1.764 1 98.62 153 TRP B CA 1
ATOM 3070 C C . TRP B 1 153 ? -6.051 4.289 1.249 1 98.62 153 TRP B C 1
ATOM 3072 O O . TRP B 1 153 ? -7.203 4.711 1.151 1 98.62 153 TRP B O 1
ATOM 3082 N N . SER B 1 154 ? -5.637 3.037 0.921 1 98.69 154 SER B N 1
ATOM 3083 C CA . SER B 1 154 ? -6.637 2.086 0.447 1 98.69 154 SER B CA 1
ATOM 3084 C C . SER B 1 154 ? -7.742 1.885 1.479 1 98.69 154 SER B C 1
ATOM 3086 O O . SER B 1 154 ? -8.93 1.895 1.138 1 98.69 154 SER B O 1
ATOM 3088 N N . GLY B 1 155 ? -7.344 1.747 2.707 1 98.5 155 GLY B N 1
ATOM 3089 C CA . GLY B 1 155 ? -8.297 1.561 3.789 1 98.5 155 GLY B CA 1
ATOM 3090 C C . GLY B 1 155 ? -9.172 2.775 4.031 1 98.5 155 GLY B C 1
ATOM 3091 O O . GLY B 1 155 ? -10.344 2.643 4.391 1 98.5 155 GLY B O 1
ATOM 3092 N N . LEU B 1 156 ? -8.602 3.967 3.912 1 98.56 156 LEU B N 1
ATOM 3093 C CA . LEU B 1 156 ? -9.383 5.188 4.059 1 98.56 156 LEU B CA 1
ATOM 3094 C C . LEU B 1 156 ? -10.461 5.277 2.979 1 98.56 156 LEU B C 1
ATOM 3096 O O . LEU B 1 156 ? -11.602 5.633 3.264 1 98.56 156 LEU B O 1
ATOM 3100 N N . TYR B 1 157 ? -10.094 4.945 1.746 1 98.31 157 TYR B N 1
ATOM 3101 C CA . TYR B 1 157 ? -11.086 4.941 0.677 1 98.31 157 TYR B CA 1
ATOM 3102 C C . TYR B 1 157 ? -12.195 3.932 0.96 1 98.31 157 TYR B C 1
ATOM 3104 O O . TYR B 1 157 ? -13.375 4.211 0.727 1 98.31 157 TYR B O 1
ATOM 3112 N N . GLU B 1 158 ? -11.773 2.76 1.45 1 97.94 158 GLU B N 1
ATOM 3113 C CA . GLU B 1 158 ? -12.766 1.77 1.867 1 97.94 158 GLU B CA 1
ATOM 3114 C C . GLU B 1 158 ? -13.695 2.334 2.938 1 97.94 158 GLU B C 1
ATOM 3116 O O . GLU B 1 158 ? -14.914 2.146 2.871 1 97.94 158 GLU B O 1
ATOM 3121 N N . GLY B 1 159 ? -13.094 3.002 3.912 1 97.69 159 GLY B N 1
ATOM 3122 C CA . GLY B 1 159 ? -13.883 3.615 4.969 1 97.69 159 GLY B CA 1
ATOM 3123 C C . GLY B 1 159 ? -14.867 4.648 4.457 1 97.69 159 GLY B C 1
ATOM 3124 O O . GLY B 1 159 ? -16.031 4.668 4.879 1 97.69 159 GLY B O 1
ATOM 3125 N N . ILE B 1 160 ? -14.422 5.457 3.568 1 97.44 160 ILE B N 1
ATOM 3126 C CA . ILE B 1 160 ? -15.266 6.504 2.994 1 97.44 160 ILE B CA 1
ATOM 3127 C C . ILE B 1 160 ? -16.438 5.871 2.252 1 97.44 160 ILE B C 1
ATOM 3129 O O . ILE B 1 160 ? -17.578 6.348 2.354 1 97.44 160 ILE B O 1
ATOM 3133 N N . ASP B 1 161 ? -16.172 4.789 1.526 1 96.31 161 ASP B N 1
ATOM 3134 C CA . ASP B 1 161 ? -17.234 4.074 0.836 1 96.31 161 ASP B CA 1
ATOM 3135 C C . ASP B 1 161 ? -18.281 3.543 1.825 1 96.31 161 ASP B C 1
ATOM 3137 O O . ASP B 1 161 ? -19.469 3.551 1.542 1 96.31 161 ASP B O 1
ATOM 3141 N N . ARG B 1 162 ? -17.859 3.121 2.934 1 95.12 162 ARG B N 1
ATOM 3142 C CA . ARG B 1 162 ? -18.734 2.52 3.943 1 95.12 162 ARG B CA 1
ATOM 3143 C C . ARG B 1 162 ? -19.625 3.57 4.586 1 95.12 162 ARG B C 1
ATOM 3145 O O . ARG B 1 162 ? -20.812 3.32 4.816 1 95.12 162 ARG B O 1
ATOM 3152 N N . ILE B 1 163 ? -19.047 4.684 4.914 1 96.19 163 ILE B N 1
ATOM 3153 C CA . ILE B 1 163 ? -19.828 5.699 5.613 1 96.19 163 ILE B CA 1
ATOM 3154 C C . ILE B 1 163 ? -20.719 6.438 4.621 1 96.19 163 ILE B C 1
ATOM 3156 O O . ILE B 1 163 ? -21.672 7.117 5.016 1 96.19 163 ILE B O 1
ATOM 3160 N N . ASN B 1 164 ? -20.438 6.406 3.4 1 94.88 164 ASN B N 1
ATOM 3161 C CA . ASN B 1 164 ? -21.25 6.914 2.295 1 94.88 164 ASN B CA 1
ATOM 3162 C C . ASN B 1 164 ? -21.453 8.422 2.4 1 94.88 164 ASN B C 1
ATOM 3164 O O . ASN B 1 164 ? -22.578 8.914 2.297 1 94.88 164 ASN B O 1
ATOM 3168 N N . ARG B 1 165 ? -20.484 9.203 2.664 1 93.38 165 ARG B N 1
ATOM 3169 C CA . ARG B 1 165 ? -20.453 10.664 2.631 1 93.38 165 ARG B CA 1
ATOM 3170 C C . ARG B 1 165 ? -19.141 11.18 2.072 1 93.38 165 ARG B C 1
ATOM 3172 O O . ARG B 1 165 ? -18.109 10.516 2.195 1 93.38 165 ARG B O 1
ATOM 3179 N N . PRO B 1 166 ? -19.25 12.305 1.566 1 93.12 166 PRO B N 1
ATOM 3180 C CA . PRO B 1 166 ? -18.016 12.844 0.976 1 93.12 166 PRO B CA 1
ATOM 3181 C C . PRO B 1 166 ? -17.016 13.305 2.027 1 93.12 166 PRO B C 1
ATOM 3183 O O . PRO B 1 166 ? -17.391 13.891 3.043 1 93.12 166 PRO B O 1
ATOM 3186 N N . VAL B 1 167 ? -15.852 12.969 1.927 1 96.12 167 VAL B N 1
ATOM 3187 C CA . VAL B 1 167 ? -14.719 13.43 2.729 1 96.12 167 VAL B CA 1
ATOM 3188 C C . VAL B 1 167 ? -13.562 13.82 1.814 1 96.12 167 VAL B C 1
ATOM 3190 O O . VAL B 1 167 ? -13.188 13.062 0.917 1 96.12 167 VAL B O 1
ATOM 3193 N N . ASP B 1 168 ? -13.031 15 2 1 93.94 168 ASP B N 1
ATOM 3194 C CA . ASP B 1 168 ? -11.891 15.453 1.217 1 93.94 168 ASP B CA 1
ATOM 3195 C C . ASP B 1 168 ? -10.578 14.938 1.813 1 93.94 168 ASP B C 1
ATOM 3197 O O . ASP B 1 168 ? -10.211 15.312 2.93 1 93.94 168 ASP B O 1
ATOM 3201 N N . MET B 1 169 ? -9.914 14.055 1.105 1 96.56 169 MET B N 1
ATOM 3202 C CA . MET B 1 169 ? -8.641 13.516 1.573 1 96.56 169 MET B CA 1
ATOM 3203 C C . MET B 1 169 ? -7.48 14.094 0.774 1 96.56 169 MET B C 1
ATOM 3205 O O . MET B 1 169 ? -7.516 14.117 -0.458 1 96.56 169 MET B O 1
ATOM 3209 N N . THR B 1 170 ? -6.445 14.555 1.512 1 92.88 170 THR B N 1
ATOM 3210 C CA . THR B 1 170 ? -5.355 15.266 0.857 1 92.88 170 THR B CA 1
ATOM 3211 C C . THR B 1 170 ? -4.008 14.805 1.405 1 92.88 170 THR B C 1
ATOM 3213 O O . THR B 1 170 ? -3.789 14.82 2.619 1 92.88 170 THR B O 1
ATOM 3216 N N . PRO B 1 171 ? -3.127 14.281 0.47 1 93.38 171 PRO B N 1
ATOM 3217 C CA . PRO B 1 171 ? -1.748 14.109 0.929 1 93.38 171 PRO B CA 1
ATOM 3218 C C . PRO B 1 171 ? -1.037 15.438 1.181 1 93.38 171 PRO B C 1
ATOM 3220 O O . PRO B 1 171 ? -1.217 16.391 0.42 1 93.38 171 PRO B O 1
ATOM 3223 N N . VAL B 1 172 ? -0.253 15.547 2.236 1 90.06 172 VAL B N 1
ATOM 3224 C CA . VAL B 1 172 ? 0.441 16.781 2.582 1 90.06 172 VAL B CA 1
ATOM 3225 C C . VAL B 1 172 ? 1.942 16.531 2.674 1 90.06 172 VAL B C 1
ATOM 3227 O O . VAL B 1 172 ? 2.377 15.578 3.332 1 90.06 172 VAL B O 1
ATOM 3230 N N . LEU B 1 173 ? 2.674 17.359 2.059 1 85.19 173 LEU B N 1
ATOM 3231 C CA . LEU B 1 173 ? 4.125 17.25 2.125 1 85.19 173 LEU B CA 1
ATOM 3232 C C . LEU B 1 173 ? 4.648 17.734 3.473 1 85.19 173 LEU B C 1
ATOM 3234 O O . LEU B 1 173 ? 4.211 18.766 3.973 1 85.19 173 LEU B O 1
ATOM 3238 N N . ARG B 1 174 ? 5.547 16.984 3.959 1 81.44 174 ARG B N 1
ATOM 3239 C CA . ARG B 1 174 ? 6.172 17.375 5.223 1 81.44 174 ARG B CA 1
ATOM 3240 C C . ARG B 1 174 ? 6.805 18.75 5.129 1 81.44 174 ARG B C 1
ATOM 3242 O O . ARG B 1 174 ? 6.746 19.531 6.078 1 81.44 174 ARG B O 1
ATOM 3249 N N . GLN B 1 175 ? 7.43 19.016 3.998 1 80.5 175 GLN B N 1
ATOM 3250 C CA . GLN B 1 175 ? 8.117 20.297 3.795 1 80.5 175 GLN B CA 1
ATOM 3251 C C . GLN B 1 175 ? 7.156 21.469 3.961 1 80.5 175 GLN B C 1
ATOM 3253 O O . GLN B 1 175 ? 7.539 22.516 4.473 1 80.5 175 GLN B O 1
ATOM 3258 N N . ASN B 1 176 ? 6.012 21.266 3.469 1 81.5 176 ASN B N 1
ATOM 3259 C CA . ASN B 1 176 ? 5.008 22.312 3.605 1 81.5 176 ASN B CA 1
ATOM 3260 C C . ASN B 1 176 ? 4.668 22.578 5.07 1 81.5 176 ASN B C 1
ATOM 3262 O O . ASN B 1 176 ? 4.484 23.719 5.477 1 81.5 176 ASN B O 1
ATOM 3266 N N . ILE B 1 177 ? 4.629 21.547 5.848 1 81.38 177 ILE B N 1
ATOM 3267 C CA . ILE B 1 177 ? 4.328 21.656 7.273 1 81.38 177 ILE B CA 1
ATOM 3268 C C . ILE B 1 177 ? 5.48 22.359 7.988 1 81.38 177 ILE B C 1
ATOM 3270 O O . ILE B 1 177 ? 5.254 23.25 8.805 1 81.38 177 ILE B O 1
ATOM 3274 N N . ASP B 1 178 ? 6.629 21.953 7.578 1 81.94 178 ASP B N 1
ATOM 3275 C CA . ASP B 1 178 ? 7.812 22.562 8.172 1 81.94 178 ASP B CA 1
ATOM 3276 C C . ASP B 1 178 ? 7.836 24.062 7.922 1 81.94 178 ASP B C 1
ATOM 3278 O O . ASP B 1 178 ? 8.164 24.844 8.82 1 81.94 178 ASP B O 1
ATOM 3282 N N . ARG B 1 179 ? 7.539 24.406 6.781 1 82.94 179 ARG B N 1
ATOM 3283 C CA . ARG B 1 179 ? 7.57 25.812 6.383 1 82.94 179 ARG B CA 1
ATOM 3284 C C . ARG B 1 179 ? 6.512 26.609 7.133 1 82.94 179 ARG B C 1
ATOM 3286 O O . ARG B 1 179 ? 6.754 27.766 7.52 1 82.94 179 ARG B O 1
ATOM 3293 N N . ALA B 1 180 ? 5.43 26.031 7.367 1 82.19 180 ALA B N 1
ATOM 3294 C CA . ALA B 1 180 ? 4.312 26.719 8.008 1 82.19 180 ALA B CA 1
ATOM 3295 C C . ALA B 1 180 ? 4.672 27.125 9.438 1 82.19 180 ALA B C 1
ATOM 3297 O O . ALA B 1 180 ? 4.191 28.156 9.93 1 82.19 180 ALA B O 1
ATOM 3298 N N . TRP B 1 181 ? 5.633 26.375 10.086 1 86.12 181 TRP B N 1
ATOM 3299 C CA . TRP B 1 181 ? 5.902 26.641 11.5 1 86.12 181 TRP B CA 1
ATOM 3300 C C . TRP B 1 181 ? 7.359 27.031 11.703 1 86.12 181 TRP B C 1
ATOM 3302 O O . TRP B 1 181 ? 7.859 27.016 12.828 1 86.12 181 TRP B O 1
ATOM 3312 N N . LYS B 1 182 ? 7.965 27.344 10.633 1 86 182 LYS B N 1
ATOM 3313 C CA . LYS B 1 182 ? 9.398 27.641 10.664 1 86 182 LYS B CA 1
ATOM 3314 C C . LYS B 1 182 ? 9.711 28.75 11.648 1 86 182 LYS B C 1
ATOM 3316 O O . LYS B 1 182 ? 10.641 28.641 12.453 1 86 182 LYS B O 1
ATOM 3321 N N . ASP B 1 183 ? 8.984 29.828 11.609 1 86.94 183 ASP B N 1
ATOM 3322 C CA . ASP B 1 183 ? 9.258 30.984 12.453 1 86.94 183 ASP B CA 1
ATOM 3323 C C . ASP B 1 183 ? 9.023 30.672 13.922 1 86.94 183 ASP B C 1
ATOM 3325 O O . ASP B 1 183 ? 9.82 31.047 14.781 1 86.94 183 ASP B O 1
ATOM 3329 N N . GLU B 1 184 ? 7.918 30 14.227 1 87 184 GLU B N 1
ATOM 3330 C CA . GLU B 1 184 ? 7.617 29.609 15.602 1 87 184 GLU B CA 1
ATOM 3331 C C . GLU B 1 184 ? 8.672 28.656 16.156 1 87 184 GLU B C 1
ATOM 3333 O O . GLU B 1 184 ? 9.078 28.781 17.312 1 87 184 GLU B O 1
ATOM 3338 N N . ILE B 1 185 ? 9.078 27.766 15.344 1 88.56 185 ILE B N 1
ATOM 3339 C CA . ILE B 1 185 ? 10.086 26.797 15.758 1 88.56 185 ILE B CA 1
ATOM 3340 C C . ILE B 1 185 ? 11.414 27.5 16.016 1 88.56 185 ILE B C 1
ATOM 3342 O O . ILE B 1 185 ? 12.086 27.234 17.016 1 88.56 185 ILE B O 1
ATOM 3346 N N . GLN B 1 186 ? 11.719 28.422 15.117 1 87.75 186 GLN B N 1
ATOM 3347 C CA . GLN B 1 186 ? 12.945 29.188 15.297 1 87.75 186 GLN B CA 1
ATOM 3348 C C . GLN B 1 186 ? 12.906 30.016 16.578 1 87.75 186 GLN B C 1
ATOM 3350 O O . GLN B 1 186 ? 13.914 30.125 17.281 1 87.75 186 GLN B O 1
ATOM 3355 N N . GLN B 1 187 ? 11.812 30.578 16.859 1 89.19 187 GLN B N 1
ATOM 3356 C CA . GLN B 1 18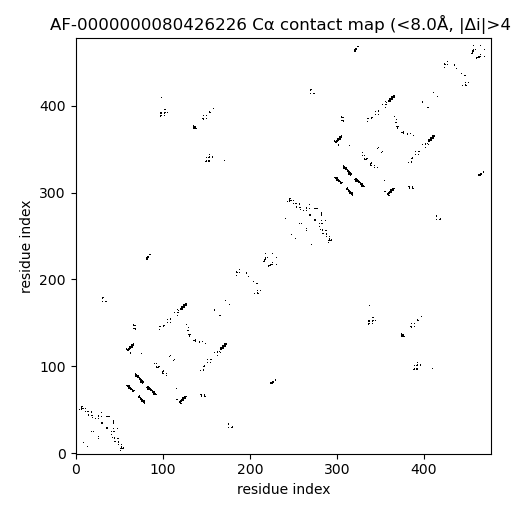7 ? 11.648 31.359 18.094 1 89.19 187 GLN B CA 1
ATOM 3357 C C . GLN B 1 187 ? 11.867 30.469 19.328 1 89.19 187 GLN B C 1
ATOM 3359 O O . GLN B 1 187 ? 12.531 30.891 20.281 1 89.19 187 GLN B O 1
ATOM 3364 N N . VAL B 1 188 ? 11.352 29.266 19.281 1 88.5 188 VAL B N 1
ATOM 3365 C CA . VAL B 1 188 ? 11.508 28.328 20.391 1 88.5 188 VAL B CA 1
ATOM 3366 C C . VAL B 1 188 ? 12.984 27.984 20.578 1 88.5 188 VAL B C 1
ATOM 3368 O O . VAL B 1 188 ? 13.484 27.922 21.703 1 88.5 188 VAL B O 1
ATOM 3371 N N . ILE B 1 189 ? 13.602 27.797 19.484 1 87.38 189 ILE B N 1
ATOM 3372 C CA . ILE B 1 189 ? 15.016 27.438 19.531 1 87.38 189 ILE B CA 1
ATOM 3373 C C . ILE B 1 189 ? 15.82 28.594 20.125 1 87.38 189 ILE B C 1
ATOM 3375 O O . ILE B 1 189 ? 16.703 28.375 20.953 1 87.38 189 ILE B O 1
ATOM 3379 N N . GLU B 1 190 ? 15.5 29.766 19.734 1 86.12 190 GLU B N 1
ATOM 3380 C CA . GLU B 1 190 ? 16.219 30.953 20.203 1 86.12 190 GLU B CA 1
ATOM 3381 C C . GLU B 1 190 ? 15.945 31.234 21.672 1 86.12 190 GLU B C 1
ATOM 3383 O O . GLU B 1 190 ? 16.812 31.734 22.391 1 86.12 190 GLU B O 1
ATOM 3388 N N . GLU B 1 191 ? 14.719 30.953 22 1 84.44 191 GLU B N 1
ATOM 3389 C CA . GLU B 1 191 ? 14.336 31.203 23.391 1 84.44 191 GLU B CA 1
ATOM 3390 C C . GLU B 1 191 ? 14.961 30.172 24.328 1 84.44 191 GLU B C 1
ATOM 3392 O O . GLU B 1 191 ? 15.148 30.422 25.516 1 84.44 191 GLU B O 1
ATOM 3397 N N . ASP B 1 192 ? 15.086 28.906 23.719 1 74.94 192 ASP B N 1
ATOM 3398 C CA . ASP B 1 192 ? 15.68 27.859 24.531 1 74.94 192 ASP B CA 1
ATOM 3399 C C . ASP B 1 192 ? 17.203 27.938 24.516 1 74.94 192 ASP B C 1
ATOM 3401 O O . ASP B 1 192 ? 17.844 27.453 23.578 1 74.94 192 ASP B O 1
ATOM 3405 N N . LEU B 1 193 ? 17.812 28.953 24.953 1 62.28 193 LEU B N 1
ATOM 3406 C CA . LEU B 1 193 ? 19.219 29.328 25.016 1 62.28 193 LEU B CA 1
ATOM 3407 C C . LEU B 1 193 ? 20.094 28.125 25.359 1 62.28 193 LEU B C 1
ATOM 3409 O O . LEU B 1 193 ? 21.312 28.188 25.25 1 62.28 193 LEU B O 1
ATOM 3413 N N . GLY B 1 194 ? 19.609 26.969 25.75 1 66 194 GLY B N 1
ATOM 3414 C CA . GLY B 1 194 ? 20.516 25.969 26.266 1 66 194 GLY B CA 1
ATOM 3415 C C . GLY B 1 194 ? 20.422 24.641 25.547 1 66 194 GLY B C 1
ATOM 3416 O O . GLY B 1 194 ? 21.297 24.281 24.75 1 66 194 GLY B O 1
ATOM 3417 N N . SER B 1 195 ? 19.375 23.969 25.828 1 74.06 195 SER B N 1
ATOM 3418 C CA . SER B 1 195 ? 19.328 22.547 25.547 1 74.06 195 SER B CA 1
ATOM 3419 C C . SER B 1 195 ? 19.125 22.281 24.062 1 74.06 195 SER B C 1
ATOM 3421 O O . SER B 1 195 ? 19.828 21.453 23.469 1 74.06 195 SER B O 1
ATOM 3423 N N . LEU B 1 196 ? 18.391 23.125 23.391 1 77.25 196 LEU B N 1
ATOM 3424 C CA . LEU B 1 196 ? 18.062 22.859 22 1 77.25 196 LEU B CA 1
ATOM 3425 C C . LEU B 1 196 ? 19.188 23.344 21.078 1 77.25 196 LEU B C 1
ATOM 3427 O O . LEU B 1 196 ? 19.531 22.688 20.109 1 77.25 196 LEU B O 1
ATOM 3431 N N . SER B 1 197 ? 19.75 24.516 21.469 1 72 197 SER B N 1
ATOM 3432 C CA . SER B 1 197 ? 20.781 25.125 20.641 1 72 197 SER B CA 1
ATOM 3433 C C . SER B 1 197 ? 22.062 24.312 20.625 1 72 197 SER B C 1
ATOM 3435 O O . SER B 1 197 ? 22.859 24.422 19.688 1 72 197 SER B O 1
ATOM 3437 N N . LYS B 1 198 ? 22.141 23.516 21.562 1 74.38 198 LYS B N 1
ATOM 3438 C CA . LYS B 1 198 ? 23.359 22.703 21.688 1 74.38 198 LYS B CA 1
ATOM 3439 C C . LYS B 1 198 ? 23.25 21.422 20.875 1 74.38 198 LYS B C 1
ATOM 3441 O O . LYS B 1 198 ? 24.25 20.719 20.703 1 74.38 198 LYS B O 1
ATOM 3446 N N . LEU B 1 199 ? 22.109 21.281 20.375 1 75.44 199 LEU B N 1
ATOM 3447 C CA . LEU B 1 199 ? 21.938 20.062 19.578 1 75.44 199 LEU B CA 1
ATOM 3448 C C . LEU B 1 199 ? 22.625 20.219 18.219 1 75.44 199 LEU B C 1
ATOM 3450 O O . LEU B 1 199 ? 22.516 21.266 17.578 1 75.44 199 LEU B O 1
ATOM 3454 N N . LYS B 1 200 ? 23.344 19.234 17.844 1 69.06 200 LYS B N 1
ATOM 3455 C CA . LYS B 1 200 ? 24.172 19.25 16.641 1 69.06 200 LYS B CA 1
ATOM 3456 C C . LYS B 1 200 ? 23.312 19.062 15.391 1 69.06 200 LYS B C 1
ATOM 3458 O O . LYS B 1 200 ? 23.609 19.625 14.344 1 69.06 200 LYS B O 1
ATOM 3463 N N . SER B 1 201 ? 22.344 18.281 15.578 1 76.12 201 SER B N 1
ATOM 3464 C CA . SER B 1 201 ? 21.547 17.953 14.398 1 76.12 201 SER B CA 1
ATOM 3465 C C . SER B 1 201 ? 20.359 18.891 14.242 1 76.12 201 SER B C 1
ATOM 3467 O O . SER B 1 201 ? 19.547 19.031 15.164 1 76.12 201 SER B O 1
ATOM 3469 N N . SER B 1 202 ? 20.328 19.547 13.133 1 78.44 202 SER B N 1
ATOM 3470 C CA . SER B 1 202 ? 19.203 20.438 12.812 1 78.44 202 SER B CA 1
ATOM 3471 C C . SER B 1 202 ? 17.875 19.688 12.867 1 78.44 202 SER B C 1
ATOM 3473 O O . SER B 1 202 ? 16.859 20.234 13.289 1 78.44 202 SER B O 1
ATOM 3475 N N . TYR B 1 203 ? 18 18.469 12.594 1 79.94 203 TYR B N 1
ATOM 3476 C CA . TYR B 1 203 ? 16.797 17.641 12.617 1 79.94 203 TYR B CA 1
ATOM 3477 C C . TYR B 1 203 ? 16.297 17.453 14.047 1 79.94 203 TYR B C 1
ATOM 3479 O O . TYR B 1 203 ? 15.109 17.656 14.328 1 79.94 203 TYR B O 1
ATOM 3487 N N . GLU B 1 204 ? 17.172 17.062 14.844 1 82.69 204 GLU B N 1
ATOM 3488 C CA . GLU B 1 204 ? 16.828 16.844 16.25 1 82.69 204 GLU B CA 1
ATOM 3489 C C . GLU B 1 204 ? 16.375 18.156 16.906 1 82.69 204 GLU B C 1
ATOM 3491 O O . GLU B 1 204 ? 15.469 18.141 17.75 1 82.69 204 GLU B O 1
ATOM 3496 N N . GLN B 1 205 ? 17.031 19.172 16.562 1 84.81 205 GLN B N 1
ATOM 3497 C CA . GLN B 1 205 ? 16.656 20.469 17.078 1 84.81 205 GLN B CA 1
ATOM 3498 C C . GLN B 1 205 ? 15.219 20.828 16.719 1 84.81 205 GLN B C 1
ATOM 3500 O O . GLN B 1 205 ? 14.438 21.234 17.578 1 84.81 205 GLN B O 1
ATOM 3505 N N . LYS B 1 206 ? 14.922 20.625 15.508 1 83.62 206 LYS B N 1
ATOM 3506 C CA . LYS B 1 206 ? 13.578 20.938 15.016 1 83.62 206 LYS B CA 1
ATOM 3507 C C . LYS B 1 206 ? 12.531 20.047 15.672 1 83.62 206 LYS B C 1
ATOM 3509 O O . LYS B 1 206 ? 11.453 20.516 16.031 1 83.62 206 LYS B O 1
ATOM 3514 N N . LYS B 1 207 ? 12.938 18.812 15.766 1 85.06 207 LYS B N 1
ATOM 3515 C CA . LYS B 1 207 ? 12.016 17.859 16.375 1 85.06 207 LYS B CA 1
ATOM 3516 C C . LYS B 1 207 ? 11.711 18.25 17.828 1 85.06 207 LYS B C 1
ATOM 3518 O O . LYS B 1 207 ? 10.539 18.328 18.219 1 85.06 207 LYS B O 1
ATOM 3523 N N . ARG B 1 208 ? 12.672 18.516 18.547 1 87.62 208 ARG B N 1
ATOM 3524 C CA . ARG B 1 208 ? 12.5 18.875 19.953 1 87.62 208 ARG B CA 1
ATOM 3525 C C . ARG B 1 208 ? 11.797 20.219 20.094 1 87.62 208 ARG B C 1
ATOM 3527 O O . ARG B 1 208 ? 10.945 20.406 20.969 1 87.62 208 ARG B O 1
ATOM 3534 N N . ALA B 1 209 ? 12.25 21.109 19.266 1 89 209 ALA B N 1
ATOM 3535 C CA . ALA B 1 209 ? 11.594 22.422 19.266 1 89 209 ALA B CA 1
ATOM 3536 C C . ALA B 1 209 ? 10.102 22.281 18.984 1 89 209 ALA B C 1
ATOM 3538 O O . ALA B 1 209 ? 9.281 23 19.562 1 89 209 ALA B O 1
ATOM 3539 N N . GLY B 1 210 ? 9.758 21.406 18.094 1 88.88 210 GLY B N 1
ATOM 3540 C CA . GLY B 1 210 ? 8.359 21.141 17.781 1 88.88 210 GLY B CA 1
ATOM 3541 C C . GLY B 1 210 ? 7.574 20.625 18.984 1 88.88 210 GLY B C 1
ATOM 3542 O O . GLY B 1 210 ? 6.445 21.062 19.219 1 88.88 210 GLY B O 1
ATOM 3543 N N . VAL B 1 211 ? 8.172 19.75 19.688 1 87.5 211 VAL B N 1
ATOM 3544 C CA . VAL B 1 211 ? 7.539 19.203 20.891 1 87.5 211 VAL B CA 1
ATOM 3545 C C . VAL B 1 211 ? 7.27 20.328 21.891 1 87.5 211 VAL B C 1
ATOM 3547 O O . VAL B 1 211 ? 6.172 20.422 22.438 1 87.5 211 VAL B O 1
ATOM 3550 N N . TYR B 1 212 ? 8.258 21.172 22.047 1 87.75 212 TYR B N 1
ATOM 3551 C CA . TYR B 1 212 ? 8.117 22.281 22.984 1 87.75 212 TYR B CA 1
ATOM 3552 C C . TYR B 1 212 ? 7.016 23.234 22.531 1 87.75 212 TYR B C 1
ATOM 3554 O O . TYR B 1 212 ? 6.246 23.734 23.344 1 87.75 212 TYR B O 1
ATOM 3562 N N . LEU B 1 213 ? 7.016 23.469 21.328 1 88.69 213 LEU B N 1
ATOM 3563 C CA . LEU B 1 213 ? 6.004 24.375 20.766 1 88.69 213 LEU B CA 1
ATOM 3564 C C . LEU B 1 213 ? 4.602 23.844 21.047 1 88.69 213 LEU B C 1
ATOM 3566 O O . LEU B 1 213 ? 3.74 24.578 21.531 1 88.69 213 LEU B O 1
ATOM 3570 N N . VAL B 1 214 ? 4.375 22.609 20.766 1 87.62 214 VAL B N 1
ATOM 3571 C CA . VAL B 1 214 ? 3.061 22 20.953 1 87.62 214 VAL B CA 1
ATOM 3572 C C . VAL B 1 214 ? 2.715 21.984 22.453 1 87.62 214 VAL B C 1
ATOM 3574 O O . VAL B 1 214 ? 1.574 22.266 22.828 1 87.62 214 VAL B O 1
ATOM 3577 N N . GLN B 1 215 ? 3.682 21.672 23.234 1 85.81 215 GLN B N 1
ATOM 3578 C CA . GLN B 1 215 ? 3.463 21.703 24.672 1 85.81 215 GLN B CA 1
ATOM 3579 C C . GLN B 1 215 ? 3.012 23.078 25.141 1 85.81 215 GLN B C 1
ATOM 3581 O O . GLN B 1 215 ? 2.094 23.203 25.953 1 85.81 215 GLN B O 1
ATOM 3586 N N . LYS B 1 216 ? 3.67 24.062 24.641 1 85.81 216 LYS B N 1
ATOM 3587 C CA . LYS B 1 216 ? 3.299 25.438 24.969 1 85.81 216 LYS B CA 1
ATOM 3588 C C . LYS B 1 216 ? 1.859 25.734 24.547 1 85.81 216 LYS B C 1
ATOM 3590 O O . LYS B 1 216 ? 1.109 26.375 25.297 1 85.81 216 LYS B O 1
ATOM 3595 N N . TRP B 1 217 ? 1.507 25.266 23.359 1 87.19 217 TRP B N 1
ATOM 3596 C CA . TRP B 1 217 ? 0.147 25.469 22.875 1 87.19 217 TRP B CA 1
ATOM 3597 C C . TRP B 1 217 ? -0.867 24.797 23.797 1 87.19 217 TRP B C 1
ATOM 3599 O O . TRP B 1 217 ? -1.912 25.375 24.094 1 87.19 217 TRP B O 1
ATOM 3609 N N . LEU B 1 218 ? -0.565 23.641 24.234 1 84.06 218 LEU B N 1
ATOM 3610 C CA . LEU B 1 218 ? -1.479 22.875 25.062 1 84.06 218 LEU B CA 1
ATOM 3611 C C . LEU B 1 218 ? -1.569 23.469 26.469 1 84.06 218 LEU B C 1
ATOM 3613 O O . LEU B 1 218 ? -2.652 23.531 27.047 1 84.06 218 LEU B O 1
ATOM 3617 N N . ASP B 1 219 ? -0.455 23.938 26.953 1 84.5 219 ASP B N 1
ATOM 3618 C CA . ASP B 1 219 ? -0.404 24.5 28.297 1 84.5 219 ASP B CA 1
ATOM 3619 C C . ASP B 1 219 ? -1.143 25.828 28.375 1 84.5 219 ASP B C 1
ATOM 3621 O O . ASP B 1 219 ? -1.749 26.156 29.391 1 84.5 219 ASP B O 1
ATOM 3625 N N . THR B 1 220 ? -1.144 26.562 27.328 1 86.25 220 THR B N 1
ATOM 3626 C CA . THR B 1 220 ? -1.685 27.906 27.359 1 86.25 220 THR B CA 1
ATOM 3627 C C . THR B 1 220 ? -3.027 27.969 26.641 1 86.25 220 THR B C 1
ATOM 3629 O O . THR B 1 220 ? -3.627 29.047 26.516 1 86.25 220 THR B O 1
ATOM 3632 N N . ASP B 1 221 ? -3.463 26.781 26.109 1 82.94 221 ASP B N 1
ATOM 3633 C CA . ASP B 1 221 ? -4.66 26.719 25.281 1 82.94 221 ASP B CA 1
ATOM 3634 C C . ASP B 1 221 ? -4.586 27.734 24.141 1 82.94 221 ASP B C 1
ATOM 3636 O O . ASP B 1 221 ? -5.582 28.391 23.828 1 82.94 221 ASP B O 1
ATOM 3640 N N . ALA B 1 222 ? -3.281 27.891 23.891 1 82.31 222 ALA B N 1
ATOM 3641 C CA . ALA B 1 222 ? -3.049 28.75 22.719 1 82.31 222 ALA B CA 1
ATOM 3642 C C . ALA B 1 222 ? -3.18 27.969 21.422 1 82.31 222 ALA B C 1
ATOM 3644 O O . ALA B 1 222 ? -2.891 26.766 21.391 1 82.31 222 ALA B O 1
ATOM 3645 N N . MET B 1 223 ? -3.654 28.531 20.344 1 82.12 223 MET B N 1
ATOM 3646 C CA . MET B 1 223 ? -3.754 27.969 19 1 82.12 223 MET B CA 1
ATOM 3647 C C . MET B 1 223 ? -4.77 26.828 18.969 1 82.12 223 MET B C 1
ATOM 3649 O O . MET B 1 223 ? -5.605 26.781 18.062 1 82.12 223 MET B O 1
ATOM 3653 N N . VAL B 1 224 ? -4.531 25.797 20.016 1 86.81 224 VAL B N 1
ATOM 3654 C CA . VAL B 1 224 ? -5.461 24.672 20.125 1 86.81 224 VAL B CA 1
ATOM 3655 C C . VAL B 1 224 ? -5.895 24.484 21.578 1 86.81 224 VAL B C 1
ATOM 3657 O O . VAL B 1 224 ? -5.168 24.875 22.5 1 86.81 224 VAL B O 1
ATOM 3660 N N . THR B 1 225 ? -7.113 24.016 21.75 1 88.06 225 THR B N 1
ATOM 3661 C CA . THR B 1 225 ? -7.602 23.641 23.078 1 88.06 225 THR B CA 1
ATOM 3662 C C . THR B 1 225 ? -7.754 22.125 23.188 1 88.06 225 THR B C 1
ATOM 3664 O O . THR B 1 225 ? -7.902 21.438 22.172 1 88.06 225 THR B O 1
ATOM 3667 N N . CYS B 1 226 ? -7.512 21.578 24.312 1 86.38 226 CYS B N 1
ATOM 3668 C CA . CYS B 1 226 ? -7.574 20.141 24.547 1 86.38 226 CYS B CA 1
ATOM 3669 C C . CYS B 1 226 ? -8.148 19.828 25.922 1 86.38 226 CYS B C 1
ATOM 3671 O O . CYS B 1 226 ? -7.934 20.594 26.875 1 86.38 226 CYS B O 1
ATOM 3673 N N . SER B 1 227 ? -8.992 18.781 25.922 1 81.44 227 SER B N 1
ATOM 3674 C CA . SER B 1 227 ? -9.516 18.359 27.219 1 81.44 227 SER B CA 1
ATOM 3675 C C . SER B 1 227 ? -8.383 17.969 28.172 1 81.44 227 SER B C 1
ATOM 3677 O O . SER B 1 227 ? -7.293 17.609 27.719 1 81.44 227 SER B O 1
ATOM 3679 N N . ASP B 1 228 ? -8.656 18.062 29.406 1 79.25 228 ASP B N 1
ATOM 3680 C CA . ASP B 1 228 ? -7.66 17.703 30.422 1 79.25 228 ASP B CA 1
ATOM 3681 C C . ASP B 1 228 ? -7.254 16.25 30.297 1 79.25 228 ASP B C 1
ATOM 3683 O O . ASP B 1 228 ? -6.086 15.898 30.516 1 79.25 228 ASP B O 1
ATOM 3687 N N . ALA B 1 229 ? -8.188 15.43 29.922 1 75.19 229 ALA B N 1
ATOM 3688 C CA . ALA B 1 229 ? -7.906 14.008 29.781 1 75.19 229 ALA B CA 1
ATOM 3689 C C . ALA B 1 229 ? -6.871 13.766 28.688 1 75.19 229 ALA B C 1
ATOM 3691 O O . ALA B 1 229 ? -5.961 12.953 28.844 1 75.19 229 ALA B O 1
ATOM 3692 N N . LEU B 1 230 ? -6.953 14.484 27.672 1 76.12 230 LEU B N 1
ATOM 3693 C CA . LEU B 1 230 ? -6.043 14.336 26.531 1 76.12 230 LEU B CA 1
ATOM 3694 C C . LEU B 1 230 ? -4.676 14.938 26.859 1 76.12 230 LEU B C 1
ATOM 3696 O O . LEU B 1 230 ? -3.648 14.414 26.422 1 76.12 230 LEU B O 1
ATOM 3700 N N . LYS B 1 231 ? -4.684 15.977 27.641 1 75.12 231 LYS B N 1
ATOM 3701 C CA . LYS B 1 231 ? -3.43 16.609 28.062 1 75.12 231 LYS B CA 1
ATOM 3702 C C . LYS B 1 231 ? -2.58 15.648 28.891 1 75.12 231 LYS B C 1
ATOM 3704 O O . LYS B 1 231 ? -1.354 15.625 28.75 1 75.12 231 LYS B O 1
ATOM 3709 N N . GLU B 1 232 ? -3.234 14.828 29.641 1 72.88 232 GLU B N 1
ATOM 3710 C CA . GLU B 1 232 ? -2.533 13.891 30.516 1 72.88 232 GLU B CA 1
ATOM 3711 C C . GLU B 1 232 ? -1.928 12.742 29.703 1 72.88 232 GLU B C 1
ATOM 3713 O O . GLU B 1 232 ? -0.881 12.211 30.078 1 72.88 232 GLU B O 1
ATOM 3718 N N . MET B 1 233 ? -2.52 12.391 28.641 1 63.09 233 MET B N 1
ATOM 3719 C CA . MET B 1 233 ? -2.008 11.32 27.797 1 63.09 233 MET B CA 1
ATOM 3720 C C . MET B 1 233 ? -0.7 11.727 27.125 1 63.09 233 MET B C 1
ATOM 3722 O O . MET B 1 233 ? 0.188 10.898 26.922 1 63.09 233 MET B O 1
ATOM 3726 N N . THR B 1 234 ? -0.663 12.961 26.703 1 58.84 234 THR B N 1
ATOM 3727 C CA . THR B 1 234 ? 0.505 13.484 26 1 58.84 234 THR B CA 1
ATOM 3728 C C . THR B 1 234 ? 1.712 13.547 26.938 1 58.84 234 THR B C 1
ATOM 3730 O O . THR B 1 234 ? 2.846 13.32 26.516 1 58.84 234 THR B O 1
ATOM 3733 N N . THR B 1 235 ? 1.459 13.922 28.125 1 56.03 235 THR B N 1
ATOM 3734 C CA . THR B 1 235 ? 2.543 14.008 29.109 1 56.03 235 THR B CA 1
ATOM 3735 C C . THR B 1 235 ? 3.125 12.625 29.391 1 56.03 235 THR B C 1
ATOM 3737 O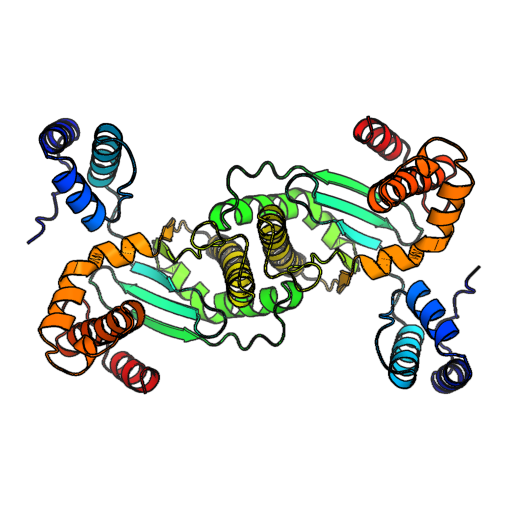 O . THR B 1 235 ? 4.328 12.484 29.609 1 56.03 235 THR B O 1
ATOM 3740 N N . SER B 1 236 ? 2.246 11.672 29.297 1 49 236 SER B N 1
ATOM 3741 C CA . SER B 1 236 ? 2.719 10.32 29.578 1 49 236 SER B CA 1
ATOM 3742 C C . SER B 1 236 ? 3.457 9.734 28.375 1 49 236 SER B C 1
ATOM 3744 O O . SER B 1 236 ? 4.262 8.812 28.531 1 49 236 SER B O 1
ATOM 3746 N N . ALA B 1 237 ? 3.107 10.148 27.219 1 45.91 237 ALA B N 1
ATOM 3747 C CA . ALA B 1 237 ? 3.721 9.609 26.016 1 45.91 237 ALA B CA 1
ATOM 3748 C C . ALA B 1 237 ? 5.109 10.203 25.781 1 45.91 237 ALA B C 1
ATOM 3750 O O . ALA B 1 237 ? 5.926 9.633 25.062 1 45.91 237 ALA B O 1
ATOM 3751 N N . THR B 1 238 ? 5.395 11.43 26.172 1 40.12 238 THR B N 1
ATOM 3752 C CA . THR B 1 238 ? 6.691 12.094 26.031 1 40.12 238 THR B CA 1
ATOM 3753 C C . THR B 1 238 ? 7.668 11.57 27.078 1 40.12 238 THR B C 1
ATOM 3755 O O . THR B 1 238 ? 8.875 11.781 26.969 1 40.12 238 THR B O 1
ATOM 3758 N N . VAL B 1 239 ? 7.148 10.93 28.109 1 32.28 239 VAL B N 1
ATOM 3759 C CA . VAL B 1 239 ? 8.07 10.383 29.094 1 32.28 239 VAL B CA 1
ATOM 3760 C C . VAL B 1 239 ? 8.508 8.984 28.672 1 32.28 239 VAL B C 1
ATOM 3762 O O . VAL B 1 239 ? 7.688 8.172 28.234 1 32.28 239 VAL B O 1
#

Organism: Mucor circinelloides f. circinelloides (strain 1006PhL) (NCBI:txid1220926)

Nearest PDB structures (foldseek):
  5f7q-assembly1_C  TM=3.107E-01  e=1.471E-02  Listeria monocytogenes EGD-e
  5f7q-assembly1_J  TM=2.797E-01  e=1.726E-02  Listeria monocytogenes EGD-e
  4ni3-assembly1_A  TM=4.853E-01  e=1.531E+00  Fusarium graminearum
  7chl-assembly1_D  TM=4.670E-01  e=8.913E+00  Alicyclobacillus sp. TP7
  7ch3-assembly1_A  TM=4.492E-01  e=9.401E+00  Thermotoga maritima MSB8